Protein AF-A0A966PY32-F1 (afdb_monomer)

Foldseek 3Di:
DDDDDDDDPDWDADPVGDTDDDDPPPVVVVVVVVVVVVVVVVVVVVVVVVVVVVVVVVVVVVVVVVVVVVVVVVVVVVVVVVVVVVVVVVVVVVVVVVVVVVVVVVVVVVVVVVVVVVVVVVVVVVVVVVVVVVVVVVVVVVVVVVVVVVVVVVVVVVVVVVVVVVVVVVVVVVVVVVVVVVVVVVVVVVVVVVVVVVVVVVVVVVVVVVVVVVVVVVVVVVVVVVVVVVVVVVVLVVVVVVLVVVVVVVVVVVVVCVPDDDDDDPPVVVVVVSVVSVVVSVVVVVVVVVVVVVVVVVVVVVVVVVVVVVVVVVVVVVVVVVVVVVVVVVVVVVVVVVVVVVVVVVVVVVVVVVVVVVVVVVVVVVVVVVVVVVVVCVVPDDDDPDPDDDDPDDDDDPDDDDDDDDDDDDPDPDDDDPDPDDDPPPVCDPPRLQAKDWDKDWDADPVRAIWIFTWIQDSPVRDIAGWTRQRDDDDPRDDDPPPNPIDGDDDDDDDDDPFDADPRDGVVVVVVVVVVVVVVVVVVVVVVVVVVVVVVVVVVVVVVVVVVVVVVVVVVVVVPPDPVPVVVVVVVVVVVVVPPCVVVCVVVVVVVVVVVVVPPPDDDDDDDDDDDDDDDDDDDDDDCPEEEWEEDQETEAACVNHQEYEYEHPAAHEYEDYPPFDFAKGKYKYFYAQQFPHHYHYDDQEAEVVRDDDGADRDHGFIKMWMFGDPRRHTYIDIDHRDD

Structure (mmCIF, N/CA/C/O backbone):
data_AF-A0A966PY32-F1
#
_entry.id   AF-A0A966PY32-F1
#
loop_
_atom_site.group_PDB
_atom_site.id
_atom_site.type_symbol
_atom_site.label_atom_id
_atom_site.label_alt_id
_atom_site.label_comp_id
_atom_site.label_asym_id
_atom_site.label_entity_id
_atom_site.label_seq_id
_atom_site.pdbx_PDB_ins_code
_atom_site.Cartn_x
_atom_site.Cartn_y
_atom_site.Cartn_z
_atom_site.occupancy
_atom_site.B_iso_or_equiv
_atom_site.auth_seq_id
_atom_site.auth_comp_id
_atom_site.auth_asym_id
_atom_site.auth_atom_id
_atom_site.pdbx_PDB_model_num
ATOM 1 N N . MET A 1 1 ? 86.562 102.321 -45.309 1.00 33.72 1 MET A N 1
ATOM 2 C CA . MET A 1 1 ? 87.722 102.582 -44.434 1.00 33.72 1 MET A CA 1
ATOM 3 C C . MET A 1 1 ? 88.769 103.323 -45.257 1.00 33.72 1 MET A C 1
ATOM 5 O O . MET A 1 1 ? 89.122 102.809 -46.305 1.00 33.72 1 MET A O 1
ATOM 9 N N . THR A 1 2 ? 89.137 104.531 -44.809 1.00 37.75 2 THR A N 1
ATOM 10 C CA . THR A 1 2 ? 90.451 105.207 -44.953 1.00 37.75 2 THR A CA 1
ATOM 11 C C . THR A 1 2 ? 91.200 105.197 -46.298 1.00 37.75 2 THR A C 1
ATOM 13 O O . THR A 1 2 ? 91.727 104.177 -46.724 1.00 37.75 2 THR A O 1
ATOM 16 N N . ASP A 1 3 ? 91.290 106.394 -46.894 1.00 38.34 3 ASP A N 1
ATOM 17 C CA . ASP A 1 3 ? 92.521 107.134 -47.254 1.00 38.34 3 ASP A CA 1
ATOM 18 C C . ASP A 1 3 ? 93.870 106.380 -47.293 1.00 38.34 3 ASP A C 1
ATOM 20 O O . ASP A 1 3 ? 94.249 105.748 -46.310 1.00 38.34 3 ASP A O 1
ATOM 24 N N . ALA A 1 4 ? 94.668 106.600 -48.355 1.00 40.56 4 ALA A N 1
ATOM 25 C CA . ALA A 1 4 ? 95.871 107.463 -48.306 1.00 40.56 4 ALA A CA 1
ATOM 26 C C . ALA A 1 4 ? 96.878 107.224 -49.467 1.00 40.56 4 ALA A C 1
ATOM 28 O O . ALA A 1 4 ? 97.496 106.171 -49.577 1.00 40.56 4 ALA A O 1
ATOM 29 N N . LYS A 1 5 ? 97.029 108.280 -50.286 1.00 48.97 5 LYS A N 1
ATOM 30 C CA . LYS A 1 5 ? 98.227 108.919 -50.894 1.00 48.97 5 LYS A CA 1
ATOM 31 C C . LYS A 1 5 ? 99.483 108.105 -51.270 1.00 48.97 5 LYS A C 1
ATOM 33 O O . LYS A 1 5 ? 100.081 107.478 -50.410 1.00 48.97 5 LYS A O 1
ATOM 38 N N . THR A 1 6 ? 100.021 108.380 -52.469 1.00 39.31 6 THR A N 1
ATOM 39 C CA . THR A 1 6 ? 101.366 108.991 -52.662 1.00 39.31 6 THR A CA 1
ATOM 40 C C . THR A 1 6 ? 101.533 109.585 -54.077 1.00 39.31 6 THR A C 1
ATOM 42 O O . THR A 1 6 ? 100.943 109.104 -55.042 1.00 39.31 6 THR A O 1
ATOM 45 N N . ASP A 1 7 ? 102.283 110.689 -54.158 1.00 46.31 7 ASP A N 1
ATOM 46 C CA . ASP A 1 7 ? 102.361 111.677 -55.246 1.00 46.31 7 ASP A CA 1
ATOM 47 C C . ASP A 1 7 ? 103.237 111.289 -56.457 1.00 46.31 7 ASP A C 1
ATOM 49 O O . ASP A 1 7 ? 104.384 110.893 -56.275 1.00 46.31 7 ASP A O 1
ATOM 53 N N . LEU A 1 8 ? 102.729 111.525 -57.682 1.00 39.56 8 LEU A N 1
ATOM 54 C CA . LEU A 1 8 ? 103.458 111.934 -58.907 1.00 39.56 8 LEU A CA 1
ATOM 55 C C . LEU A 1 8 ? 102.427 112.521 -59.919 1.00 39.56 8 LEU A C 1
ATOM 57 O O . LEU A 1 8 ? 101.405 111.876 -60.163 1.00 39.56 8 LEU A O 1
ATOM 61 N N . PRO A 1 9 ? 102.611 113.721 -60.517 1.00 47.88 9 PRO A N 1
ATOM 62 C CA . PRO A 1 9 ? 101.562 114.379 -61.308 1.00 47.88 9 PRO A CA 1
ATOM 63 C C . PRO A 1 9 ? 101.462 113.827 -62.742 1.00 47.88 9 PRO A C 1
ATOM 65 O O . PRO A 1 9 ? 102.447 113.843 -63.475 1.00 47.88 9 PRO A O 1
ATOM 68 N N . GLY A 1 10 ? 100.257 113.422 -63.173 1.00 54.56 10 GLY A N 1
ATOM 69 C CA . GLY A 1 10 ? 99.916 113.288 -64.603 1.00 54.56 10 GLY A CA 1
ATOM 70 C C . GLY A 1 10 ? 99.248 111.990 -65.081 1.00 54.56 10 GLY A C 1
ATOM 71 O O . GLY A 1 10 ? 98.985 111.878 -66.275 1.00 54.56 10 GLY A O 1
ATOM 72 N N . ILE A 1 11 ? 98.948 111.016 -64.213 1.00 51.34 11 ILE A N 1
ATOM 73 C CA . ILE A 1 11 ? 98.378 109.720 -64.630 1.00 51.34 11 ILE A CA 1
ATOM 74 C C . ILE A 1 11 ? 97.218 109.318 -63.705 1.00 51.34 11 ILE A C 1
ATOM 76 O O . ILE A 1 11 ? 97.400 109.246 -62.493 1.00 51.34 11 ILE A O 1
ATOM 80 N N . TYR A 1 12 ? 96.033 109.023 -64.259 1.00 55.19 12 TYR A N 1
ATOM 81 C CA . TYR A 1 12 ? 94.911 108.449 -63.500 1.00 55.19 12 TYR A CA 1
ATOM 82 C C . TYR A 1 12 ? 94.784 106.943 -63.752 1.00 55.19 12 TYR A C 1
ATOM 84 O O . TYR A 1 12 ? 94.822 106.480 -64.893 1.00 55.19 12 TYR A O 1
ATOM 92 N N . LYS A 1 13 ? 94.602 106.190 -62.663 1.00 50.19 13 LYS A N 1
ATOM 93 C CA . LYS A 1 13 ? 94.349 104.745 -62.640 1.00 50.19 13 LYS A CA 1
ATOM 94 C C . LYS A 1 13 ? 92.840 104.511 -62.560 1.00 50.19 13 LYS A C 1
ATOM 96 O O . LYS A 1 13 ? 92.181 105.039 -61.667 1.00 50.19 13 LYS A O 1
ATOM 101 N N . THR A 1 14 ? 92.289 103.744 -63.496 1.00 58.28 14 THR A N 1
ATOM 102 C CA . THR A 1 14 ? 90.885 103.300 -63.429 1.00 58.28 14 THR A CA 1
ATOM 103 C C . THR A 1 14 ? 90.723 102.193 -62.370 1.00 58.28 14 THR A C 1
ATOM 105 O O . THR A 1 14 ? 91.724 101.561 -62.018 1.00 58.28 14 THR A O 1
ATOM 108 N N . PRO A 1 15 ? 89.509 101.945 -61.832 1.00 55.66 15 PRO A N 1
ATOM 109 C CA . PRO A 1 15 ? 89.282 100.997 -60.731 1.00 55.66 15 PRO A CA 1
ATOM 110 C C . PRO A 1 15 ? 89.774 99.567 -61.000 1.00 55.66 15 PRO A C 1
ATOM 112 O O . PRO A 1 15 ? 90.057 98.839 -60.053 1.00 55.66 15 PRO A O 1
ATOM 115 N N . GLU A 1 16 ? 89.936 99.174 -62.267 1.00 58.59 16 GLU A N 1
ATOM 116 C CA . GLU A 1 16 ? 90.479 97.868 -62.661 1.00 58.59 16 GLU A CA 1
ATOM 117 C C . GLU A 1 16 ? 91.997 97.858 -62.964 1.00 58.59 16 GLU A C 1
ATOM 119 O O . GLU A 1 16 ? 92.544 96.827 -63.344 1.00 58.59 16 GLU A O 1
ATOM 124 N N . GLY A 1 17 ? 92.717 98.966 -62.757 1.00 61.53 17 GLY A N 1
ATOM 125 C CA . GLY A 1 17 ? 94.175 98.945 -62.594 1.00 61.53 17 GLY A CA 1
ATOM 126 C C . GLY A 1 17 ? 95.066 99.222 -63.813 1.00 61.53 17 GLY A C 1
ATOM 127 O O . GLY A 1 17 ? 96.278 99.054 -63.686 1.00 61.53 17 GLY A O 1
ATOM 128 N N . PHE A 1 18 ? 94.538 99.710 -64.940 1.00 56.41 18 PHE A N 1
ATOM 129 C CA . PHE A 1 18 ? 95.327 100.076 -66.135 1.00 56.41 18 PHE A CA 1
ATOM 130 C C . PHE A 1 18 ? 95.624 101.593 -66.219 1.00 56.41 18 PHE A C 1
ATOM 132 O O . PHE A 1 18 ? 94.777 102.412 -65.854 1.00 56.41 18 PHE A O 1
ATOM 139 N N . LEU A 1 19 ? 96.821 101.970 -66.706 1.00 53.62 19 LEU A N 1
ATOM 140 C CA . LEU A 1 19 ? 97.277 103.362 -66.914 1.00 53.62 19 LEU A CA 1
ATOM 141 C C . LEU A 1 19 ? 96.965 103.791 -68.361 1.00 53.62 19 LEU A C 1
ATOM 143 O O . LEU A 1 19 ? 97.436 103.138 -69.289 1.00 53.62 19 LEU A O 1
ATOM 147 N N . ILE A 1 20 ? 96.179 104.854 -68.578 1.00 57.31 20 ILE A N 1
ATOM 148 C CA . ILE A 1 20 ? 95.733 105.253 -69.931 1.00 57.31 20 ILE A CA 1
ATOM 149 C C . ILE A 1 20 ? 95.922 106.767 -70.140 1.00 57.31 20 ILE A C 1
ATOM 151 O O . ILE A 1 20 ? 95.443 107.567 -69.338 1.00 57.31 20 ILE A O 1
ATOM 155 N N . ASN A 1 21 ? 96.629 107.148 -71.213 1.00 52.44 21 ASN A N 1
ATOM 156 C CA . ASN A 1 21 ? 96.860 108.534 -71.647 1.00 52.44 21 ASN A CA 1
ATOM 157 C C . ASN A 1 21 ? 95.678 109.047 -72.503 1.00 52.44 21 ASN A C 1
ATOM 159 O O . ASN A 1 21 ? 94.986 108.262 -73.152 1.00 52.44 21 ASN A O 1
ATOM 163 N N . LYS A 1 22 ? 95.414 110.356 -72.459 1.00 52.56 22 LYS A N 1
ATOM 164 C CA . LYS A 1 22 ? 94.172 111.026 -72.872 1.00 52.56 22 LYS A CA 1
ATOM 165 C C . LYS A 1 22 ? 94.026 111.155 -74.397 1.00 52.56 22 LYS A C 1
ATOM 167 O O . LYS A 1 22 ? 94.040 112.268 -74.899 1.00 52.56 22 LYS A O 1
ATOM 172 N N . ASP A 1 23 ? 93.770 110.046 -75.094 1.00 54.88 23 ASP A N 1
ATOM 173 C CA . ASP A 1 23 ? 93.266 110.055 -76.475 1.00 54.88 23 ASP A CA 1
ATOM 174 C C . ASP A 1 23 ? 91.917 109.317 -76.570 1.00 54.88 23 ASP A C 1
ATOM 176 O O . ASP A 1 23 ? 91.751 108.171 -76.148 1.00 54.88 23 ASP A O 1
ATOM 180 N N . ASN A 1 24 ? 90.913 110.013 -77.104 1.00 55.47 24 ASN A N 1
ATOM 181 C CA . ASN A 1 24 ? 89.474 109.810 -76.875 1.00 55.47 24 ASN A CA 1
ATOM 182 C C . ASN A 1 24 ? 88.839 108.510 -77.440 1.00 55.47 24 ASN A C 1
ATOM 184 O O . ASN A 1 24 ? 87.619 108.372 -77.402 1.00 55.47 24 ASN A O 1
ATOM 188 N N . ASN A 1 25 ? 89.615 107.538 -77.935 1.00 58.03 25 ASN A N 1
ATOM 189 C CA . ASN A 1 25 ? 89.081 106.356 -78.638 1.00 58.03 25 ASN A CA 1
ATOM 190 C C . ASN A 1 25 ? 89.085 105.041 -77.828 1.00 58.03 25 ASN A C 1
ATOM 192 O O . ASN A 1 25 ? 88.330 104.127 -78.155 1.00 58.03 25 ASN A O 1
ATOM 196 N N . ALA A 1 26 ? 89.853 104.923 -76.737 1.00 58.41 26 ALA A N 1
ATOM 197 C CA . ALA A 1 26 ? 89.964 103.658 -75.986 1.00 58.41 26 ALA A CA 1
ATOM 198 C C . ALA A 1 26 ? 88.776 103.366 -75.034 1.00 58.41 26 ALA A C 1
ATOM 200 O O . ALA A 1 26 ? 88.485 102.210 -74.726 1.00 58.41 26 ALA A O 1
ATOM 201 N N . LEU A 1 27 ? 88.040 104.393 -74.594 1.00 59.75 27 LEU A N 1
ATOM 202 C CA . LEU A 1 27 ? 86.950 104.254 -73.613 1.00 59.75 27 LEU A CA 1
ATOM 203 C C . LEU A 1 27 ? 85.681 103.594 -74.191 1.00 59.75 27 LEU A C 1
ATOM 205 O O . LEU A 1 27 ? 84.905 102.985 -73.452 1.00 59.75 27 LEU A O 1
ATOM 209 N N . ALA A 1 28 ? 85.460 103.693 -75.505 1.00 61.22 28 ALA A N 1
ATOM 210 C CA . ALA A 1 28 ? 84.258 103.167 -76.153 1.00 61.22 28 ALA A CA 1
ATOM 211 C C . ALA A 1 28 ? 84.274 101.631 -76.285 1.00 61.22 28 ALA A C 1
ATOM 213 O O . ALA A 1 28 ? 83.246 100.985 -76.083 1.00 61.22 28 ALA A O 1
ATOM 214 N N . ALA A 1 29 ? 85.439 101.026 -76.542 1.00 60.78 29 ALA A N 1
ATOM 215 C CA . ALA A 1 29 ? 85.566 99.580 -76.744 1.00 60.78 29 ALA A CA 1
ATOM 216 C C . ALA A 1 29 ? 85.409 98.759 -75.445 1.00 60.78 29 ALA A C 1
ATOM 218 O O . ALA A 1 29 ? 84.865 97.655 -75.468 1.00 60.78 29 ALA A O 1
ATOM 219 N N . TYR A 1 30 ? 85.816 99.307 -74.294 1.00 65.88 30 TYR A N 1
ATOM 220 C CA . TYR A 1 30 ? 85.694 98.638 -72.991 1.00 65.88 30 TYR A CA 1
ATOM 221 C C . TYR A 1 30 ? 84.229 98.482 -72.532 1.00 65.88 30 TYR A C 1
ATOM 223 O O . TYR A 1 30 ? 83.852 97.453 -71.968 1.00 65.88 30 TYR A O 1
ATOM 231 N N . LYS A 1 31 ? 83.361 99.456 -72.843 1.00 64.12 31 LYS A N 1
ATOM 232 C CA . LYS A 1 31 ? 81.946 99.441 -72.425 1.00 64.12 31 LYS A CA 1
ATOM 233 C C . LYS A 1 31 ? 81.124 98.321 -73.083 1.00 64.12 31 LYS A C 1
ATOM 235 O O . LYS A 1 31 ? 80.255 97.749 -72.432 1.00 64.12 31 LYS A O 1
ATOM 240 N N . ALA A 1 32 ? 81.418 97.960 -74.334 1.00 64.19 32 ALA A N 1
ATOM 241 C CA . ALA A 1 32 ? 80.644 96.962 -75.081 1.00 64.19 32 ALA A CA 1
ATOM 242 C C . ALA A 1 32 ? 80.902 95.503 -74.646 1.00 64.19 32 ALA A C 1
ATOM 244 O O . ALA A 1 32 ? 80.031 94.649 -74.809 1.00 64.19 32 ALA A O 1
ATOM 245 N N . LYS A 1 33 ? 82.080 95.193 -74.082 1.00 61.88 33 LYS A N 1
ATOM 246 C CA . LYS A 1 33 ? 82.396 93.842 -73.580 1.00 61.88 33 LYS A CA 1
ATOM 247 C C . LYS A 1 33 ? 81.693 93.554 -72.246 1.00 61.88 33 LYS A C 1
ATOM 249 O O . LYS A 1 33 ? 81.107 92.487 -72.090 1.00 61.88 33 LYS A O 1
ATOM 254 N N . ARG A 1 34 ? 81.669 94.538 -71.341 1.00 66.06 34 ARG A N 1
ATOM 255 C CA . ARG A 1 34 ? 81.069 94.432 -69.998 1.00 66.06 34 ARG A CA 1
ATOM 256 C C . ARG A 1 34 ? 79.556 94.165 -70.036 1.00 66.06 34 ARG A C 1
ATOM 258 O O . ARG A 1 34 ? 79.060 93.342 -69.281 1.00 66.06 34 ARG A O 1
ATOM 265 N N . GLN A 1 35 ? 78.841 94.752 -71.000 1.00 63.22 35 GLN A N 1
ATOM 266 C CA . GLN A 1 35 ? 77.396 94.531 -71.173 1.00 63.22 35 GLN A CA 1
ATOM 267 C C . GLN A 1 35 ? 77.007 93.086 -71.540 1.00 63.22 35 GLN A C 1
ATOM 269 O O . GLN A 1 35 ? 75.909 92.648 -71.193 1.00 63.22 35 GLN A O 1
ATOM 274 N N . ARG A 1 36 ? 77.874 92.343 -72.246 1.00 60.88 36 ARG A N 1
ATOM 275 C CA . ARG A 1 36 ? 77.599 90.944 -72.632 1.00 60.88 36 ARG A CA 1
ATOM 276 C C . ARG A 1 36 ? 77.892 89.952 -71.507 1.00 60.88 36 ARG A C 1
ATOM 278 O O . ARG A 1 36 ? 77.201 88.946 -71.392 1.00 60.88 36 ARG A O 1
ATOM 285 N N . GLU A 1 37 ? 78.895 90.236 -70.681 1.00 60.53 37 GLU A N 1
ATOM 286 C CA . GLU A 1 37 ? 79.215 89.425 -69.500 1.00 60.53 37 GLU A CA 1
ATOM 287 C C . GLU A 1 37 ? 78.139 89.606 -68.406 1.00 60.53 37 GLU A C 1
ATOM 289 O O . GLU A 1 37 ? 77.663 88.612 -67.858 1.00 60.53 37 GLU A O 1
ATOM 294 N N . ASP A 1 38 ? 77.612 90.825 -68.216 1.00 66.31 38 ASP A N 1
ATOM 295 C CA . ASP A 1 38 ? 76.501 91.097 -67.285 1.00 66.31 38 ASP A CA 1
ATOM 296 C C . ASP A 1 38 ? 75.202 90.344 -67.645 1.00 66.31 38 ASP A C 1
ATOM 298 O O . ASP A 1 38 ? 74.435 89.950 -66.764 1.00 66.31 38 ASP A O 1
ATOM 302 N N . THR A 1 39 ? 74.927 90.104 -68.934 1.00 70.88 39 THR A N 1
ATOM 303 C CA . THR A 1 39 ? 73.681 89.444 -69.372 1.00 70.88 39 THR A CA 1
ATOM 304 C C . THR A 1 39 ? 73.682 87.935 -69.111 1.00 70.88 39 THR A C 1
ATOM 306 O O . THR A 1 39 ? 72.653 87.390 -68.705 1.00 70.88 39 THR A O 1
ATOM 309 N N . PHE A 1 40 ? 74.821 87.256 -69.286 1.00 72.81 40 PHE A N 1
ATOM 310 C CA . PHE A 1 40 ? 74.937 85.820 -69.007 1.00 72.81 40 PHE A CA 1
ATOM 311 C C . PHE A 1 40 ? 74.921 85.522 -67.502 1.00 72.81 40 PHE A C 1
ATOM 313 O O . PHE A 1 40 ? 74.205 84.618 -67.067 1.00 72.81 40 PHE A O 1
ATOM 320 N N . ASP A 1 41 ? 75.629 86.313 -66.690 1.00 73.62 41 ASP A N 1
ATOM 321 C CA . ASP A 1 41 ? 75.586 86.151 -65.233 1.00 73.62 41 ASP A CA 1
ATOM 322 C C . ASP A 1 41 ? 74.197 86.462 -64.662 1.00 73.62 41 ASP A C 1
ATOM 324 O O . ASP A 1 41 ? 73.726 85.750 -63.773 1.00 73.62 41 ASP A O 1
ATOM 328 N N . THR A 1 42 ? 73.480 87.433 -65.240 1.00 76.44 42 THR A N 1
ATOM 329 C CA . THR A 1 42 ? 72.076 87.702 -64.887 1.00 76.44 42 THR A CA 1
ATOM 330 C C . THR A 1 42 ? 71.164 86.512 -65.214 1.00 76.44 42 THR A C 1
ATOM 332 O O . THR A 1 42 ? 70.308 86.151 -64.403 1.00 76.44 42 THR A O 1
ATOM 335 N N . TRP A 1 43 ? 71.343 85.862 -66.371 1.00 80.06 43 TRP A N 1
ATOM 336 C CA . TRP A 1 43 ? 70.573 84.668 -66.742 1.00 80.06 43 TRP A CA 1
ATOM 337 C C . TRP A 1 43 ? 70.886 83.466 -65.838 1.00 80.06 43 TRP A C 1
ATOM 339 O O . TRP A 1 43 ? 69.967 82.793 -65.363 1.00 80.06 43 TRP A O 1
ATOM 349 N N . ARG A 1 44 ? 72.168 83.231 -65.530 1.00 80.50 44 ARG A N 1
ATOM 350 C CA . ARG A 1 44 ? 72.621 82.163 -64.626 1.00 80.50 44 ARG A CA 1
ATOM 351 C C . ARG A 1 44 ? 72.081 82.350 -63.207 1.00 80.50 44 ARG A C 1
ATOM 353 O O . ARG A 1 44 ? 71.563 81.401 -62.623 1.00 80.50 44 ARG A O 1
ATOM 360 N N . LEU A 1 45 ? 72.157 83.569 -62.668 1.00 81.19 45 LEU A N 1
ATOM 361 C CA . LEU A 1 45 ? 71.621 83.903 -61.345 1.00 81.19 45 LEU A CA 1
ATOM 362 C C . LEU A 1 45 ? 70.105 83.711 -61.283 1.00 81.19 45 LEU A C 1
ATOM 364 O O . LEU A 1 45 ? 69.625 83.069 -60.352 1.00 81.19 45 LEU A O 1
ATOM 368 N N . ARG A 1 46 ? 69.355 84.183 -62.290 1.00 80.31 46 ARG A N 1
ATOM 369 C CA . ARG A 1 46 ? 67.899 83.971 -62.352 1.00 80.31 46 ARG A CA 1
ATOM 370 C C . ARG A 1 46 ? 67.530 82.496 -62.460 1.00 80.31 46 ARG A C 1
ATOM 372 O O . ARG A 1 46 ? 66.608 82.059 -61.786 1.00 80.31 46 ARG A O 1
ATOM 379 N N . THR A 1 47 ? 68.253 81.721 -63.264 1.00 81.88 47 THR A N 1
ATOM 380 C CA . THR A 1 47 ? 67.982 80.284 -63.422 1.00 81.88 47 THR A CA 1
ATOM 381 C C . THR A 1 47 ? 68.264 79.525 -62.124 1.00 81.88 47 THR A C 1
ATOM 383 O O . THR A 1 47 ? 67.430 78.740 -61.683 1.00 81.88 47 THR A O 1
ATOM 386 N N . ASN A 1 48 ? 69.372 79.824 -61.439 1.00 83.62 48 ASN A N 1
ATOM 387 C CA . ASN A 1 48 ? 69.671 79.244 -60.127 1.00 83.62 48 ASN A CA 1
ATOM 388 C C . ASN A 1 48 ? 68.661 79.670 -59.052 1.00 83.62 48 ASN A C 1
ATOM 390 O O . ASN A 1 48 ? 68.288 78.849 -58.220 1.00 83.62 48 ASN A O 1
ATOM 394 N N . GLN A 1 49 ? 68.178 80.916 -59.079 1.00 85.00 49 GLN A N 1
ATOM 395 C CA . GLN A 1 49 ? 67.100 81.374 -58.195 1.00 85.00 49 GLN A CA 1
ATOM 396 C C . GLN A 1 49 ? 65.784 80.635 -58.463 1.00 85.00 49 GLN A C 1
ATOM 398 O O . GLN A 1 49 ? 65.108 80.259 -57.513 1.00 85.00 49 GLN A O 1
ATOM 403 N N . ILE A 1 50 ? 65.437 80.381 -59.730 1.00 84.19 50 ILE A N 1
ATOM 404 C CA . ILE A 1 50 ? 64.247 79.600 -60.100 1.00 84.19 50 ILE A CA 1
ATOM 405 C C . ILE A 1 50 ? 64.383 78.150 -59.625 1.00 84.19 50 ILE A C 1
ATOM 407 O O . ILE A 1 50 ? 63.436 77.614 -59.061 1.00 84.19 50 ILE A O 1
ATOM 411 N N . ILE A 1 51 ? 65.552 77.527 -59.796 1.00 83.88 51 ILE A N 1
ATOM 412 C CA . ILE A 1 51 ? 65.813 76.160 -59.316 1.00 83.88 51 ILE A CA 1
ATOM 413 C C . ILE A 1 51 ? 65.728 76.099 -57.787 1.00 83.88 51 ILE A C 1
ATOM 415 O O . ILE A 1 51 ? 65.072 75.211 -57.252 1.00 83.88 51 ILE A O 1
ATOM 419 N N . LEU A 1 52 ? 66.330 77.058 -57.077 1.00 84.19 52 LEU A N 1
ATOM 420 C CA . LEU A 1 52 ? 66.232 77.159 -55.618 1.00 84.19 52 LEU A CA 1
ATOM 421 C C . LEU A 1 52 ? 64.783 77.329 -55.158 1.00 84.19 52 LEU A C 1
ATOM 423 O O . LEU A 1 52 ? 64.356 76.623 -54.253 1.00 84.19 52 LEU A O 1
ATOM 427 N N . TYR A 1 53 ? 64.018 78.210 -55.805 1.00 84.31 53 TYR A N 1
ATOM 428 C CA . TYR A 1 53 ? 62.610 78.422 -55.478 1.00 84.31 53 TYR A CA 1
ATOM 429 C C . TYR A 1 53 ? 61.767 77.178 -55.777 1.00 84.31 53 TYR A C 1
ATOM 431 O O . TYR A 1 53 ? 60.926 76.799 -54.971 1.00 84.31 53 TYR A O 1
ATOM 439 N N . SER A 1 54 ? 62.026 76.494 -56.895 1.00 83.81 54 SER A N 1
ATOM 440 C CA . SER A 1 54 ? 61.357 75.239 -57.250 1.00 83.81 54 SER A CA 1
ATOM 441 C C . SER A 1 54 ? 61.686 74.119 -56.262 1.00 83.81 54 SER A C 1
ATOM 443 O O . SER A 1 54 ? 60.792 73.361 -55.900 1.00 83.81 54 SER A O 1
ATOM 445 N N . ASN A 1 55 ? 62.934 74.022 -55.797 1.00 86.38 55 ASN A N 1
ATOM 446 C CA . ASN A 1 55 ? 63.337 73.052 -54.779 1.00 86.38 55 ASN A CA 1
ATOM 447 C C . ASN A 1 55 ? 62.705 73.376 -53.421 1.00 86.38 55 ASN A C 1
ATOM 449 O O . ASN A 1 55 ? 62.170 72.476 -52.788 1.00 86.38 55 ASN A O 1
ATOM 453 N N . GLN A 1 56 ? 62.675 74.650 -53.019 1.00 87.75 56 GLN A N 1
ATOM 454 C CA . GLN A 1 56 ? 61.975 75.093 -51.809 1.00 87.75 56 GLN A CA 1
ATOM 455 C C . GLN A 1 56 ? 60.473 74.802 -51.878 1.00 87.75 56 GLN A C 1
ATOM 457 O O . GLN A 1 56 ? 59.888 74.365 -50.892 1.00 87.75 56 GLN A O 1
ATOM 462 N N . LEU A 1 57 ? 59.843 75.008 -53.038 1.00 86.00 57 LEU A N 1
ATOM 463 C CA . LEU A 1 57 ? 58.431 74.689 -53.238 1.00 86.00 57 LEU A CA 1
ATOM 464 C C . LEU A 1 57 ? 58.183 73.179 -53.122 1.00 86.00 57 LEU A C 1
ATOM 466 O O . LEU A 1 57 ? 57.209 72.765 -52.500 1.00 86.00 57 LEU A O 1
ATOM 470 N N . ASN A 1 58 ? 59.078 72.361 -53.681 1.00 87.19 58 ASN A N 1
ATOM 471 C CA . ASN A 1 58 ? 58.989 70.903 -53.637 1.00 87.19 58 ASN A CA 1
ATOM 472 C C . ASN A 1 58 ? 59.245 70.361 -52.217 1.00 87.19 58 ASN A C 1
ATOM 474 O O . ASN A 1 58 ? 58.546 69.465 -51.757 1.00 87.19 58 ASN A O 1
ATOM 478 N N . GLU A 1 59 ? 60.185 70.952 -51.474 1.00 87.31 59 GLU A N 1
ATOM 479 C CA . GLU A 1 59 ? 60.397 70.669 -50.049 1.00 87.31 59 GLU A CA 1
ATOM 480 C C . GLU A 1 59 ? 59.179 71.063 -49.207 1.00 87.31 59 GLU A C 1
ATOM 482 O O . GLU A 1 59 ? 58.757 70.288 -48.353 1.00 87.31 59 GLU A O 1
ATOM 487 N N . GLN A 1 60 ? 58.554 72.217 -49.472 1.00 86.81 60 GLN A N 1
ATOM 488 C CA . GLN A 1 60 ? 57.306 72.602 -48.806 1.00 86.81 60 GLN A CA 1
ATOM 489 C C . GLN A 1 60 ? 56.154 71.649 -49.144 1.00 86.81 60 GLN A C 1
ATOM 491 O O . GLN A 1 60 ? 55.394 71.278 -48.252 1.00 86.81 60 GLN A O 1
ATOM 496 N N . GLN A 1 61 ? 56.029 71.213 -50.400 1.00 87.25 61 GLN A N 1
ATOM 497 C CA . GLN A 1 61 ? 55.029 70.223 -50.809 1.00 87.25 61 GLN A CA 1
ATOM 498 C C . GLN A 1 61 ? 55.267 68.861 -50.148 1.00 87.25 61 GLN A C 1
ATOM 500 O O . GLN A 1 61 ? 54.314 68.259 -49.655 1.00 87.25 61 GLN A O 1
ATOM 505 N N . ASN A 1 62 ? 56.519 68.408 -50.064 1.00 88.25 62 ASN A N 1
ATOM 506 C CA . ASN A 1 62 ? 56.881 67.184 -49.352 1.00 88.25 62 ASN A CA 1
ATOM 507 C C . ASN A 1 62 ? 56.586 67.297 -47.855 1.00 88.25 62 ASN A C 1
ATOM 509 O O . ASN A 1 62 ? 55.999 66.382 -47.291 1.00 88.25 62 ASN A O 1
ATOM 513 N N . LEU A 1 63 ? 56.891 68.435 -47.226 1.00 90.00 63 LEU A N 1
ATOM 514 C CA . LEU A 1 63 ? 56.570 68.672 -45.819 1.00 90.00 63 LEU A CA 1
ATOM 515 C C . LEU A 1 63 ? 55.053 68.646 -45.574 1.00 90.00 63 LEU A C 1
ATOM 517 O O . LEU A 1 63 ? 54.599 68.056 -44.594 1.00 90.00 63 LEU A O 1
ATOM 521 N N . VAL A 1 64 ? 54.257 69.245 -46.469 1.00 88.00 64 VAL A N 1
ATOM 522 C CA . VAL A 1 64 ? 52.781 69.206 -46.427 1.00 88.00 64 VAL A CA 1
ATOM 523 C C . VAL A 1 64 ? 52.257 67.783 -46.624 1.00 88.00 64 VAL A C 1
ATOM 525 O O . VAL A 1 64 ? 51.311 67.373 -45.948 1.00 88.00 64 VAL A O 1
ATOM 528 N N . PHE A 1 65 ? 52.868 67.007 -47.519 1.00 88.50 65 PHE A N 1
ATOM 529 C CA . PHE A 1 65 ? 52.516 65.607 -47.730 1.00 88.50 65 PHE A CA 1
ATOM 530 C C . PHE A 1 65 ? 52.845 64.757 -46.497 1.00 88.50 65 PHE A C 1
ATOM 532 O O . PHE A 1 65 ? 51.982 64.029 -46.016 1.00 88.50 65 PHE A O 1
ATOM 539 N N . GLU A 1 66 ? 54.041 64.901 -45.925 1.00 89.12 66 GLU A N 1
ATOM 540 C CA . GLU A 1 66 ? 54.462 64.204 -44.706 1.00 89.12 66 GLU A CA 1
ATOM 541 C C . GLU A 1 66 ? 53.582 64.563 -43.504 1.00 89.12 66 GLU A C 1
ATOM 543 O O . GLU A 1 66 ? 53.135 63.668 -42.785 1.00 89.12 66 GLU A O 1
ATOM 548 N N . THR A 1 67 ? 53.255 65.845 -43.313 1.00 89.69 67 THR A N 1
ATOM 549 C CA . THR A 1 67 ? 52.323 66.269 -42.252 1.00 89.69 67 THR A CA 1
ATOM 550 C C . THR A 1 67 ? 50.911 65.747 -42.487 1.00 89.69 67 THR A C 1
ATOM 552 O O . THR A 1 67 ? 50.285 65.270 -41.543 1.00 89.69 67 THR A O 1
ATOM 555 N N . SER A 1 68 ? 50.415 65.747 -43.726 1.00 89.19 68 SER A N 1
ATOM 556 C CA . SER A 1 68 ? 49.112 65.149 -44.055 1.00 89.19 68 SER A CA 1
ATOM 557 C C . SER A 1 68 ? 49.093 63.646 -43.774 1.00 89.19 68 SER A C 1
ATOM 559 O O . SER A 1 68 ? 48.119 63.129 -43.228 1.00 89.19 68 SER A O 1
ATOM 561 N N . ASN A 1 69 ? 50.186 62.946 -44.078 1.00 90.94 69 ASN A N 1
ATOM 562 C CA . ASN A 1 69 ? 50.319 61.516 -43.823 1.00 90.94 69 ASN A CA 1
ATOM 563 C C . ASN A 1 69 ? 50.419 61.219 -42.316 1.00 90.94 69 ASN A C 1
ATOM 565 O O . ASN A 1 69 ? 49.818 60.265 -41.824 1.00 90.94 69 ASN A O 1
ATOM 569 N N . ALA A 1 70 ? 51.115 62.068 -41.554 1.00 89.06 70 ALA A N 1
ATOM 570 C CA . ALA A 1 70 ? 51.152 61.992 -40.097 1.00 89.06 70 ALA A CA 1
ATOM 571 C C . ALA A 1 70 ? 49.757 62.206 -39.484 1.00 89.06 70 ALA A C 1
ATOM 573 O O . ALA A 1 70 ? 49.341 61.427 -38.628 1.00 89.06 70 ALA A O 1
ATOM 574 N N . VAL A 1 71 ? 48.999 63.198 -39.964 1.00 90.12 71 VAL A N 1
ATOM 575 C CA . VAL A 1 71 ? 47.609 63.441 -39.541 1.00 90.12 71 VAL A CA 1
ATOM 576 C C . VAL A 1 71 ? 46.709 62.256 -39.892 1.00 90.12 71 VAL A C 1
ATOM 578 O O . VAL A 1 71 ? 45.916 61.830 -39.055 1.00 90.12 71 VAL A O 1
ATOM 581 N N . TYR A 1 72 ? 46.854 61.677 -41.086 1.00 91.75 72 TYR A N 1
ATOM 582 C CA . TYR A 1 72 ? 46.112 60.485 -41.497 1.00 91.75 72 TYR A CA 1
ATOM 583 C C . TYR A 1 72 ? 46.415 59.277 -40.598 1.00 91.75 72 TYR A C 1
ATOM 585 O O . TYR A 1 72 ? 45.499 58.590 -40.144 1.00 91.75 72 TYR A O 1
ATOM 593 N N . ASN A 1 73 ? 47.686 59.054 -40.260 1.00 92.75 73 ASN A N 1
ATOM 594 C CA . ASN A 1 73 ? 48.089 57.991 -39.341 1.00 92.75 73 ASN A CA 1
ATOM 595 C C . ASN A 1 73 ? 47.529 58.204 -37.928 1.00 92.75 73 ASN A C 1
ATOM 597 O O . ASN A 1 73 ? 47.051 57.251 -37.313 1.00 92.75 73 ASN A O 1
ATOM 601 N N . VAL A 1 74 ? 47.521 59.445 -37.429 1.00 93.56 74 VAL A N 1
ATOM 602 C CA . VAL A 1 74 ? 46.884 59.791 -36.148 1.00 93.56 74 VAL A CA 1
ATOM 603 C C . VAL A 1 74 ? 45.374 59.547 -36.207 1.00 93.56 74 VAL A C 1
ATOM 605 O O . VAL A 1 74 ? 44.826 58.935 -35.294 1.00 93.56 74 VAL A O 1
ATOM 608 N N . ALA A 1 75 ? 44.696 59.952 -37.283 1.00 90.19 75 ALA A N 1
ATOM 609 C CA . ALA A 1 75 ? 43.262 59.721 -37.459 1.00 90.19 75 ALA A CA 1
ATOM 610 C C . ALA A 1 75 ? 42.918 58.221 -37.493 1.00 90.19 75 ALA A C 1
ATOM 612 O O . ALA A 1 75 ? 41.974 57.791 -36.832 1.00 90.19 75 ALA A O 1
ATOM 613 N N . ASN A 1 76 ? 43.720 57.409 -38.187 1.00 92.75 76 ASN A N 1
ATOM 614 C CA . ASN A 1 76 ? 43.567 55.955 -38.198 1.00 92.75 76 ASN A CA 1
ATOM 615 C C . ASN A 1 76 ? 43.813 55.333 -36.818 1.00 92.75 76 ASN A C 1
ATOM 617 O O . ASN A 1 76 ? 43.069 54.440 -36.414 1.00 92.75 76 ASN A O 1
ATOM 621 N N . ALA A 1 77 ? 44.812 55.814 -36.072 1.00 91.12 77 ALA A N 1
ATOM 622 C CA . ALA A 1 77 ? 45.058 55.363 -34.704 1.00 91.12 77 ALA A CA 1
ATOM 623 C C . ALA A 1 77 ? 43.878 55.701 -33.775 1.00 91.12 77 ALA A C 1
ATOM 625 O O . ALA A 1 77 ? 43.437 54.849 -33.003 1.00 91.12 77 ALA A O 1
ATOM 626 N N . VAL A 1 78 ? 43.306 56.904 -33.897 1.00 92.31 78 VAL A N 1
ATOM 627 C CA . VAL A 1 78 ? 42.100 57.320 -33.161 1.00 92.31 78 VAL A CA 1
ATOM 628 C C . VAL A 1 78 ? 40.891 56.463 -33.546 1.00 92.31 78 VAL A C 1
ATOM 630 O O . VAL A 1 78 ? 40.144 56.033 -32.670 1.00 92.31 78 VAL A O 1
ATOM 633 N N . TYR A 1 79 ? 40.710 56.154 -34.831 1.00 92.88 79 TYR A N 1
ATOM 634 C CA . TYR A 1 79 ? 39.625 55.287 -35.297 1.00 92.88 79 TYR A CA 1
ATOM 635 C C . TYR A 1 79 ? 39.762 53.851 -34.766 1.00 92.88 79 TYR A C 1
ATOM 637 O O . TYR A 1 79 ? 38.796 53.273 -34.267 1.00 92.88 79 TYR A O 1
ATOM 645 N N . ALA A 1 80 ? 40.972 53.286 -34.796 1.00 91.25 80 ALA A N 1
ATOM 646 C CA . ALA A 1 80 ? 41.256 51.970 -34.228 1.00 91.25 80 ALA A CA 1
ATOM 647 C C . ALA A 1 80 ? 41.007 51.931 -32.708 1.00 91.25 80 ALA A C 1
ATOM 649 O O . ALA A 1 80 ? 40.416 50.975 -32.194 1.00 91.25 80 ALA A O 1
ATOM 650 N N . GLN A 1 81 ? 41.394 52.992 -31.995 1.00 94.06 81 GLN A N 1
ATOM 651 C CA . GLN A 1 81 ? 41.108 53.143 -30.571 1.00 94.06 81 GLN A CA 1
ATOM 652 C C . GLN A 1 81 ? 39.596 53.230 -30.312 1.00 94.06 81 GLN A C 1
ATOM 654 O O . GLN A 1 81 ? 39.089 52.510 -29.458 1.00 94.06 81 GLN A O 1
ATOM 659 N N . SER A 1 82 ? 38.857 54.014 -31.102 1.00 92.12 82 SER A N 1
ATOM 660 C CA . SER A 1 82 ? 37.400 54.140 -30.985 1.00 92.12 82 SER A CA 1
ATOM 661 C C . SER A 1 82 ? 36.673 52.812 -31.232 1.00 92.12 82 SER A C 1
ATOM 663 O O . SER A 1 82 ? 35.769 52.457 -30.479 1.00 92.12 82 SER A O 1
ATOM 665 N N . ASN A 1 83 ? 37.118 52.015 -32.209 1.00 92.88 83 ASN A N 1
ATOM 666 C CA . ASN A 1 83 ? 36.596 50.661 -32.426 1.00 92.88 83 ASN A CA 1
ATOM 667 C C . ASN A 1 83 ? 36.886 49.732 -31.242 1.00 92.88 83 ASN A C 1
ATOM 669 O O . ASN A 1 83 ? 36.023 48.949 -30.843 1.00 92.88 83 ASN A O 1
ATOM 673 N N . THR A 1 84 ? 38.080 49.837 -30.656 1.00 94.31 84 THR A N 1
ATOM 674 C CA . THR A 1 84 ? 38.440 49.074 -29.455 1.00 94.31 84 THR A CA 1
ATOM 675 C C . THR A 1 84 ? 37.563 49.479 -28.268 1.00 94.31 84 THR A C 1
ATOM 677 O O . THR A 1 84 ? 37.080 48.618 -27.535 1.00 94.31 84 THR A O 1
ATOM 680 N N . ASP A 1 85 ? 37.294 50.771 -28.096 1.00 92.69 85 ASP A N 1
ATOM 681 C CA . ASP A 1 85 ? 36.431 51.277 -27.028 1.00 92.69 85 ASP A CA 1
ATOM 682 C C . ASP A 1 85 ? 34.962 50.899 -27.248 1.00 92.69 85 ASP A C 1
ATOM 684 O O . ASP A 1 85 ? 34.284 50.516 -26.297 1.00 92.69 85 ASP A O 1
ATOM 688 N N . ASN A 1 86 ? 34.486 50.872 -28.495 1.00 92.25 86 ASN A N 1
ATOM 689 C CA . ASN A 1 86 ? 33.157 50.364 -28.832 1.00 92.25 86 ASN A CA 1
ATOM 690 C C . ASN A 1 86 ? 33.028 48.852 -28.563 1.00 92.25 86 ASN A C 1
ATOM 692 O O . ASN A 1 86 ? 32.000 48.388 -28.066 1.00 92.25 86 ASN A O 1
ATOM 696 N N . ALA A 1 87 ? 34.085 48.075 -28.825 1.00 91.25 87 ALA A N 1
ATOM 697 C CA . ALA A 1 87 ? 34.132 46.658 -28.472 1.00 91.25 87 ALA A CA 1
ATOM 698 C C . ALA A 1 87 ? 34.123 46.453 -26.947 1.00 91.25 87 ALA A C 1
ATOM 700 O O . ALA A 1 87 ? 33.381 45.606 -26.447 1.00 91.25 87 ALA A O 1
ATOM 701 N N . ARG A 1 88 ? 34.874 47.269 -26.190 1.00 92.19 88 ARG A N 1
ATOM 702 C CA . ARG A 1 88 ? 34.840 47.273 -24.715 1.00 92.19 88 ARG A CA 1
ATOM 703 C C . ARG A 1 88 ? 33.458 47.641 -24.180 1.00 92.19 88 ARG A C 1
ATOM 705 O O . ARG A 1 88 ? 32.976 46.979 -23.266 1.00 92.19 88 ARG A O 1
ATOM 712 N N . LEU A 1 89 ? 32.807 48.649 -24.761 1.00 92.50 89 LEU A N 1
ATOM 713 C CA . LEU A 1 89 ? 31.460 49.074 -24.381 1.00 92.50 89 LEU A CA 1
ATOM 714 C C . LEU A 1 89 ? 30.427 47.976 -24.665 1.00 92.50 89 LEU A C 1
ATOM 716 O O . LEU A 1 89 ? 29.591 47.678 -23.816 1.00 92.50 89 LEU A O 1
ATOM 720 N N . SER A 1 90 ? 30.532 47.322 -25.822 1.00 92.75 90 SER A N 1
ATOM 721 C CA . SER A 1 90 ? 29.674 46.193 -26.193 1.00 92.75 90 SER A CA 1
ATOM 722 C C . SER A 1 90 ? 29.857 45.013 -25.235 1.00 92.75 90 SER A C 1
ATOM 724 O O . SER A 1 90 ? 28.876 44.445 -24.760 1.00 92.75 90 SER A O 1
ATOM 726 N N . ALA A 1 91 ? 31.102 44.679 -24.880 1.00 90.69 91 ALA A N 1
ATOM 727 C CA . ALA A 1 91 ? 31.396 43.646 -23.888 1.0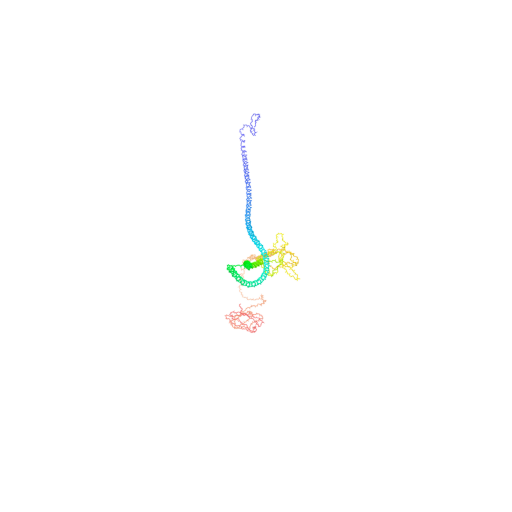0 90.69 91 ALA A CA 1
ATOM 728 C C . ALA A 1 91 ? 30.846 44.013 -22.498 1.00 90.69 91 ALA A C 1
ATOM 730 O O . ALA A 1 91 ? 30.229 43.176 -21.839 1.00 90.69 91 ALA A O 1
ATOM 731 N N . ALA A 1 92 ? 30.995 45.271 -22.072 1.00 89.62 92 ALA A N 1
ATOM 732 C CA . ALA A 1 92 ? 30.430 45.762 -20.817 1.00 89.62 92 ALA A CA 1
ATOM 733 C C . ALA A 1 92 ? 28.893 45.676 -20.803 1.00 89.62 92 ALA A C 1
ATOM 735 O O . ALA A 1 92 ? 28.311 45.288 -19.792 1.00 89.62 92 ALA A O 1
ATOM 736 N N . TYR A 1 93 ? 28.232 45.967 -21.928 1.00 92.88 93 TYR A N 1
ATOM 737 C CA . TYR A 1 93 ? 26.779 45.852 -22.065 1.00 92.88 93 TYR A CA 1
ATOM 738 C C . TYR A 1 93 ? 26.292 44.400 -21.954 1.00 92.88 93 TYR A C 1
ATOM 740 O O . TYR A 1 93 ? 25.299 44.125 -21.281 1.00 92.88 93 TYR A O 1
ATOM 748 N N . VAL A 1 94 ? 27.024 43.449 -22.545 1.00 94.88 94 VAL A N 1
ATOM 749 C CA . VAL A 1 94 ? 26.738 42.011 -22.396 1.00 94.88 94 VAL A CA 1
ATOM 750 C C . VAL A 1 94 ? 26.853 41.580 -20.932 1.00 94.88 94 VAL A C 1
ATOM 752 O O . VAL A 1 94 ? 25.957 40.906 -20.423 1.00 94.88 94 VAL A O 1
ATOM 755 N N . VAL A 1 95 ? 27.909 42.008 -20.232 1.00 91.25 95 VAL A N 1
ATOM 756 C CA . VAL A 1 95 ? 28.099 41.711 -18.801 1.00 91.25 95 VAL A CA 1
ATOM 757 C C . VAL A 1 95 ? 26.979 42.323 -17.954 1.00 91.25 95 VAL A C 1
ATOM 759 O O . VAL A 1 95 ? 26.453 41.654 -17.065 1.00 91.25 95 VAL A O 1
ATOM 762 N N . LEU A 1 96 ? 26.561 43.557 -18.251 1.00 93.00 96 LEU A N 1
ATOM 763 C CA . LEU A 1 96 ? 25.464 44.222 -17.546 1.00 93.00 96 LEU A CA 1
ATOM 764 C C . LEU A 1 96 ? 24.131 43.479 -17.737 1.00 93.00 96 LEU A C 1
ATOM 766 O O . LEU A 1 96 ? 23.413 43.248 -16.766 1.00 93.00 96 LEU A O 1
ATOM 770 N N . ASN A 1 97 ? 23.817 43.051 -18.962 1.00 92.44 97 ASN A N 1
ATOM 771 C CA . ASN A 1 97 ? 22.603 42.280 -19.245 1.00 92.44 97 ASN A CA 1
ATOM 772 C C . ASN A 1 97 ? 22.619 40.901 -18.575 1.00 92.44 97 ASN A C 1
ATOM 774 O O . ASN A 1 97 ? 21.590 40.451 -18.062 1.00 92.44 97 ASN A O 1
ATOM 778 N N . ALA A 1 98 ? 23.779 40.242 -18.530 1.00 90.19 98 ALA A N 1
ATOM 779 C CA . ALA A 1 98 ? 23.946 38.998 -17.787 1.00 90.19 98 ALA A CA 1
ATOM 780 C C . ALA A 1 98 ? 23.709 39.217 -16.281 1.00 90.19 98 ALA A C 1
ATOM 782 O O . ALA A 1 98 ? 22.951 38.468 -15.665 1.00 90.19 98 ALA A O 1
ATOM 783 N N . ALA A 1 99 ? 24.265 40.288 -15.705 1.00 86.75 99 ALA A N 1
ATOM 784 C CA . ALA A 1 99 ? 24.045 40.655 -14.306 1.00 86.75 99 ALA A CA 1
ATOM 785 C C . ALA A 1 99 ? 22.571 40.995 -14.009 1.00 86.75 99 ALA A C 1
ATOM 787 O O . ALA A 1 99 ? 22.036 40.581 -12.981 1.00 86.75 99 ALA A O 1
ATOM 788 N N . PHE A 1 100 ? 21.881 41.689 -14.918 1.00 91.81 100 PHE A N 1
ATOM 789 C CA . PHE A 1 100 ? 20.453 41.990 -14.783 1.00 91.81 100 PHE A CA 1
ATOM 790 C C . PHE A 1 100 ? 19.591 40.721 -14.830 1.00 91.81 100 PHE A C 1
ATOM 792 O O . PHE A 1 100 ? 18.690 40.537 -14.012 1.00 91.81 100 PHE A O 1
ATOM 799 N N . THR A 1 101 ? 19.909 39.801 -15.741 1.00 93.25 101 THR A N 1
ATOM 800 C CA . THR A 1 101 ? 19.234 38.498 -15.841 1.00 93.25 101 THR A CA 1
ATOM 801 C C . THR A 1 101 ? 19.440 37.668 -14.574 1.00 93.25 101 THR A C 1
ATOM 803 O O . THR A 1 101 ? 18.494 37.065 -14.059 1.00 93.25 101 THR A O 1
ATOM 806 N N . GLN A 1 102 ? 20.658 37.682 -14.028 1.00 90.75 102 GLN A N 1
ATOM 807 C CA . GLN A 1 102 ? 20.970 37.031 -12.762 1.00 90.75 102 GLN A CA 1
ATOM 808 C C . GLN A 1 102 ? 20.164 37.643 -11.608 1.00 90.75 102 GLN A C 1
ATOM 810 O O . GLN A 1 102 ? 19.516 36.906 -10.873 1.00 90.75 102 GLN A O 1
ATOM 815 N N . SER A 1 103 ? 20.099 38.974 -11.515 1.00 90.19 103 SER A N 1
ATOM 816 C CA . SER A 1 103 ? 19.298 39.684 -10.506 1.00 90.19 103 SER A CA 1
ATOM 817 C C . SER A 1 103 ? 17.803 39.342 -10.585 1.00 90.19 103 SER A C 1
ATOM 819 O O . SER A 1 103 ? 17.159 39.098 -9.564 1.00 90.19 103 SER A O 1
ATOM 821 N N . ASN A 1 104 ? 17.239 39.233 -11.792 1.00 91.06 104 ASN A N 1
ATOM 822 C CA . ASN A 1 104 ? 15.852 38.788 -11.974 1.00 91.06 104 ASN A CA 1
ATOM 823 C C . ASN A 1 104 ? 15.650 37.341 -11.515 1.00 91.06 104 ASN A C 1
ATOM 825 O O . ASN A 1 104 ? 14.662 37.031 -10.851 1.00 91.06 104 ASN A O 1
ATOM 829 N N . THR A 1 105 ? 16.602 36.464 -11.831 1.00 93.56 105 THR A N 1
ATOM 830 C CA . THR A 1 105 ? 16.569 35.068 -11.382 1.00 93.56 105 THR A CA 1
ATOM 831 C C . THR A 1 105 ? 16.644 34.984 -9.857 1.00 93.56 105 THR A C 1
ATOM 833 O O . THR A 1 105 ? 15.900 34.221 -9.241 1.00 93.56 105 THR A O 1
ATOM 836 N N . ASP A 1 106 ? 17.484 35.803 -9.227 1.00 92.25 106 ASP A N 1
ATOM 837 C CA . ASP A 1 106 ? 17.617 35.862 -7.772 1.00 92.25 106 ASP A CA 1
ATOM 838 C C . ASP A 1 106 ? 16.361 36.437 -7.102 1.00 92.25 106 ASP A C 1
ATOM 840 O O . ASP A 1 106 ? 15.921 35.902 -6.086 1.00 92.25 106 ASP A O 1
ATOM 844 N N . ASN A 1 107 ? 15.693 37.422 -7.712 1.00 90.69 107 ASN A N 1
ATOM 845 C CA . ASN A 1 107 ? 14.381 37.902 -7.262 1.00 90.69 107 ASN A CA 1
ATOM 846 C C . ASN A 1 107 ? 13.292 36.820 -7.338 1.00 90.69 107 ASN A C 1
ATOM 848 O O . ASN A 1 107 ? 12.465 36.706 -6.429 1.00 90.69 107 ASN A O 1
ATOM 852 N N . ILE A 1 108 ? 13.292 35.994 -8.390 1.00 92.56 108 ILE A N 1
ATOM 853 C CA . ILE A 1 108 ? 12.370 34.853 -8.505 1.00 92.56 108 ILE A CA 1
ATOM 854 C C . ILE A 1 108 ? 12.660 33.825 -7.404 1.00 92.56 108 ILE A C 1
ATOM 856 O O . ILE A 1 108 ? 11.732 33.378 -6.728 1.00 92.56 108 ILE A O 1
ATOM 860 N N . ARG A 1 109 ? 13.938 33.489 -7.171 1.00 91.25 109 ARG A N 1
ATOM 861 C CA . ARG A 1 109 ? 14.347 32.584 -6.081 1.00 91.25 109 ARG A CA 1
ATOM 862 C C . ARG A 1 109 ? 13.928 33.122 -4.715 1.00 91.25 109 ARG A C 1
ATOM 864 O O . ARG A 1 109 ? 13.396 32.363 -3.908 1.00 91.25 109 ARG A O 1
ATOM 871 N N . LEU A 1 110 ? 14.113 34.419 -4.471 1.00 91.06 110 LEU A N 1
ATOM 872 C CA . LEU A 1 110 ? 13.720 35.074 -3.225 1.00 91.06 110 LEU A CA 1
ATOM 873 C C . LEU A 1 110 ? 12.198 35.052 -3.030 1.00 91.06 110 LEU A C 1
ATOM 875 O O . LEU A 1 110 ? 11.722 34.745 -1.940 1.00 91.06 110 LEU A O 1
ATOM 879 N N . SER A 1 111 ? 11.432 35.298 -4.094 1.00 90.94 111 SER A N 1
ATOM 880 C CA . SER A 1 111 ? 9.965 35.229 -4.067 1.00 90.94 111 SER A CA 1
ATOM 881 C C . SER A 1 111 ? 9.469 33.810 -3.774 1.00 90.94 111 SER A C 1
ATOM 883 O O . SER A 1 111 ? 8.577 33.618 -2.949 1.00 90.94 111 SER A O 1
ATOM 885 N N . ALA A 1 112 ? 10.083 32.796 -4.390 1.00 88.56 112 ALA A N 1
ATOM 886 C CA . ALA A 1 112 ? 9.779 31.396 -4.107 1.00 88.56 112 ALA A CA 1
ATOM 887 C C . ALA A 1 112 ? 10.124 31.021 -2.654 1.00 88.56 112 ALA A C 1
ATOM 889 O O . ALA A 1 112 ? 9.313 30.399 -1.968 1.00 88.56 112 ALA A O 1
ATOM 890 N N . ALA A 1 113 ? 11.284 31.456 -2.150 1.00 86.06 113 ALA A N 1
ATOM 891 C CA . ALA A 1 113 ? 11.679 31.254 -0.757 1.00 86.06 113 ALA A CA 1
ATOM 892 C C . ALA A 1 113 ? 10.703 31.930 0.224 1.00 86.06 113 ALA A C 1
ATOM 894 O O . ALA A 1 113 ? 10.357 31.348 1.255 1.00 86.06 113 ALA A O 1
ATOM 895 N N . TYR A 1 114 ? 10.198 33.120 -0.114 1.00 89.94 114 TYR A N 1
ATOM 896 C CA . TYR A 1 114 ? 9.185 33.825 0.671 1.00 89.94 114 TYR A CA 1
ATOM 897 C C . TYR A 1 114 ? 7.865 33.041 0.747 1.00 89.94 114 TYR A C 1
ATOM 899 O O . TYR A 1 114 ? 7.314 32.861 1.833 1.00 89.94 114 TYR A O 1
ATOM 907 N N . VAL A 1 115 ? 7.392 32.486 -0.375 1.00 92.75 115 VAL A N 1
ATOM 908 C CA . VAL A 1 115 ? 6.189 31.632 -0.412 1.00 92.75 115 VAL A CA 1
ATOM 909 C C . VAL A 1 115 ? 6.364 30.372 0.439 1.00 92.75 115 VAL A C 1
ATOM 911 O O . VAL A 1 115 ? 5.467 30.018 1.212 1.00 92.75 115 VAL A O 1
ATOM 914 N N . VAL A 1 116 ? 7.521 29.710 0.344 1.00 90.50 116 VAL A N 1
ATOM 915 C CA . VAL A 1 116 ? 7.841 28.528 1.162 1.00 90.50 116 VAL A CA 1
ATOM 916 C C . VAL A 1 116 ? 7.850 28.884 2.648 1.00 90.50 116 VAL A C 1
ATOM 918 O O . VAL A 1 116 ? 7.263 28.165 3.454 1.00 90.50 116 VAL A O 1
ATOM 921 N N . THR A 1 117 ? 8.447 30.019 3.010 1.00 89.69 117 THR A N 1
ATOM 922 C CA . THR A 1 117 ? 8.518 30.487 4.401 1.00 89.69 117 THR A CA 1
ATOM 923 C C . THR A 1 117 ? 7.130 30.814 4.956 1.00 89.69 117 THR A C 1
ATOM 925 O O . THR A 1 117 ? 6.793 30.371 6.052 1.00 89.69 117 THR A O 1
ATOM 928 N N . ASN A 1 118 ? 6.275 31.494 4.187 1.00 89.38 118 ASN A N 1
ATOM 929 C CA . ASN A 1 118 ? 4.890 31.763 4.590 1.00 89.38 118 ASN A CA 1
ATOM 930 C C . ASN A 1 118 ? 4.067 30.477 4.738 1.00 89.38 118 ASN A C 1
ATOM 932 O O . ASN A 1 118 ? 3.284 30.342 5.677 1.00 89.38 118 ASN A O 1
ATOM 936 N N . SER A 1 119 ? 4.276 29.504 3.850 1.00 87.25 119 SER A N 1
ATOM 937 C CA . SER A 1 119 ? 3.623 28.193 3.943 1.00 87.25 119 SER A CA 1
ATOM 938 C C . SER A 1 119 ? 4.084 27.422 5.184 1.00 87.25 119 SER A C 1
ATOM 940 O O . SER A 1 119 ? 3.278 26.793 5.871 1.00 87.25 119 SER A O 1
ATOM 942 N N . ALA A 1 120 ? 5.377 27.499 5.515 1.00 81.31 120 ALA A N 1
ATOM 943 C CA . ALA A 1 120 ? 5.924 26.934 6.743 1.00 81.31 120 ALA A CA 1
ATOM 944 C C . ALA A 1 120 ? 5.337 27.620 7.989 1.00 81.31 120 ALA A C 1
ATOM 946 O O . ALA A 1 120 ? 4.952 26.932 8.932 1.00 81.31 120 ALA A O 1
ATOM 947 N N . PHE A 1 121 ? 5.188 28.947 7.971 1.00 91.69 121 PHE A N 1
ATOM 948 C CA . PHE A 1 121 ? 4.563 29.705 9.055 1.00 91.69 121 PHE A CA 1
ATOM 949 C C . PHE A 1 121 ? 3.089 29.318 9.260 1.00 91.69 121 PHE A C 1
ATOM 951 O O . PHE A 1 121 ? 2.672 29.049 10.384 1.00 91.69 121 PHE A O 1
ATOM 958 N N . ALA A 1 122 ? 2.312 29.182 8.181 1.00 88.25 122 ALA A N 1
ATOM 959 C CA . ALA A 1 122 ? 0.919 28.733 8.251 1.00 88.25 122 ALA A CA 1
ATOM 960 C C . ALA A 1 122 ? 0.784 27.322 8.855 1.00 88.25 122 ALA A C 1
ATOM 962 O O . ALA A 1 122 ? -0.103 27.066 9.675 1.00 88.25 122 ALA A O 1
ATOM 963 N N . ARG A 1 123 ? 1.701 26.411 8.501 1.00 89.50 123 ARG A N 1
ATOM 964 C CA . ARG A 1 123 ? 1.781 25.078 9.116 1.00 89.50 123 ARG A CA 1
ATOM 965 C C . ARG A 1 123 ? 2.084 25.151 10.611 1.00 89.50 123 ARG A C 1
ATOM 967 O O . ARG A 1 123 ? 1.454 24.432 11.378 1.00 89.50 123 ARG A O 1
ATOM 974 N N . VAL A 1 124 ? 3.029 25.996 11.026 1.00 88.94 124 VAL A N 1
ATOM 975 C CA . VAL A 1 124 ? 3.365 26.184 12.448 1.00 88.94 124 VAL A CA 1
ATOM 976 C C . VAL A 1 124 ? 2.161 26.719 13.225 1.00 88.94 124 VAL A C 1
ATOM 978 O O . VAL A 1 124 ? 1.858 26.180 14.286 1.00 88.94 124 VAL A O 1
ATOM 981 N N . ASN A 1 125 ? 1.421 27.686 12.676 1.00 91.06 125 ASN A N 1
ATOM 982 C CA . ASN A 1 125 ? 0.191 28.182 13.302 1.00 91.06 125 ASN A CA 1
ATOM 983 C C . ASN A 1 125 ? -0.867 27.083 13.442 1.00 91.06 125 ASN A C 1
ATOM 985 O O . ASN A 1 125 ? -1.440 26.924 14.510 1.00 91.06 125 ASN A O 1
ATOM 989 N N . SER A 1 126 ? -1.056 26.253 12.413 1.00 87.94 126 SER A N 1
ATOM 990 C CA . SER A 1 126 ? -2.002 25.129 12.488 1.00 87.94 126 SER A CA 1
ATOM 991 C C . SER A 1 126 ? -1.615 24.117 13.577 1.00 87.94 126 SER A C 1
ATOM 993 O O . SER A 1 126 ? -2.472 23.592 14.284 1.00 87.94 126 SER A O 1
ATOM 995 N N . VAL A 1 127 ? -0.313 23.851 13.744 1.00 85.44 127 VAL A N 1
ATOM 996 C CA . VAL A 1 127 ? 0.203 22.997 14.828 1.00 85.44 127 VAL A CA 1
ATOM 997 C C . VAL A 1 127 ? -0.015 23.651 16.195 1.00 85.44 127 VAL A C 1
ATOM 999 O O . VAL A 1 127 ? -0.365 22.960 17.150 1.00 85.44 127 VAL A O 1
ATOM 1002 N N . TYR A 1 128 ? 0.158 24.968 16.293 1.00 90.38 128 TYR A N 1
ATOM 1003 C CA . TYR A 1 128 ? -0.100 25.726 17.515 1.00 90.38 128 TYR A CA 1
ATOM 1004 C C . TYR A 1 128 ? -1.587 25.696 17.907 1.00 90.38 128 TYR A C 1
ATOM 1006 O O . TYR A 1 128 ? -1.911 25.426 19.063 1.00 90.38 128 TYR A O 1
ATOM 1014 N N . ASP A 1 129 ? -2.496 25.865 16.948 1.00 92.19 129 ASP A N 1
ATOM 1015 C CA . ASP A 1 129 ? -3.944 25.779 17.174 1.00 92.19 129 ASP A CA 1
ATOM 1016 C C . ASP A 1 129 ? -4.371 24.375 17.627 1.00 92.19 129 ASP A C 1
ATOM 1018 O O . ASP A 1 129 ? -5.191 24.218 18.541 1.00 92.19 129 ASP A O 1
ATOM 1022 N N . LEU A 1 130 ? -3.765 23.336 17.042 1.00 89.62 130 LEU A N 1
ATOM 1023 C CA . LEU A 1 130 ? -3.967 21.954 17.470 1.00 89.62 130 LEU A CA 1
ATOM 1024 C C . LEU A 1 130 ? -3.451 21.725 18.899 1.00 89.62 130 LEU A C 1
ATOM 1026 O O . LEU A 1 130 ? -4.131 21.092 19.706 1.00 89.62 130 LEU A O 1
ATOM 1030 N N . ALA A 1 131 ? -2.277 22.264 19.236 1.00 82.69 131 ALA A N 1
ATOM 1031 C CA . ALA A 1 131 ? -1.718 22.173 20.581 1.00 82.69 131 ALA A CA 1
ATOM 1032 C C . ALA A 1 131 ? -2.613 22.871 21.620 1.00 82.69 131 ALA A C 1
ATOM 1034 O O . ALA A 1 131 ? -2.876 22.299 22.677 1.00 82.69 131 ALA A O 1
ATOM 1035 N N . ASN A 1 132 ? -3.151 24.052 21.300 1.00 89.94 132 ASN A N 1
ATOM 1036 C CA . ASN A 1 132 ? -4.102 24.762 22.158 1.00 89.94 132 ASN A CA 1
ATOM 1037 C C . ASN A 1 132 ? -5.411 23.988 22.340 1.00 89.94 132 ASN A C 1
ATOM 1039 O O . ASN A 1 132 ? -5.935 23.909 23.452 1.00 89.94 132 ASN A O 1
ATOM 1043 N N . SER A 1 133 ? -5.919 23.367 21.275 1.00 88.00 133 SER A N 1
ATOM 1044 C CA . SER A 1 133 ? -7.112 22.517 21.350 1.00 88.00 133 SER A CA 1
ATOM 1045 C C . SER A 1 133 ? -6.875 21.301 22.252 1.00 88.00 133 SER A C 1
ATOM 1047 O O . SER A 1 133 ? -7.693 21.006 23.124 1.00 88.00 133 SER A O 1
ATOM 1049 N N . ASN A 1 134 ? -5.719 20.642 22.119 1.00 84.00 134 ASN A N 1
ATOM 1050 C CA . ASN A 1 134 ? -5.320 19.532 22.989 1.00 84.00 134 ASN A CA 1
ATOM 1051 C C . ASN A 1 134 ? -5.153 19.967 24.450 1.00 84.00 134 ASN A C 1
ATOM 1053 O O . ASN A 1 134 ? -5.537 19.231 25.361 1.00 84.00 134 ASN A O 1
ATOM 1057 N N . TYR A 1 135 ? -4.616 21.164 24.687 1.00 87.88 135 TYR A N 1
ATOM 1058 C CA . TYR A 1 135 ? -4.531 21.741 26.026 1.00 87.88 135 TYR A CA 1
ATOM 1059 C C . TYR A 1 135 ? -5.927 21.966 26.629 1.00 87.88 135 TYR A C 1
ATOM 1061 O O . TYR A 1 135 ? -6.178 21.564 27.763 1.00 87.88 135 TYR A O 1
ATOM 1069 N N . GLY A 1 136 ? -6.873 22.503 25.848 1.00 88.19 136 GLY A N 1
ATOM 1070 C CA . GLY A 1 136 ? -8.273 22.651 26.259 1.00 88.19 136 GLY A CA 1
ATOM 1071 C C . GLY A 1 136 ? -8.943 21.318 26.611 1.00 88.19 136 GLY A C 1
ATOM 1072 O O . GLY A 1 136 ? -9.590 21.212 27.651 1.00 88.19 136 GLY A O 1
ATOM 1073 N N . LEU A 1 137 ? -8.732 20.278 25.798 1.00 85.25 137 LEU A N 1
ATOM 1074 C CA . LEU A 1 137 ? -9.228 18.924 26.077 1.00 85.25 137 LEU A CA 1
ATOM 1075 C C . LEU A 1 137 ? -8.609 18.327 27.348 1.00 85.25 137 LEU A C 1
ATOM 1077 O O . LEU A 1 137 ? -9.304 17.671 28.122 1.00 85.25 137 LEU A O 1
ATOM 1081 N N . THR A 1 138 ? -7.322 18.582 27.587 1.00 84.88 138 THR A N 1
ATOM 1082 C CA . THR A 1 138 ? -6.621 18.120 28.794 1.00 84.88 138 THR A CA 1
ATOM 1083 C C . THR A 1 138 ? -7.175 18.796 30.046 1.00 84.88 138 THR A C 1
ATOM 1085 O O . THR A 1 138 ? -7.435 18.120 31.039 1.00 84.88 138 THR A O 1
ATOM 1088 N N . ASN A 1 139 ? -7.433 20.105 29.992 1.00 87.44 139 ASN A N 1
ATOM 1089 C CA . ASN A 1 139 ? -8.065 20.830 31.095 1.00 87.44 139 ASN A CA 1
ATOM 1090 C C . ASN A 1 139 ? -9.490 20.329 31.357 1.00 87.44 139 ASN A C 1
ATOM 1092 O O . ASN A 1 139 ? -9.835 20.064 32.503 1.00 87.44 139 ASN A O 1
ATOM 1096 N N . ALA A 1 140 ? -10.287 20.099 30.310 1.00 81.00 140 ALA A N 1
ATOM 1097 C CA . ALA A 1 140 ? -11.625 19.530 30.466 1.00 81.00 140 ALA A CA 1
ATOM 1098 C C . ALA A 1 140 ? -11.586 18.128 31.105 1.00 81.00 140 ALA A C 1
ATOM 1100 O O . ALA A 1 140 ? -12.396 17.815 31.976 1.00 81.00 140 ALA A O 1
ATOM 1101 N N . ALA A 1 141 ? -10.619 17.288 30.721 1.00 75.69 141 ALA A N 1
ATOM 1102 C CA . ALA A 1 141 ? -10.412 15.985 31.349 1.00 75.69 141 ALA A CA 1
ATOM 1103 C C . ALA A 1 141 ? -10.006 16.113 32.829 1.00 75.69 141 ALA A C 1
ATOM 1105 O O . ALA A 1 141 ? -10.469 15.334 33.664 1.00 75.69 141 ALA A O 1
ATOM 1106 N N . PHE A 1 142 ? -9.181 17.108 33.165 1.00 88.06 142 PHE A N 1
ATOM 1107 C CA . PHE A 1 142 ? -8.797 17.407 34.543 1.00 88.06 142 PHE A CA 1
ATOM 1108 C C . PHE A 1 142 ? -9.990 17.880 35.387 1.00 88.06 142 PHE A C 1
ATOM 1110 O O . PHE A 1 142 ? -10.169 17.408 36.509 1.00 88.06 142 PHE A O 1
ATOM 1117 N N . ASP A 1 143 ? -10.860 18.729 34.839 1.00 90.19 143 ASP A N 1
ATOM 1118 C CA . ASP A 1 143 ? -12.088 19.170 35.510 1.00 90.19 143 ASP A CA 1
ATOM 1119 C C . ASP A 1 143 ? -13.044 17.999 35.777 1.00 90.19 143 ASP A C 1
ATOM 1121 O O . ASP A 1 143 ? -13.596 17.882 36.874 1.00 90.19 143 ASP A O 1
ATOM 1125 N N . VAL A 1 144 ? -13.186 17.076 34.818 1.00 83.06 144 VAL A N 1
ATOM 1126 C CA . VAL A 1 144 ? -13.968 15.840 34.997 1.00 83.06 144 VAL A CA 1
ATOM 1127 C C . VAL A 1 144 ? -13.362 14.955 36.089 1.00 83.06 144 VAL A C 1
ATOM 1129 O O . VAL A 1 144 ? -14.097 14.429 36.927 1.00 83.06 144 VAL A O 1
ATOM 1132 N N . ALA A 1 145 ? -12.035 14.814 36.130 1.00 79.19 145 ALA A N 1
ATOM 1133 C CA . ALA A 1 145 ? -11.355 14.054 37.176 1.00 79.19 145 ALA A CA 1
ATOM 1134 C C . ALA A 1 145 ? -11.554 14.685 38.567 1.00 79.19 145 ALA A C 1
ATOM 1136 O O . ALA A 1 145 ? -11.844 13.974 39.530 1.00 79.19 145 ALA A O 1
ATOM 1137 N N . ASN A 1 146 ? -11.480 16.014 38.673 1.00 89.00 146 ASN A N 1
ATOM 1138 C CA . ASN A 1 146 ? -11.746 16.734 39.919 1.00 89.00 146 ASN A CA 1
ATOM 1139 C C . ASN A 1 146 ? -13.203 16.590 40.370 1.00 89.00 146 ASN A C 1
ATOM 1141 O O . ASN A 1 146 ? -13.458 16.380 41.556 1.00 89.00 146 ASN A O 1
ATOM 1145 N N . ALA A 1 147 ? -14.161 16.656 39.442 1.00 80.75 147 ALA A N 1
ATOM 1146 C CA . ALA A 1 147 ? -15.573 16.434 39.741 1.00 80.75 147 ALA A CA 1
ATOM 1147 C C . ALA A 1 147 ? -15.828 15.002 40.242 1.00 80.75 147 ALA A C 1
ATOM 1149 O O . ALA A 1 147 ? -16.548 14.810 41.222 1.00 80.75 147 ALA A O 1
ATOM 1150 N N . ALA A 1 148 ? -15.187 14.004 39.625 1.00 78.56 148 ALA A N 1
ATOM 1151 C CA . ALA A 1 148 ? -15.252 12.617 40.077 1.00 78.56 148 ALA A CA 1
ATOM 1152 C C . ALA A 1 148 ? -14.650 12.443 41.483 1.00 78.56 148 ALA A C 1
ATOM 1154 O O . ALA A 1 148 ? -15.250 11.785 42.332 1.00 78.56 148 ALA A O 1
ATOM 1155 N N . PHE A 1 149 ? -13.512 13.083 41.766 1.00 88.19 149 PHE A N 1
ATOM 1156 C CA . PHE A 1 149 ? -12.891 13.057 43.092 1.00 88.19 149 PHE A CA 1
ATOM 1157 C C . PHE A 1 149 ? -13.769 13.732 44.161 1.00 88.19 149 PHE A C 1
ATOM 1159 O O . PHE A 1 149 ? -13.922 13.215 45.268 1.00 88.19 149 PHE A O 1
ATOM 1166 N N . ALA A 1 150 ? -14.405 14.859 43.829 1.00 85.06 150 ALA A N 1
ATOM 1167 C CA . ALA A 1 150 ? -15.351 15.533 44.716 1.00 85.06 150 ALA A CA 1
ATOM 1168 C C . ALA A 1 150 ? -16.580 14.659 45.024 1.00 85.06 150 ALA A C 1
ATOM 1170 O O . ALA A 1 150 ? -16.995 14.582 46.182 1.00 85.06 150 ALA A O 1
ATOM 1171 N N . ALA A 1 151 ? -17.120 13.959 44.021 1.00 79.50 151 ALA A N 1
ATOM 1172 C CA . ALA A 1 151 ? -18.215 13.007 44.209 1.00 79.50 151 ALA A CA 1
ATOM 1173 C C . ALA A 1 151 ? -17.805 11.844 45.128 1.00 79.50 151 ALA A C 1
ATOM 1175 O O . ALA A 1 151 ? -18.526 11.508 46.063 1.00 79.50 151 ALA A O 1
ATOM 1176 N N . GLN A 1 152 ? -16.600 11.302 44.942 1.00 82.94 152 GLN A N 1
ATOM 1177 C CA . GLN A 1 152 ? -16.079 10.216 45.773 1.00 82.94 152 GLN A CA 1
ATOM 1178 C C . GLN A 1 152 ? -15.890 10.640 47.242 1.00 82.94 152 GLN A C 1
ATOM 1180 O O . GLN A 1 152 ? -16.202 9.880 48.160 1.00 82.94 152 GLN A O 1
ATOM 1185 N N . ASN A 1 153 ? -15.448 11.877 47.485 1.00 84.94 153 ASN A N 1
ATOM 1186 C CA . ASN A 1 153 ? -15.383 12.444 48.835 1.00 84.94 153 ASN A CA 1
ATOM 1187 C C . ASN A 1 153 ? -16.773 12.654 49.456 1.00 84.94 153 ASN A C 1
ATOM 1189 O O . ASN A 1 153 ? -16.941 12.454 50.662 1.00 84.94 153 ASN A O 1
ATOM 1193 N N . ALA A 1 154 ? -17.772 13.038 48.656 1.00 81.62 154 ALA A N 1
ATOM 1194 C CA . ALA A 1 154 ? -19.152 13.160 49.120 1.00 81.62 154 ALA A CA 1
ATOM 1195 C C . ALA A 1 154 ? -19.715 11.795 49.552 1.00 81.62 154 ALA A C 1
ATOM 1197 O O . ALA A 1 154 ? -20.270 11.683 50.648 1.00 81.62 154 ALA A O 1
ATOM 1198 N N . ASP A 1 155 ? -19.473 10.748 48.758 1.00 82.56 155 ASP A N 1
ATOM 1199 C CA . ASP A 1 155 ? -19.849 9.369 49.084 1.00 82.56 155 ASP A CA 1
ATOM 1200 C C . ASP A 1 155 ? -19.153 8.876 50.359 1.00 82.56 155 ASP A C 1
ATOM 1202 O O . ASP A 1 155 ? -19.788 8.273 51.230 1.00 82.56 155 ASP A O 1
ATOM 1206 N N . TYR A 1 156 ? -17.862 9.182 50.526 1.00 85.00 156 TYR A N 1
ATOM 1207 C CA . TYR A 1 156 ? -17.118 8.837 51.739 1.00 85.00 156 TYR A CA 1
ATOM 1208 C C . TYR A 1 156 ? -17.693 9.533 52.983 1.00 85.00 156 TYR A C 1
ATOM 1210 O O . TYR A 1 156 ? -17.871 8.909 54.032 1.00 85.00 156 TYR A O 1
ATOM 1218 N N . SER A 1 157 ? -18.054 10.814 52.865 1.00 86.94 157 SER A N 1
ATOM 1219 C CA . SER A 1 157 ? -18.701 11.576 53.939 1.00 86.94 157 SER A CA 1
ATOM 1220 C C . SER A 1 157 ? -20.074 10.997 54.305 1.00 86.94 157 SER A C 1
ATOM 1222 O O . SER A 1 157 ? -20.379 10.806 55.485 1.00 86.94 157 SER A O 1
ATOM 1224 N N . MET A 1 158 ? -20.878 10.623 53.304 1.00 76.69 158 MET A N 1
ATOM 1225 C CA . MET A 1 158 ? -22.167 9.955 53.510 1.00 76.69 158 MET A CA 1
ATOM 1226 C C . MET A 1 158 ? -22.013 8.583 54.172 1.00 76.69 158 MET A C 1
ATOM 1228 O O . MET A 1 158 ? -22.806 8.237 55.048 1.00 76.69 158 MET A O 1
ATOM 1232 N N . SER A 1 159 ? -20.981 7.823 53.807 1.00 78.06 159 SER A N 1
ATOM 1233 C CA . SER A 1 159 ? -20.665 6.537 54.433 1.00 78.06 159 SER A CA 1
ATOM 1234 C C . SER A 1 159 ? -20.285 6.703 55.909 1.00 78.06 159 SER A C 1
ATOM 1236 O O . SER A 1 159 ? -20.819 6.007 56.773 1.00 78.06 159 SER A O 1
ATOM 1238 N N . ASN A 1 160 ? -19.461 7.702 56.240 1.00 82.44 160 ASN A N 1
ATOM 1239 C CA . ASN A 1 160 ? -19.132 8.029 57.632 1.00 82.44 160 ASN A CA 1
ATOM 1240 C C . ASN A 1 160 ? -20.356 8.492 58.438 1.00 82.44 160 ASN A C 1
ATOM 1242 O O . ASN A 1 160 ? -20.519 8.110 59.603 1.00 82.44 160 ASN A O 1
ATOM 1246 N N . ALA A 1 161 ? -21.245 9.280 57.829 1.00 78.06 161 ALA A N 1
ATOM 1247 C CA . ALA A 1 161 ? -22.503 9.678 58.454 1.00 78.06 161 ALA A CA 1
ATOM 1248 C C . ALA A 1 161 ? -23.397 8.455 58.720 1.00 78.06 161 ALA A C 1
ATOM 1250 O O . ALA A 1 161 ? -23.921 8.300 59.824 1.00 78.06 161 ALA A O 1
ATOM 1251 N N . ALA A 1 162 ? -23.506 7.540 57.754 1.00 73.94 162 ALA A N 1
ATOM 1252 C CA . ALA A 1 162 ? -24.236 6.287 57.913 1.00 73.94 162 ALA A CA 1
ATOM 1253 C C . ALA A 1 162 ? -23.627 5.397 59.010 1.00 73.94 162 ALA A C 1
ATOM 1255 O O . ALA A 1 162 ? -24.365 4.842 59.822 1.00 73.94 162 ALA A O 1
ATOM 1256 N N . TYR A 1 163 ? -22.296 5.317 59.096 1.00 83.38 163 TYR A N 1
ATOM 1257 C CA . TYR A 1 163 ? -21.595 4.584 60.153 1.00 83.38 163 TYR A CA 1
ATOM 1258 C C . TYR A 1 163 ? -21.870 5.174 61.543 1.00 83.38 163 TYR A C 1
ATOM 1260 O O . TYR A 1 163 ? -22.131 4.447 62.502 1.00 83.38 163 TYR A O 1
ATOM 1268 N N . THR A 1 164 ? -21.898 6.503 61.649 1.00 86.06 164 THR A N 1
ATOM 1269 C CA . THR A 1 164 ? -22.250 7.203 62.893 1.00 86.06 164 THR A CA 1
ATOM 1270 C C . THR A 1 164 ? -23.688 6.897 63.317 1.00 86.06 164 THR A C 1
ATOM 1272 O O . THR A 1 164 ? -23.939 6.586 64.483 1.00 86.06 164 THR A O 1
ATOM 1275 N N . VAL A 1 165 ? -24.631 6.915 62.370 1.00 80.75 165 VAL A N 1
ATOM 1276 C CA . VAL A 1 165 ? -26.039 6.564 62.615 1.00 80.75 165 VAL A CA 1
ATOM 1277 C C . VAL A 1 165 ? -26.184 5.095 63.020 1.00 80.75 165 VAL A C 1
ATOM 1279 O O . VAL A 1 165 ? -26.934 4.793 63.947 1.00 80.75 165 VAL A O 1
ATOM 1282 N N . ALA A 1 166 ? -25.440 4.185 62.388 1.00 70.75 166 ALA A N 1
ATOM 1283 C CA . ALA A 1 166 ? -25.444 2.767 62.737 1.00 70.75 166 ALA A CA 1
ATOM 1284 C C . ALA A 1 166 ? -24.926 2.528 64.164 1.00 70.75 166 ALA A C 1
ATOM 1286 O O . ALA A 1 166 ? -25.554 1.795 64.927 1.00 70.75 166 ALA A O 1
ATOM 1287 N N . ASN A 1 167 ? -23.845 3.201 64.566 1.00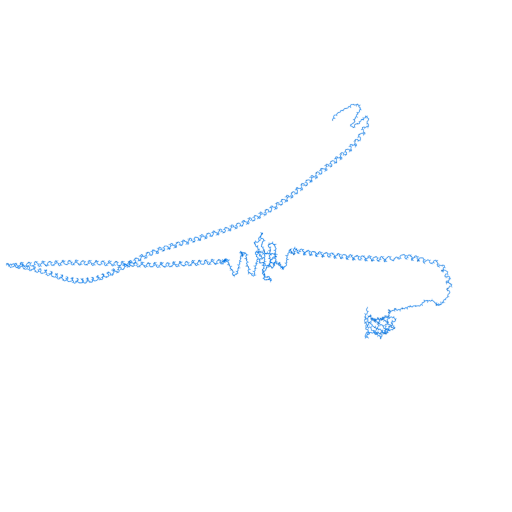 83.19 167 ASN A N 1
ATOM 1288 C CA . ASN A 1 167 ? -23.343 3.132 65.939 1.00 83.19 167 ASN A CA 1
ATOM 1289 C C . ASN A 1 167 ? -24.347 3.701 66.948 1.00 83.19 167 ASN A C 1
ATOM 1291 O O . ASN A 1 167 ? -24.595 3.075 67.975 1.00 83.19 167 ASN A O 1
ATOM 1295 N N . ALA A 1 168 ? -24.983 4.837 66.647 1.00 79.25 168 ALA A N 1
ATOM 1296 C CA . ALA A 1 168 ? -26.024 5.403 67.506 1.00 79.25 168 ALA A CA 1
ATOM 1297 C C . ALA A 1 168 ? -27.233 4.458 67.650 1.00 79.25 168 ALA A C 1
ATOM 1299 O O . ALA A 1 168 ? -27.778 4.298 68.748 1.00 79.25 168 ALA A O 1
ATOM 1300 N N . ALA A 1 169 ? -27.626 3.786 66.564 1.00 73.06 169 ALA A N 1
ATOM 1301 C CA . ALA A 1 169 ? -28.673 2.772 66.579 1.00 73.06 169 ALA A CA 1
ATOM 1302 C C . ALA A 1 169 ? -28.265 1.541 67.403 1.00 73.06 169 ALA A C 1
ATOM 1304 O O . ALA A 1 169 ? -29.076 1.042 68.180 1.00 73.06 169 ALA A O 1
ATOM 1305 N N . TYR A 1 170 ? -27.011 1.091 67.305 1.00 81.88 170 TYR A N 1
ATOM 1306 C CA . TYR A 1 170 ? -26.479 -0.011 68.110 1.00 81.88 170 TYR A CA 1
ATOM 1307 C C . TYR A 1 170 ? -26.465 0.327 69.608 1.00 81.88 170 TYR A C 1
ATOM 1309 O O . TYR A 1 170 ? -26.948 -0.454 70.430 1.00 81.88 170 TYR A O 1
ATOM 1317 N N . THR A 1 171 ? -26.001 1.524 69.978 1.00 86.12 171 THR A N 1
ATOM 1318 C CA . THR A 1 171 ? -26.055 2.014 71.364 1.00 86.12 171 THR A CA 1
ATOM 1319 C C . THR A 1 171 ? -27.494 2.087 71.875 1.00 86.12 171 THR A C 1
ATOM 1321 O O . THR A 1 171 ? -27.775 1.633 72.984 1.00 86.12 171 THR A O 1
ATOM 1324 N N . SER A 1 172 ? -28.421 2.590 71.056 1.00 80.31 172 SER A N 1
ATOM 1325 C CA . SER A 1 172 ? -29.848 2.659 71.398 1.00 80.31 172 SER A CA 1
ATOM 1326 C C . SER A 1 172 ? -30.477 1.268 71.534 1.00 80.31 172 SER A C 1
ATOM 1328 O O . SER A 1 172 ? -31.274 1.035 72.439 1.00 80.31 172 SER A O 1
ATOM 1330 N N . GLY A 1 173 ? -30.082 0.317 70.685 1.00 74.69 173 GLY A N 1
ATOM 1331 C CA . GLY A 1 173 ? -30.485 -1.085 70.769 1.00 74.69 173 GLY A CA 1
ATOM 1332 C C . GLY A 1 173 ? -30.028 -1.742 72.070 1.00 74.69 173 GLY A C 1
ATOM 1333 O O . GLY A 1 173 ? -30.834 -2.370 72.751 1.00 74.69 173 GLY A O 1
ATOM 1334 N N . ASN A 1 174 ? -28.775 -1.525 72.477 1.00 80.75 174 ASN A N 1
ATOM 1335 C CA . ASN A 1 174 ? -28.254 -2.030 73.751 1.00 80.75 174 ASN A CA 1
ATOM 1336 C C . ASN A 1 174 ? -28.934 -1.378 74.964 1.00 80.75 174 ASN A C 1
ATOM 1338 O O . ASN A 1 174 ? -29.230 -2.059 75.951 1.00 80.75 174 ASN A O 1
ATOM 1342 N N . ALA A 1 175 ? -29.229 -0.077 74.889 1.00 79.75 175 ALA A N 1
ATOM 1343 C CA . ALA A 1 175 ? -30.004 0.612 75.916 1.00 79.75 175 ALA A CA 1
ATOM 1344 C C . ALA A 1 175 ? -31.417 0.015 76.030 1.00 79.75 175 ALA A C 1
ATOM 1346 O O . ALA A 1 175 ? -31.848 -0.324 77.131 1.00 79.75 175 ALA A O 1
ATOM 1347 N N . ASN A 1 176 ? -32.094 -0.218 74.902 1.00 78.12 176 ASN A N 1
ATOM 1348 C CA . ASN A 1 176 ? -33.405 -0.869 74.863 1.00 78.12 176 ASN A CA 1
ATOM 1349 C C . ASN A 1 176 ? -33.364 -2.313 75.366 1.00 78.12 176 ASN A C 1
ATOM 1351 O O . ASN A 1 176 ? -34.272 -2.722 76.085 1.00 78.12 176 ASN A O 1
ATOM 1355 N N . TYR A 1 177 ? -32.324 -3.081 75.040 1.00 79.62 177 TYR A N 1
ATOM 1356 C CA . TYR A 1 177 ? -32.138 -4.432 75.569 1.00 79.62 177 TYR A CA 1
ATOM 1357 C C . TYR A 1 177 ? -32.020 -4.411 77.096 1.00 79.62 177 TYR A C 1
ATOM 1359 O O . TYR A 1 177 ? -32.713 -5.155 77.787 1.00 79.62 177 TYR A O 1
ATOM 1367 N N . THR A 1 178 ? -31.219 -3.488 77.631 1.00 85.00 178 THR A N 1
ATOM 1368 C CA . THR A 1 178 ? -31.075 -3.282 79.079 1.00 85.00 178 THR A CA 1
ATOM 1369 C C . THR A 1 178 ? -32.411 -2.900 79.720 1.00 85.00 178 THR A C 1
ATOM 1371 O O . THR A 1 178 ? -32.796 -3.481 80.735 1.00 85.00 178 THR A O 1
ATOM 1374 N N . LEU A 1 179 ? -33.159 -1.980 79.099 1.00 83.81 179 LEU A N 1
ATOM 1375 C CA . LEU A 1 179 ? -34.474 -1.540 79.570 1.00 83.81 179 LEU A CA 1
ATOM 1376 C C . LEU A 1 179 ? -35.504 -2.676 79.542 1.00 83.81 179 LEU A C 1
ATOM 1378 O O . LEU A 1 179 ? -36.282 -2.832 80.477 1.00 83.81 179 LEU A O 1
ATOM 1382 N N . THR A 1 180 ? -35.478 -3.496 78.493 1.00 74.50 180 THR A N 1
ATOM 1383 C CA . THR A 1 180 ? -36.371 -4.649 78.325 1.00 74.50 180 THR A CA 1
ATOM 1384 C C . THR A 1 180 ? -36.065 -5.720 79.362 1.00 74.50 180 THR A C 1
ATOM 1386 O O . THR A 1 180 ? -36.978 -6.270 79.969 1.00 74.50 180 THR A O 1
ATOM 1389 N N . ASN A 1 181 ? -34.787 -5.982 79.632 1.00 75.38 181 ASN A N 1
ATOM 1390 C CA . ASN A 1 181 ? -34.383 -6.953 80.641 1.00 75.38 181 ASN A CA 1
ATOM 1391 C C . ASN A 1 181 ? -34.727 -6.469 82.064 1.00 75.38 181 ASN A C 1
ATOM 1393 O O . ASN A 1 181 ? -35.182 -7.250 82.905 1.00 75.38 181 ASN A O 1
ATOM 1397 N N . ALA A 1 182 ? -34.595 -5.163 82.320 1.00 75.69 182 ALA A N 1
ATOM 1398 C CA . ALA A 1 182 ? -35.072 -4.535 83.550 1.00 75.69 182 ALA A CA 1
ATOM 1399 C C . ALA A 1 182 ? -36.603 -4.626 83.676 1.00 75.69 182 ALA A C 1
ATOM 1401 O O . ALA A 1 182 ? -37.105 -5.005 84.731 1.00 75.69 182 ALA A O 1
ATOM 1402 N N . ALA A 1 183 ? -37.347 -4.370 82.596 1.00 71.88 183 ALA A N 1
ATOM 1403 C CA . ALA A 1 183 ? -38.802 -4.508 82.557 1.00 71.88 183 ALA A CA 1
ATOM 1404 C C . ALA A 1 183 ? -39.255 -5.963 82.760 1.00 71.88 183 ALA A C 1
ATOM 1406 O O . ALA A 1 183 ? -40.225 -6.204 83.470 1.00 71.88 183 ALA A O 1
ATOM 1407 N N . PHE A 1 184 ? -38.534 -6.943 82.212 1.00 76.62 184 PHE A N 1
ATOM 1408 C CA . PHE A 1 184 ? -38.801 -8.365 82.437 1.00 76.62 184 PHE A CA 1
ATOM 1409 C C . PHE A 1 184 ? -38.549 -8.762 83.896 1.00 76.62 184 PHE A C 1
ATOM 1411 O O . PHE A 1 184 ? -39.367 -9.435 84.520 1.00 76.62 184 PHE A O 1
ATOM 1418 N N . THR A 1 185 ? -37.456 -8.272 84.484 1.00 81.38 185 THR A N 1
ATOM 1419 C CA . THR A 1 185 ? -37.161 -8.458 85.913 1.00 81.38 185 THR A CA 1
ATOM 1420 C C . THR A 1 185 ? -38.243 -7.821 86.788 1.00 81.38 185 THR A C 1
ATOM 1422 O O . THR A 1 185 ? -38.696 -8.424 87.765 1.00 81.38 185 THR A O 1
ATOM 1425 N N . GLN A 1 186 ? -38.713 -6.630 86.408 1.00 83.31 186 GLN A N 1
ATOM 1426 C CA . GLN A 1 186 ? -39.806 -5.936 87.077 1.00 83.31 186 GLN A CA 1
ATOM 1427 C C . GLN A 1 186 ? -41.119 -6.709 86.937 1.00 83.31 186 GLN A C 1
ATOM 1429 O O . GLN A 1 186 ? -41.785 -6.929 87.938 1.00 83.31 186 GLN A O 1
ATOM 1434 N N . SER A 1 187 ? -41.436 -7.234 85.754 1.00 74.12 187 SER A N 1
ATOM 1435 C CA . SER A 1 187 ? -42.618 -8.069 85.524 1.00 74.12 187 SER A CA 1
ATOM 1436 C C . SER A 1 187 ? -42.577 -9.378 86.312 1.00 74.12 187 SER A C 1
ATOM 1438 O O . SER A 1 187 ? -43.616 -9.828 86.784 1.00 74.12 187 SER A O 1
ATOM 1440 N N . ASN A 1 188 ? -41.407 -9.995 86.486 1.00 77.00 188 ASN A N 1
ATOM 1441 C CA . ASN A 1 188 ? -41.258 -11.173 87.343 1.00 77.00 188 ASN A CA 1
ATOM 1442 C C . ASN A 1 188 ? -41.449 -10.809 88.815 1.00 77.00 188 ASN A C 1
ATOM 1444 O O . ASN A 1 188 ? -42.156 -11.505 89.540 1.00 77.00 188 ASN A O 1
ATOM 1448 N N . THR A 1 189 ? -40.882 -9.681 89.241 1.00 79.00 189 THR A N 1
ATOM 1449 C CA . THR A 1 189 ? -41.101 -9.137 90.586 1.00 79.00 189 THR A CA 1
ATOM 1450 C C . THR A 1 189 ? -42.579 -8.820 90.812 1.00 79.00 189 THR A C 1
ATOM 1452 O O . THR A 1 189 ? -43.121 -9.126 91.872 1.00 79.00 189 THR A O 1
ATOM 1455 N N . ASP A 1 190 ? -43.258 -8.267 89.810 1.00 77.31 190 ASP A N 1
ATOM 1456 C CA . ASP A 1 190 ? -44.680 -7.957 89.857 1.00 77.31 190 ASP A CA 1
ATOM 1457 C C . ASP A 1 190 ? -45.534 -9.219 89.824 1.00 77.31 190 ASP A C 1
ATOM 1459 O O . ASP A 1 190 ? -46.493 -9.279 90.573 1.00 77.31 190 ASP A O 1
ATOM 1463 N N . ASN A 1 191 ? -45.157 -10.270 89.091 1.00 76.50 191 ASN A N 1
ATOM 1464 C CA . ASN A 1 191 ? -45.809 -11.582 89.171 1.00 76.50 191 ASN A CA 1
ATOM 1465 C C . ASN A 1 191 ? -45.658 -12.223 90.555 1.00 76.50 191 ASN A C 1
ATOM 1467 O O . ASN A 1 191 ? -46.609 -12.813 91.070 1.00 76.50 191 ASN A O 1
ATOM 1471 N N . VAL A 1 192 ? -44.494 -12.080 91.194 1.00 81.56 192 VAL A N 1
ATOM 1472 C CA . VAL A 1 192 ? -44.288 -12.518 92.582 1.00 81.56 192 VAL A CA 1
ATOM 1473 C C . VAL A 1 192 ? -45.153 -11.691 93.535 1.00 81.56 192 VAL A C 1
ATOM 1475 O O . VAL A 1 192 ? -45.819 -12.265 94.395 1.00 81.56 192 VAL A O 1
ATOM 1478 N N . ARG A 1 193 ? -45.224 -10.363 93.360 1.00 78.44 193 ARG A N 1
ATOM 1479 C CA . ARG A 1 193 ? -46.123 -9.492 94.139 1.00 78.44 193 ARG A CA 1
ATOM 1480 C C . ARG A 1 193 ? -47.590 -9.812 93.889 1.00 78.44 193 ARG A C 1
ATOM 1482 O O . ARG A 1 193 ? -48.359 -9.775 94.837 1.00 78.44 193 ARG A O 1
ATOM 1489 N N . LEU A 1 194 ? -47.977 -10.145 92.661 1.00 71.94 194 LEU A N 1
ATOM 1490 C CA . LEU A 1 194 ? -49.339 -10.518 92.286 1.00 71.94 194 LEU A CA 1
ATOM 1491 C C . LEU A 1 194 ? -49.709 -11.863 92.907 1.00 71.94 194 LEU A C 1
ATOM 1493 O O . LEU A 1 194 ? -50.791 -12.003 93.458 1.00 71.94 194 LEU A O 1
ATOM 1497 N N . SER A 1 195 ? -48.786 -12.825 92.892 1.00 74.88 195 SER A N 1
ATOM 1498 C CA . SER A 1 195 ? -48.948 -14.124 93.551 1.00 74.88 195 SER A CA 1
ATOM 1499 C C . SER A 1 195 ? -49.051 -13.960 95.068 1.00 74.88 195 SER A C 1
ATOM 1501 O O . SER A 1 195 ? -49.940 -14.529 95.694 1.00 74.88 195 SER A O 1
ATOM 1503 N N . ALA A 1 196 ? -48.202 -13.119 95.665 1.00 72.88 196 ALA A N 1
ATOM 1504 C CA . ALA A 1 196 ? -48.279 -12.775 97.080 1.00 72.88 196 ALA A CA 1
ATOM 1505 C C . ALA A 1 196 ? -49.582 -12.034 97.413 1.00 72.88 196 ALA A C 1
ATOM 1507 O O . ALA A 1 196 ? -50.223 -12.358 98.405 1.00 72.88 196 ALA A O 1
ATOM 1508 N N . ALA A 1 197 ? -50.020 -11.101 96.566 1.00 70.25 197 ALA A N 1
ATOM 1509 C CA . ALA A 1 197 ? -51.283 -10.385 96.710 1.00 70.25 197 ALA A CA 1
ATOM 1510 C C . ALA A 1 197 ? -52.487 -11.314 96.533 1.00 70.25 197 ALA A C 1
ATOM 1512 O O . ALA A 1 197 ? -53.469 -11.147 97.242 1.00 70.25 197 ALA A O 1
ATOM 1513 N N . TYR A 1 198 ? -52.411 -12.317 95.657 1.00 71.75 198 TYR A N 1
ATOM 1514 C CA . TYR A 1 198 ? -53.428 -13.355 95.501 1.00 71.75 198 TYR A CA 1
ATOM 1515 C C . TYR A 1 198 ? -53.502 -14.242 96.746 1.00 71.75 198 TYR A C 1
ATOM 1517 O O . TYR A 1 198 ? -54.586 -14.495 97.261 1.00 71.75 198 TYR A O 1
ATOM 1525 N N . VAL A 1 199 ? -52.355 -14.637 97.307 1.00 77.25 199 VAL A N 1
ATOM 1526 C CA . VAL A 1 199 ? -52.293 -15.343 98.596 1.00 77.25 199 VAL A CA 1
ATOM 1527 C C . VAL A 1 199 ? -52.837 -14.468 99.725 1.00 77.25 199 VAL A C 1
ATOM 1529 O O . VAL A 1 199 ? -53.641 -14.942 100.520 1.00 77.25 199 VAL A O 1
ATOM 1532 N N . SER A 1 200 ? -52.470 -13.186 99.783 1.00 70.69 200 SER A N 1
ATOM 1533 C CA . SER A 1 200 ? -53.005 -12.230 100.757 1.00 70.69 200 SER A CA 1
ATOM 1534 C C . SER A 1 200 ? -54.489 -11.951 100.545 1.00 70.69 200 SER A C 1
ATOM 1536 O O . SER A 1 200 ? -55.188 -11.729 101.520 1.00 70.69 200 SER A O 1
ATOM 1538 N N . SER A 1 201 ? -54.985 -11.982 99.309 1.00 68.88 201 SER A N 1
ATOM 1539 C CA . SER A 1 201 ? -56.398 -11.810 98.976 1.00 68.88 201 SER A CA 1
ATOM 1540 C C . SER A 1 201 ? -57.196 -13.047 99.358 1.00 68.88 201 SER A C 1
ATOM 1542 O O . SER A 1 201 ? -58.245 -12.900 99.962 1.00 68.88 201 SER A O 1
ATOM 1544 N N . ASN A 1 202 ? -56.670 -14.253 99.137 1.00 73.75 202 ASN A N 1
ATOM 1545 C CA . ASN A 1 202 ? -57.264 -15.490 99.641 1.00 73.75 202 ASN A CA 1
ATOM 1546 C C . ASN A 1 202 ? -57.228 -15.547 101.169 1.00 73.75 202 ASN A C 1
ATOM 1548 O O . ASN A 1 202 ? -58.230 -15.888 101.787 1.00 73.75 202 ASN A O 1
ATOM 1552 N N . ALA A 1 203 ? -56.120 -15.151 101.798 1.00 69.69 203 ALA A N 1
ATOM 1553 C CA . ALA A 1 203 ? -56.040 -15.022 103.249 1.00 69.69 203 ALA A CA 1
ATOM 1554 C C . ALA A 1 203 ? -57.030 -13.967 103.759 1.00 69.69 203 ALA A C 1
ATOM 1556 O O . ALA A 1 203 ? -57.739 -14.213 104.728 1.00 69.69 203 ALA A O 1
ATOM 1557 N N . ALA A 1 204 ? -57.154 -12.829 103.073 1.00 70.06 204 ALA A N 1
ATOM 1558 C CA . ALA A 1 204 ? -58.147 -11.809 103.369 1.00 70.06 204 ALA A CA 1
ATOM 1559 C C . ALA A 1 204 ? -59.567 -12.315 103.119 1.00 70.06 204 ALA A C 1
ATOM 1561 O O . ALA A 1 204 ? -60.446 -11.953 103.875 1.00 70.06 204 ALA A O 1
ATOM 1562 N N . TYR A 1 205 ? -59.810 -13.175 102.131 1.00 71.25 205 TYR A N 1
ATOM 1563 C CA . TYR A 1 205 ? -61.109 -13.790 101.866 1.00 71.25 205 TYR A CA 1
ATOM 1564 C C . TYR A 1 205 ? -61.474 -14.790 102.964 1.00 71.25 205 TYR A C 1
ATOM 1566 O O . TYR A 1 205 ? -62.610 -14.813 103.423 1.00 71.25 205 TYR A O 1
ATOM 1574 N N . VAL A 1 206 ? -60.501 -15.553 103.467 1.00 77.12 206 VAL A N 1
ATOM 1575 C CA . VAL A 1 206 ? -60.660 -16.385 104.666 1.00 77.12 206 VAL A CA 1
ATOM 1576 C C . VAL A 1 206 ? -60.930 -15.513 105.892 1.00 77.12 206 VAL A C 1
ATOM 1578 O O . VAL A 1 206 ? -61.848 -15.815 106.644 1.00 77.12 206 VAL A O 1
ATOM 1581 N N . VAL A 1 207 ? -60.204 -14.405 106.072 1.00 69.75 207 VAL A N 1
ATOM 1582 C CA . VAL A 1 207 ? -60.433 -13.443 107.164 1.00 69.75 207 VAL A CA 1
ATOM 1583 C C . VAL A 1 207 ? -61.776 -12.735 107.010 1.00 69.75 207 VAL A C 1
ATOM 1585 O O . VAL A 1 207 ? -62.435 -12.507 108.011 1.00 69.75 207 VAL A O 1
ATOM 1588 N N . VAL A 1 208 ? -62.224 -12.424 105.795 1.00 67.44 208 VAL A N 1
ATOM 1589 C CA . VAL A 1 208 ? -63.524 -11.811 105.499 1.00 67.44 208 VAL A CA 1
ATOM 1590 C C . VAL A 1 208 ? -64.634 -12.818 105.735 1.00 67.44 208 VAL A C 1
ATOM 1592 O O . VAL A 1 208 ? -65.616 -12.447 106.349 1.00 67.44 208 VAL A O 1
ATOM 1595 N N . ASN A 1 209 ? -64.484 -14.086 105.353 1.00 71.50 209 ASN A N 1
ATOM 1596 C CA . ASN A 1 209 ? -65.446 -15.134 105.693 1.00 71.50 209 ASN A CA 1
ATOM 1597 C C . ASN A 1 209 ? -65.472 -15.403 107.198 1.00 71.50 209 ASN A C 1
ATOM 1599 O O . ASN A 1 209 ? -66.547 -15.540 107.775 1.00 71.50 209 ASN A O 1
ATOM 1603 N N . ALA A 1 210 ? -64.317 -15.411 107.865 1.00 68.38 210 ALA A N 1
ATOM 1604 C CA . ALA A 1 210 ? -64.232 -15.502 109.318 1.00 68.38 210 ALA A CA 1
ATOM 1605 C C . ALA A 1 210 ? -64.854 -14.270 109.989 1.00 68.38 210 ALA A C 1
ATOM 1607 O O . ALA A 1 210 ? -65.583 -14.416 110.964 1.00 68.38 210 ALA A O 1
ATOM 1608 N N . ALA A 1 211 ? -64.644 -13.071 109.444 1.00 66.25 211 ALA A N 1
ATOM 1609 C CA . ALA A 1 211 ? -65.250 -11.830 109.902 1.00 66.25 211 ALA A CA 1
ATOM 1610 C C . ALA A 1 211 ? -66.748 -11.811 109.611 1.00 66.25 211 ALA A C 1
ATOM 1612 O O . ALA A 1 211 ? -67.489 -11.358 110.456 1.00 66.25 211 ALA A O 1
ATOM 1613 N N . TYR A 1 212 ? -67.220 -12.357 108.493 1.00 69.44 212 TYR A N 1
ATOM 1614 C CA . TYR A 1 212 ? -68.637 -12.498 108.163 1.00 69.44 212 TYR A CA 1
ATOM 1615 C C . TYR A 1 212 ? -69.305 -13.488 109.114 1.00 69.44 212 TYR A C 1
ATOM 1617 O O . TYR A 1 212 ? -70.375 -13.224 109.646 1.00 69.44 212 TYR A O 1
ATOM 1625 N N . THR A 1 213 ? -68.620 -14.587 109.427 1.00 72.44 213 THR A N 1
ATOM 1626 C CA . THR A 1 213 ? -69.030 -15.542 110.463 1.00 72.44 213 THR A CA 1
ATOM 1627 C C . THR A 1 213 ? -69.039 -14.876 111.840 1.00 72.44 213 THR A C 1
ATOM 1629 O O . THR A 1 213 ? -69.980 -15.067 112.599 1.00 72.44 213 THR A O 1
ATOM 1632 N N . SER A 1 214 ? -68.048 -14.033 112.145 1.00 68.19 214 SER A N 1
ATOM 1633 C CA . SER A 1 214 ? -67.940 -13.283 113.405 1.00 68.19 214 SER A CA 1
ATOM 1634 C C . SER A 1 214 ? -68.925 -12.120 113.492 1.00 68.19 214 SER A C 1
ATOM 1636 O O . SER A 1 214 ? -69.356 -11.785 114.582 1.00 68.19 214 SER A O 1
ATOM 1638 N N . ILE A 1 215 ? -69.303 -11.516 112.367 1.00 68.38 215 ILE A N 1
ATOM 1639 C CA . ILE A 1 215 ? -70.335 -10.488 112.233 1.00 68.38 215 ILE A CA 1
ATOM 1640 C C . ILE A 1 215 ? -71.695 -11.150 112.368 1.00 68.38 215 ILE A C 1
ATOM 1642 O O . ILE A 1 215 ? -72.529 -10.611 113.068 1.00 68.38 215 ILE A O 1
ATOM 1646 N N . ASN A 1 216 ? -71.920 -12.328 111.786 1.00 70.31 216 ASN A N 1
ATOM 1647 C CA . ASN A 1 216 ? -73.149 -13.094 111.983 1.00 70.31 216 ASN A CA 1
ATOM 1648 C C . ASN A 1 216 ? -73.265 -13.583 113.429 1.00 70.31 216 ASN A C 1
ATOM 1650 O O . ASN A 1 216 ? -74.314 -13.420 114.041 1.00 70.31 216 ASN A O 1
ATOM 1654 N N . ALA A 1 217 ? -72.179 -14.091 114.018 1.00 65.75 217 ALA A N 1
ATOM 1655 C CA . ALA A 1 217 ? -72.104 -14.370 115.450 1.00 65.75 217 ALA A CA 1
ATOM 1656 C C . ALA A 1 217 ? -72.297 -13.086 116.270 1.00 65.75 217 ALA A C 1
ATOM 1658 O O . ALA A 1 217 ? -73.008 -13.092 117.265 1.00 65.75 217 ALA A O 1
ATOM 1659 N N . GLY A 1 218 ? -71.738 -11.969 115.812 1.00 65.19 218 GLY A N 1
ATOM 1660 C CA . GLY A 1 218 ? -71.911 -10.636 116.369 1.00 65.19 218 GLY A CA 1
ATOM 1661 C C . GLY A 1 218 ? -73.353 -10.153 116.278 1.00 65.19 218 GLY A C 1
ATOM 1662 O O . GLY A 1 218 ? -73.830 -9.584 117.238 1.00 65.19 218 GLY A O 1
ATOM 1663 N N . TYR A 1 219 ? -74.087 -10.441 115.205 1.00 68.62 219 TYR A N 1
ATOM 1664 C CA . TYR A 1 219 ? -75.514 -10.164 115.056 1.00 68.62 219 TYR A CA 1
ATOM 1665 C C . TYR A 1 219 ? -76.339 -11.058 115.969 1.00 68.62 219 TYR A C 1
ATOM 1667 O O . TYR A 1 219 ? -77.301 -10.585 116.557 1.00 68.62 219 TYR A O 1
ATOM 1675 N N . VAL A 1 220 ? -75.956 -12.325 116.142 1.00 72.88 220 VAL A N 1
ATOM 1676 C CA . VAL A 1 220 ? -76.563 -13.211 117.143 1.00 72.88 220 VAL A CA 1
ATOM 1677 C C . VAL A 1 220 ? -76.327 -12.658 118.550 1.00 72.88 220 VAL A C 1
ATOM 1679 O O . VAL A 1 220 ? -77.272 -12.579 119.327 1.00 72.88 220 VAL A O 1
ATOM 1682 N N . VAL A 1 221 ? -75.111 -12.199 118.861 1.00 66.62 221 VAL A N 1
ATOM 1683 C CA . VAL A 1 221 ? -74.759 -11.579 120.147 1.00 66.62 221 VAL A CA 1
ATOM 1684 C C . VAL A 1 221 ? -75.434 -10.221 120.322 1.00 66.62 221 VAL A C 1
ATOM 1686 O O . VAL A 1 221 ? -75.918 -9.948 121.406 1.00 66.62 221 VAL A O 1
ATOM 1689 N N . VAL A 1 222 ? -75.533 -9.388 119.286 1.00 62.81 222 VAL A N 1
ATOM 1690 C CA . VAL A 1 222 ? -76.220 -8.087 119.305 1.00 62.81 222 VAL A CA 1
ATOM 1691 C C . VAL A 1 222 ? -77.719 -8.292 119.447 1.00 62.81 222 VAL A C 1
ATOM 1693 O O . VAL A 1 222 ? -78.328 -7.580 120.227 1.00 62.81 222 VAL A O 1
ATOM 1696 N N . ASN A 1 223 ? -78.318 -9.281 118.783 1.00 71.31 223 ASN A N 1
ATOM 1697 C CA . ASN A 1 223 ? -79.723 -9.644 118.978 1.00 71.31 223 ASN A CA 1
ATOM 1698 C C . ASN A 1 223 ? -79.956 -10.212 120.384 1.00 71.31 223 ASN A C 1
ATOM 1700 O O . ASN A 1 223 ? -80.936 -9.851 121.036 1.00 71.31 223 ASN A O 1
ATOM 1704 N N . ALA A 1 224 ? -79.045 -11.046 120.894 1.00 66.88 224 ALA A N 1
ATOM 1705 C CA . ALA A 1 224 ? -79.085 -11.539 122.269 1.00 66.88 224 ALA A CA 1
ATOM 1706 C C . ALA A 1 224 ? -78.906 -10.399 123.282 1.00 66.88 224 ALA A C 1
ATOM 1708 O O . ALA A 1 224 ? -79.623 -10.356 124.272 1.00 66.88 224 ALA A O 1
ATOM 1709 N N . ALA A 1 225 ? -78.025 -9.436 123.012 1.00 61.66 225 ALA A N 1
ATOM 1710 C CA . ALA A 1 225 ? -77.803 -8.242 123.818 1.00 61.66 225 ALA A CA 1
ATOM 1711 C C . ALA A 1 225 ? -78.963 -7.251 123.705 1.00 61.66 225 ALA A C 1
ATOM 1713 O O . ALA A 1 225 ? -79.290 -6.614 124.694 1.00 61.66 225 ALA A O 1
ATOM 1714 N N . TYR A 1 226 ? -79.640 -7.152 122.561 1.00 67.94 226 TYR A N 1
ATOM 1715 C CA . TYR A 1 226 ? -80.895 -6.413 122.410 1.00 67.94 226 TYR A CA 1
ATOM 1716 C C . TYR A 1 226 ? -81.983 -7.055 123.257 1.00 67.94 226 TYR A C 1
ATOM 1718 O O . TYR A 1 226 ? -82.705 -6.368 123.968 1.00 67.94 226 TYR A O 1
ATOM 1726 N N . THR A 1 227 ? -82.063 -8.385 123.232 1.00 72.25 227 THR A N 1
ATOM 1727 C CA . THR A 1 227 ? -82.988 -9.153 124.066 1.00 72.25 227 THR A CA 1
ATOM 1728 C C . THR A 1 227 ? -82.657 -8.959 125.543 1.00 72.25 227 THR A C 1
ATOM 1730 O O . THR A 1 227 ? -83.551 -8.665 126.324 1.00 72.25 227 THR A O 1
ATOM 1733 N N . TYR A 1 228 ? -81.378 -9.025 125.921 1.00 67.94 228 TYR A N 1
ATOM 1734 C CA . TYR A 1 228 ? -80.904 -8.838 127.291 1.00 67.94 228 TYR A CA 1
ATOM 1735 C C . TYR A 1 228 ? -81.073 -7.398 127.777 1.00 67.94 228 TYR A C 1
ATOM 1737 O O . TYR A 1 228 ? -81.467 -7.184 128.917 1.00 67.94 228 TYR A O 1
ATOM 1745 N N . THR A 1 229 ? -80.824 -6.404 126.923 1.00 66.19 229 THR A N 1
ATOM 1746 C CA . THR A 1 229 ? -81.059 -4.981 127.204 1.00 66.19 229 THR A CA 1
ATOM 1747 C C . THR A 1 229 ? -82.548 -4.723 127.339 1.00 66.19 229 THR A C 1
ATOM 1749 O O . THR A 1 229 ? -82.940 -4.082 128.300 1.00 66.19 229 THR A O 1
ATOM 1752 N N . ASN A 1 230 ? -83.390 -5.286 126.468 1.00 71.94 230 ASN A N 1
ATOM 1753 C CA . ASN A 1 230 ? -84.844 -5.233 126.612 1.00 71.94 230 ASN A CA 1
ATOM 1754 C C . ASN A 1 230 ? -85.292 -5.898 127.922 1.00 71.94 230 ASN A C 1
ATOM 1756 O O . ASN A 1 230 ? -86.073 -5.306 128.660 1.00 71.94 230 ASN A O 1
ATOM 1760 N N . SER A 1 231 ? -84.758 -7.073 128.271 1.00 68.69 231 SER A N 1
ATOM 1761 C CA . SER A 1 231 ? -84.994 -7.726 129.565 1.00 68.69 231 SER A CA 1
ATOM 1762 C C . SER A 1 231 ? -84.505 -6.877 130.736 1.00 68.69 231 SER A C 1
ATOM 1764 O O . SER A 1 231 ? -85.206 -6.770 131.731 1.00 68.69 231 SER A O 1
ATOM 1766 N N . SER A 1 232 ? -83.352 -6.224 130.620 1.00 64.31 232 SER A N 1
ATOM 1767 C CA . SER A 1 232 ? -82.808 -5.322 131.639 1.00 64.31 232 SER A CA 1
ATOM 1768 C C . SER A 1 232 ? -83.646 -4.056 131.764 1.00 64.31 232 SER A C 1
ATOM 1770 O O . SER A 1 232 ? -83.849 -3.580 132.869 1.00 64.31 232 SER A O 1
ATOM 1772 N N . TYR A 1 233 ? -84.201 -3.547 130.663 1.00 69.88 233 TYR A N 1
ATOM 1773 C CA . TYR A 1 233 ? -85.156 -2.442 130.651 1.00 69.88 233 TYR A CA 1
ATOM 1774 C C . TYR A 1 233 ? -86.463 -2.849 131.334 1.00 69.88 233 TYR A C 1
ATOM 1776 O O . TYR A 1 233 ? -87.024 -2.083 132.111 1.00 69.88 233 TYR A O 1
ATOM 1784 N N . VAL A 1 234 ? -86.933 -4.078 131.094 1.00 74.19 234 VAL A N 1
ATOM 1785 C CA . VAL A 1 234 ? -88.083 -4.667 131.792 1.00 74.19 234 VAL A CA 1
ATOM 1786 C C . VAL A 1 234 ? -87.786 -4.820 133.284 1.00 74.19 234 VAL A C 1
ATOM 1788 O O . VAL A 1 234 ? -88.620 -4.436 134.096 1.00 74.19 234 VAL A O 1
ATOM 1791 N N . VAL A 1 235 ? -86.601 -5.311 133.660 1.00 69.19 235 VAL A N 1
ATOM 1792 C CA . VAL A 1 235 ? -86.156 -5.430 135.059 1.00 69.19 235 VAL A CA 1
ATOM 1793 C C . VAL A 1 235 ? -86.019 -4.054 135.709 1.00 69.19 235 VAL A C 1
ATOM 1795 O O . VAL A 1 235 ? -86.490 -3.876 136.825 1.00 69.19 235 VAL A O 1
ATOM 1798 N N . ALA A 1 236 ? -85.456 -3.060 135.020 1.00 60.84 236 ALA A N 1
ATOM 1799 C CA . ALA A 1 236 ? -85.360 -1.683 135.495 1.00 60.84 236 ALA A CA 1
ATOM 1800 C C . ALA A 1 236 ? -86.754 -1.073 135.696 1.00 60.84 236 ALA A C 1
ATOM 1802 O O . ALA A 1 236 ? -87.022 -0.500 136.747 1.00 60.84 236 ALA A O 1
ATOM 1803 N N . ASN A 1 237 ? -87.679 -1.274 134.753 1.00 71.31 237 ASN A N 1
ATOM 1804 C CA . ASN A 1 237 ? -89.075 -0.854 134.889 1.00 71.31 237 ASN A CA 1
ATOM 1805 C C . ASN A 1 237 ? -89.795 -1.585 136.039 1.00 71.31 237 ASN A C 1
ATOM 1807 O O . ASN A 1 237 ? -90.561 -0.968 136.784 1.00 71.31 237 ASN A O 1
ATOM 1811 N N . ALA A 1 238 ? -89.540 -2.883 136.234 1.00 67.62 238 ALA A N 1
ATOM 1812 C CA . ALA A 1 238 ? -90.086 -3.668 137.340 1.00 67.62 238 ALA A CA 1
ATOM 1813 C C . ALA A 1 238 ? -89.529 -3.200 138.693 1.00 67.62 238 ALA A C 1
ATOM 1815 O O . ALA A 1 238 ? -90.299 -2.995 139.629 1.00 67.62 238 ALA A O 1
ATOM 1816 N N . ALA A 1 239 ? -88.223 -2.944 138.783 1.00 63.75 239 ALA A N 1
ATOM 1817 C CA . ALA A 1 239 ? -87.569 -2.377 139.957 1.00 63.75 239 ALA A CA 1
ATOM 1818 C C . ALA A 1 239 ? -88.098 -0.969 140.265 1.00 63.75 239 ALA A C 1
ATOM 1820 O O . ALA A 1 239 ? -88.397 -0.668 141.416 1.00 63.75 239 ALA A O 1
ATOM 1821 N N . TYR A 1 240 ? -88.319 -0.134 139.245 1.00 70.81 240 TYR A N 1
ATOM 1822 C CA . TYR A 1 240 ? -88.949 1.182 139.391 1.00 70.81 240 TYR A CA 1
ATOM 1823 C C . TYR A 1 240 ? -90.386 1.067 139.928 1.00 70.81 240 TYR A C 1
ATOM 1825 O O . TYR A 1 240 ? -90.813 1.826 140.800 1.00 70.81 240 TYR A O 1
ATOM 1833 N N . THR A 1 241 ? -91.139 0.067 139.464 1.00 73.56 241 THR A N 1
ATOM 1834 C CA . THR A 1 241 ? -92.491 -0.243 139.958 1.00 73.56 241 THR A CA 1
ATOM 1835 C C . THR A 1 241 ? -92.465 -0.754 141.402 1.00 73.56 241 THR A C 1
ATOM 1837 O O . THR A 1 241 ? -93.298 -0.367 142.226 1.00 73.56 241 THR A O 1
ATOM 1840 N N . GLN A 1 242 ? -91.488 -1.591 141.745 1.00 68.62 242 GLN A N 1
ATOM 1841 C CA . GLN A 1 242 ? -91.310 -2.139 143.085 1.00 68.62 242 GLN A CA 1
ATOM 1842 C C . GLN A 1 242 ? -90.860 -1.063 144.079 1.00 68.62 242 GLN A C 1
ATOM 1844 O O . GLN A 1 242 ? -91.416 -0.993 145.172 1.00 68.62 242 GLN A O 1
ATOM 1849 N N . ALA A 1 243 ? -89.970 -0.155 143.672 1.00 61.88 243 ALA A N 1
ATOM 1850 C CA . ALA A 1 243 ? -89.610 1.046 144.423 1.00 61.88 243 ALA A CA 1
ATOM 1851 C C . ALA A 1 243 ? -90.834 1.945 144.661 1.00 61.88 243 ALA A C 1
ATOM 1853 O O . ALA A 1 243 ? -91.067 2.400 145.779 1.00 61.88 243 ALA A O 1
ATOM 1854 N N . ASN A 1 244 ? -91.692 2.124 143.649 1.00 71.75 244 ASN A N 1
ATOM 1855 C CA . ASN A 1 244 ? -92.965 2.832 143.809 1.00 71.75 244 ASN A CA 1
ATOM 1856 C C . ASN A 1 244 ? -93.931 2.127 144.777 1.00 71.75 244 ASN A C 1
ATOM 1858 O O . ASN A 1 244 ? -94.617 2.792 145.553 1.00 71.75 244 ASN A O 1
ATOM 1862 N N . THR A 1 245 ? -93.971 0.794 144.771 1.00 70.50 245 THR A N 1
ATOM 1863 C CA . THR A 1 245 ? -94.811 -0.006 145.680 1.00 70.50 245 THR A CA 1
ATOM 1864 C C . THR A 1 245 ? -94.295 0.053 147.118 1.00 70.50 245 THR A C 1
ATOM 1866 O O . THR A 1 245 ? -95.080 0.213 148.049 1.00 70.50 245 THR A O 1
ATOM 1869 N N . ALA A 1 246 ? -92.978 -0.034 147.315 1.00 62.62 246 ALA A N 1
ATOM 1870 C CA . ALA A 1 246 ? -92.329 0.121 148.612 1.00 62.62 246 ALA A CA 1
ATOM 1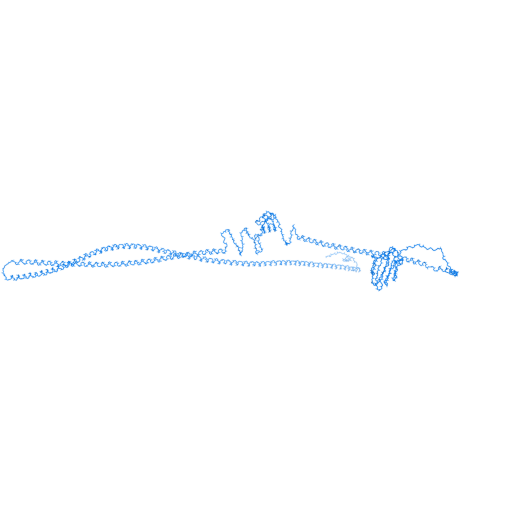871 C C . ALA A 1 246 ? -92.526 1.537 149.172 1.00 62.62 246 ALA A C 1
ATOM 1873 O O . ALA A 1 246 ? -92.877 1.678 150.340 1.00 62.62 246 ALA A O 1
ATOM 1874 N N . ARG A 1 247 ? -92.420 2.571 148.325 1.00 70.94 247 ARG A N 1
ATOM 1875 C CA . ARG A 1 247 ? -92.777 3.956 148.670 1.00 70.94 247 ARG A CA 1
ATOM 1876 C C . ARG A 1 247 ? -94.228 4.061 149.152 1.00 70.94 247 ARG A C 1
ATOM 1878 O O . ARG A 1 247 ? -94.479 4.687 150.174 1.00 70.94 247 ARG A O 1
ATOM 1885 N N . ASN A 1 248 ? -95.180 3.431 148.460 1.00 72.31 248 ASN A N 1
ATOM 1886 C CA . ASN A 1 248 ? -96.581 3.421 148.896 1.00 72.31 248 ASN A CA 1
ATOM 1887 C C . ASN A 1 248 ? -96.768 2.671 150.228 1.00 72.31 248 ASN A C 1
ATOM 1889 O O . ASN A 1 248 ? -97.425 3.197 151.114 1.00 72.31 248 ASN A O 1
ATOM 1893 N N . ARG A 1 249 ? -96.127 1.510 150.427 1.00 65.62 249 ARG A N 1
ATOM 1894 C CA . ARG A 1 249 ? -96.160 0.785 151.714 1.00 65.62 249 ARG A CA 1
ATOM 1895 C C . ARG A 1 249 ? -95.538 1.578 152.862 1.00 65.62 249 ARG A C 1
ATOM 1897 O O . ARG A 1 249 ? -96.034 1.507 153.979 1.00 65.62 249 ARG A O 1
ATOM 1904 N N . ALA A 1 250 ? -94.464 2.321 152.603 1.00 60.47 250 ALA A N 1
ATOM 1905 C CA . ALA A 1 250 ? -93.876 3.229 153.582 1.00 60.47 250 ALA A CA 1
ATOM 1906 C C . ALA A 1 250 ? -94.864 4.348 153.956 1.00 60.47 250 ALA A C 1
ATOM 1908 O O . ALA A 1 250 ? -95.001 4.670 155.135 1.00 60.47 250 ALA A O 1
ATOM 1909 N N . ASN A 1 251 ? -95.610 4.875 152.979 1.00 67.75 251 ASN A N 1
ATOM 1910 C CA . ASN A 1 251 ? -96.682 5.842 153.223 1.00 67.75 251 ASN A CA 1
ATOM 1911 C C . ASN A 1 251 ? -97.864 5.229 154.006 1.00 67.75 251 ASN A C 1
ATOM 1913 O O . ASN A 1 251 ? -98.362 5.864 154.933 1.00 67.75 251 ASN A O 1
ATOM 1917 N N . ASP A 1 252 ? -98.284 3.997 153.698 1.00 65.25 252 ASP A N 1
ATOM 1918 C CA . ASP A 1 252 ? -99.353 3.288 154.423 1.00 65.25 252 ASP A CA 1
ATOM 1919 C C . ASP A 1 252 ? -98.946 2.977 155.873 1.00 65.25 252 ASP A C 1
ATOM 1921 O O . ASP A 1 252 ? -99.730 3.163 156.804 1.00 65.25 252 ASP A O 1
ATOM 1925 N N . ALA A 1 253 ? -97.696 2.553 156.085 1.00 58.66 253 ALA A N 1
ATOM 1926 C CA . ALA A 1 253 ? -97.127 2.324 157.411 1.00 58.66 253 ALA A CA 1
ATOM 1927 C C . ALA A 1 253 ? -97.037 3.624 158.226 1.00 58.66 253 ALA A C 1
ATOM 1929 O O . ALA A 1 253 ? -97.340 3.619 159.420 1.00 58.66 253 ALA A O 1
ATOM 1930 N N . TYR A 1 254 ? -96.689 4.744 157.582 1.00 63.56 254 TYR A N 1
ATOM 1931 C CA . TYR A 1 254 ? -96.745 6.073 158.196 1.00 63.56 254 TYR A CA 1
ATOM 1932 C C . TYR A 1 254 ? -98.179 6.454 158.608 1.00 63.56 254 TYR A C 1
ATOM 1934 O O . TYR A 1 254 ? -98.381 7.006 159.690 1.00 63.56 254 TYR A O 1
ATOM 1942 N N . GLY A 1 255 ? -99.185 6.111 157.795 1.00 63.66 255 GLY A N 1
ATOM 1943 C CA . GLY A 1 255 ? -100.600 6.314 158.122 1.00 63.66 255 GLY A CA 1
ATOM 1944 C C . GLY A 1 255 ? -101.087 5.459 159.299 1.00 63.66 255 GLY A C 1
ATOM 1945 O O . GLY A 1 255 ? -101.739 5.974 160.206 1.00 63.66 255 GLY A O 1
ATOM 1946 N N . LEU A 1 256 ? -100.727 4.172 159.335 1.00 59.00 256 LEU A N 1
ATOM 1947 C CA . LEU A 1 256 ? -101.096 3.251 160.418 1.00 59.00 256 LEU A CA 1
ATOM 1948 C C . LEU A 1 256 ? -100.441 3.638 161.758 1.00 59.00 256 LEU A C 1
ATOM 1950 O O . LEU A 1 256 ? -101.074 3.527 162.809 1.00 59.00 256 LEU A O 1
ATOM 1954 N N . ALA A 1 257 ? -99.211 4.160 161.720 1.00 57.12 257 ALA A N 1
ATOM 1955 C CA . ALA A 1 257 ? -98.492 4.650 162.896 1.00 57.12 257 ALA A CA 1
ATOM 1956 C C . ALA A 1 257 ? -99.159 5.868 163.571 1.00 57.12 257 ALA A C 1
ATOM 1958 O O . ALA A 1 257 ? -98.947 6.081 164.762 1.00 57.12 257 ALA A O 1
ATOM 1959 N N . GLN A 1 258 ? -99.993 6.644 162.862 1.00 62.03 258 GLN A N 1
ATOM 1960 C CA . GLN A 1 258 ? -100.742 7.757 163.466 1.00 62.03 258 GLN A CA 1
ATOM 1961 C C . GLN A 1 258 ? -102.011 7.325 164.226 1.00 62.03 258 GLN A C 1
ATOM 1963 O O . GLN A 1 258 ? -102.492 8.087 165.060 1.00 62.03 258 GLN A O 1
ATOM 1968 N N . VAL A 1 259 ? -102.565 6.130 163.976 1.00 61.03 259 VAL A N 1
ATOM 1969 C CA . VAL A 1 259 ? -103.887 5.722 164.508 1.00 61.03 259 VAL A CA 1
ATOM 1970 C C . VAL A 1 259 ? -103.808 4.921 165.821 1.00 61.03 259 VAL A C 1
ATOM 1972 O O . VAL A 1 259 ? -104.781 4.884 166.567 1.00 61.03 259 VAL A O 1
ATOM 1975 N N . LEU A 1 260 ? -102.672 4.299 166.155 1.00 55.53 260 LEU A N 1
ATOM 1976 C CA . LEU A 1 260 ? -102.584 3.297 167.236 1.00 55.53 260 LEU A CA 1
ATOM 1977 C C . LEU A 1 260 ? -101.529 3.621 168.312 1.00 55.53 260 LEU A C 1
ATOM 1979 O O . LEU A 1 260 ? -100.644 2.819 168.570 1.00 55.53 260 LEU A O 1
ATOM 1983 N N . GLY A 1 261 ? -101.597 4.790 168.954 1.00 50.06 261 GLY A N 1
ATOM 1984 C CA . GLY A 1 261 ? -100.583 5.245 169.920 1.00 50.06 261 GLY A CA 1
ATOM 1985 C C . GLY A 1 261 ? -100.084 4.203 170.949 1.00 50.06 261 GLY A C 1
ATOM 1986 O O . GLY A 1 261 ? -100.868 3.703 171.751 1.00 50.06 261 GLY A O 1
ATOM 1987 N N . GLY A 1 262 ? -98.757 3.983 170.966 1.00 53.84 262 GLY A N 1
ATOM 1988 C CA . GLY A 1 262 ? -97.978 3.475 172.113 1.00 53.84 262 GLY A CA 1
ATOM 1989 C C . GLY A 1 262 ? -97.163 2.182 171.905 1.00 53.84 262 GLY A C 1
ATOM 1990 O O . GLY A 1 262 ? -97.715 1.103 172.056 1.00 53.84 262 GLY A O 1
ATOM 1991 N N . ASP A 1 263 ? -95.843 2.342 171.690 1.00 48.81 263 ASP A N 1
ATOM 1992 C CA . ASP A 1 263 ? -94.707 1.386 171.805 1.00 48.81 263 ASP A CA 1
ATOM 1993 C C . ASP A 1 263 ? -94.622 0.129 170.902 1.00 48.81 263 ASP A C 1
ATOM 1995 O O . ASP A 1 263 ? -95.536 -0.677 170.843 1.00 48.81 263 ASP A O 1
ATOM 1999 N N . SER A 1 264 ? -93.502 -0.259 170.267 1.00 55.91 264 SER A N 1
ATOM 2000 C CA . SER A 1 264 ? -92.180 0.319 169.949 1.00 55.91 264 SER A CA 1
ATOM 2001 C C . SER A 1 264 ? -91.362 -0.752 169.164 1.00 55.91 264 SER A C 1
ATOM 2003 O O . SER A 1 264 ? -91.673 -1.940 169.207 1.00 55.91 264 SER A O 1
ATOM 2005 N N . ALA A 1 265 ? -90.277 -0.340 168.490 1.00 50.16 265 ALA A N 1
ATOM 2006 C CA . ALA A 1 265 ? -89.084 -1.129 168.094 1.00 50.16 265 ALA A CA 1
ATOM 2007 C C . ALA A 1 265 ? -89.022 -1.980 166.792 1.00 50.16 265 ALA A C 1
ATOM 2009 O O . ALA A 1 265 ? -87.930 -2.066 166.232 1.00 50.16 265 ALA A O 1
ATOM 2010 N N . ASN A 1 266 ? -90.100 -2.518 166.205 1.00 54.00 266 ASN A N 1
ATOM 2011 C CA . ASN A 1 266 ? -89.972 -3.288 164.936 1.00 54.00 266 ASN A CA 1
ATOM 2012 C C . ASN A 1 266 ? -89.891 -2.430 163.648 1.00 54.00 266 ASN A C 1
ATOM 2014 O O . ASN A 1 266 ? -89.551 -2.933 162.579 1.00 54.00 266 ASN A O 1
ATOM 2018 N N . ILE A 1 267 ? -90.171 -1.125 163.731 1.00 53.78 267 ILE A N 1
ATOM 2019 C CA . ILE A 1 267 ? -90.273 -0.227 162.562 1.00 53.78 267 ILE A CA 1
ATOM 2020 C C . ILE A 1 267 ? -88.897 0.266 162.060 1.00 53.78 267 ILE A C 1
ATOM 2022 O O . ILE A 1 267 ? -88.752 0.589 160.883 1.00 53.78 267 ILE A O 1
ATOM 2026 N N . VAL A 1 268 ? -87.857 0.272 162.905 1.00 56.44 268 VAL A N 1
ATOM 2027 C CA . VAL A 1 268 ? -86.534 0.834 162.551 1.00 56.44 268 VAL A CA 1
ATOM 2028 C C . VAL A 1 268 ? -85.679 -0.132 161.716 1.00 56.44 268 VAL A C 1
ATOM 2030 O O . VAL A 1 268 ? -84.955 0.314 160.830 1.00 56.44 268 VAL A O 1
ATOM 2033 N N . ILE A 1 269 ? -85.805 -1.449 161.916 1.00 56.62 269 ILE A N 1
ATOM 2034 C CA . ILE A 1 269 ? -85.041 -2.456 161.150 1.00 56.62 269 ILE A CA 1
ATOM 2035 C C . ILE A 1 269 ? -85.543 -2.543 159.695 1.00 56.62 269 ILE A C 1
ATOM 2037 O O . ILE A 1 269 ? -84.746 -2.650 158.768 1.00 56.62 269 ILE A O 1
ATOM 2041 N N . TYR A 1 270 ? -86.848 -2.374 159.464 1.00 57.69 270 TYR A N 1
ATOM 2042 C CA . TYR A 1 270 ? -87.447 -2.456 158.124 1.00 57.69 270 TYR A CA 1
ATOM 2043 C C . TYR A 1 270 ? -87.117 -1.250 157.213 1.00 57.69 270 TYR A C 1
ATOM 2045 O O . TYR A 1 270 ? -87.147 -1.353 155.982 1.00 57.69 270 TYR A O 1
ATOM 2053 N N . LEU A 1 271 ? -86.782 -0.098 157.808 1.00 59.00 271 LEU A N 1
ATOM 2054 C CA . LEU A 1 271 ? -86.393 1.117 157.080 1.00 59.00 271 LEU A CA 1
ATOM 2055 C C . LEU A 1 271 ? -84.933 1.075 156.588 1.00 59.00 271 LEU A C 1
ATOM 2057 O O . LEU A 1 271 ? -84.644 1.627 155.527 1.00 59.00 271 LEU A O 1
ATOM 2061 N N . ALA A 1 272 ? -84.028 0.396 157.303 1.00 59.59 272 ALA A N 1
ATOM 2062 C CA . ALA A 1 272 ? -82.612 0.301 156.931 1.00 59.59 272 ALA A CA 1
ATOM 2063 C C . ALA A 1 272 ? -82.370 -0.622 155.718 1.00 59.59 272 ALA A C 1
ATOM 2065 O O . ALA A 1 272 ? -81.631 -0.250 154.804 1.00 59.59 272 ALA A O 1
ATOM 2066 N N . ASP A 1 273 ? -83.059 -1.766 155.648 1.00 62.34 273 ASP A N 1
ATOM 2067 C CA . ASP A 1 273 ? -82.939 -2.705 154.519 1.00 62.34 273 ASP A CA 1
ATOM 2068 C C . ASP A 1 273 ? -83.430 -2.097 153.192 1.00 62.34 273 ASP A C 1
ATOM 2070 O O . ASP A 1 273 ? -82.876 -2.369 152.125 1.00 62.34 273 ASP A O 1
ATOM 2074 N N . ASN A 1 274 ? -84.426 -1.204 153.235 1.00 61.69 274 ASN A N 1
ATOM 2075 C CA . ASN A 1 274 ? -84.948 -0.546 152.031 1.00 61.69 274 ASN A CA 1
ATOM 2076 C C . ASN A 1 274 ? -83.952 0.441 151.398 1.00 61.69 274 ASN A C 1
ATOM 2078 O O . ASN A 1 274 ? -83.893 0.565 150.172 1.00 61.69 274 ASN A O 1
ATOM 2082 N N . TRP A 1 275 ? -83.140 1.134 152.199 1.00 62.62 275 TRP A N 1
ATOM 2083 C CA . TRP A 1 275 ? -82.161 2.092 151.676 1.00 62.62 275 TRP A CA 1
ATOM 2084 C C . TRP A 1 275 ? -81.031 1.392 150.905 1.00 62.62 275 TRP A C 1
ATOM 2086 O O . TRP A 1 275 ? -80.648 1.836 149.820 1.00 62.62 275 TRP A O 1
ATOM 2096 N N . TYR A 1 276 ? -80.559 0.247 151.408 1.00 67.25 276 TYR A N 1
ATOM 2097 C CA . TYR A 1 276 ? -79.490 -0.525 150.772 1.00 67.25 276 TYR A CA 1
ATOM 2098 C C . TYR A 1 276 ? -79.919 -1.085 149.408 1.00 67.25 276 TYR A C 1
ATOM 2100 O O . TYR A 1 276 ? -79.203 -0.936 148.416 1.00 67.25 276 TYR A O 1
ATOM 2108 N N . VAL A 1 277 ? -81.133 -1.639 149.316 1.00 66.94 277 VAL A N 1
ATOM 2109 C CA . VAL A 1 277 ? -81.685 -2.172 148.056 1.00 66.94 277 VAL A CA 1
ATOM 2110 C C . VAL A 1 277 ? -81.807 -1.081 146.984 1.00 66.94 277 VAL A C 1
ATOM 2112 O O . VAL A 1 277 ? -81.525 -1.332 145.812 1.00 66.94 277 VAL A O 1
ATOM 2115 N N . THR A 1 278 ? -82.155 0.147 147.378 1.00 61.75 278 THR A N 1
ATOM 2116 C CA . THR A 1 278 ? -82.337 1.264 146.438 1.00 61.75 278 THR A CA 1
ATOM 2117 C C . THR A 1 278 ? -81.008 1.749 145.845 1.00 61.75 278 THR A C 1
ATOM 2119 O O . THR A 1 278 ? -80.918 1.946 144.633 1.00 61.75 278 THR A O 1
ATOM 2122 N N . ASN A 1 279 ? -79.951 1.875 146.657 1.00 73.44 279 ASN A N 1
ATOM 2123 C CA . ASN A 1 279 ? -78.624 2.259 146.156 1.00 73.44 279 ASN A CA 1
ATOM 2124 C C . ASN A 1 279 ? -78.003 1.171 145.275 1.00 73.44 279 ASN A C 1
ATOM 2126 O O . ASN A 1 279 ? -77.478 1.473 144.206 1.00 73.44 279 ASN A O 1
ATOM 2130 N N . THR A 1 280 ? -78.151 -0.099 145.664 1.00 73.25 280 THR A N 1
ATOM 2131 C CA . THR A 1 280 ? -77.634 -1.218 144.861 1.00 73.25 280 THR A CA 1
ATOM 2132 C C . THR A 1 280 ? -78.273 -1.246 143.466 1.00 73.25 280 THR A C 1
ATOM 2134 O O . THR A 1 280 ? -77.594 -1.487 142.470 1.00 73.25 280 THR A O 1
ATOM 2137 N N . ALA A 1 281 ? -79.573 -0.946 143.363 1.00 64.62 281 ALA A N 1
ATOM 2138 C CA . ALA A 1 281 ? -80.266 -0.869 142.077 1.00 64.62 281 ALA A CA 1
ATOM 2139 C C . ALA A 1 281 ? -79.785 0.306 141.201 1.00 64.62 281 ALA A C 1
ATOM 2141 O O . ALA A 1 281 ? -79.699 0.171 139.979 1.00 64.62 281 ALA A O 1
ATOM 2142 N N . PHE A 1 282 ? -79.447 1.446 141.810 1.00 73.25 282 PHE A N 1
ATOM 2143 C CA . PHE A 1 282 ? -78.934 2.617 141.098 1.00 73.25 282 PHE A CA 1
ATOM 2144 C C . PHE A 1 282 ? -77.519 2.387 140.537 1.00 73.25 282 PHE A C 1
ATOM 2146 O O . PHE A 1 282 ? -77.243 2.741 139.388 1.00 73.25 282 PHE A O 1
ATOM 2153 N N . ASP A 1 283 ? -76.647 1.717 141.293 1.00 76.12 283 ASP A N 1
ATOM 2154 C CA . ASP A 1 283 ? -75.289 1.383 140.844 1.00 76.12 283 ASP A CA 1
ATOM 2155 C C . ASP A 1 283 ? -75.292 0.425 139.643 1.00 76.12 283 ASP A C 1
ATOM 2157 O O . ASP A 1 283 ? -74.539 0.616 138.683 1.00 76.12 283 ASP A O 1
ATOM 2161 N N . VAL A 1 284 ? -76.198 -0.560 139.638 1.00 71.75 284 VAL A N 1
ATOM 2162 C CA . VAL A 1 284 ? -76.381 -1.485 138.505 1.00 71.75 284 VAL A CA 1
ATOM 2163 C C . VAL A 1 284 ? -76.829 -0.742 137.241 1.00 71.75 284 VAL A C 1
ATOM 2165 O O . VAL A 1 284 ? -76.334 -1.031 136.148 1.00 71.75 284 VAL A O 1
ATOM 2168 N N . ALA A 1 285 ? -77.719 0.248 137.369 1.00 65.00 285 ALA A N 1
ATOM 2169 C CA . ALA A 1 285 ? -78.171 1.053 136.234 1.00 65.00 285 ALA A CA 1
ATOM 2170 C C . ALA A 1 285 ? -77.038 1.911 135.639 1.00 65.00 285 ALA A C 1
ATOM 2172 O O . ALA A 1 285 ? -76.876 1.967 134.417 1.00 65.00 285 ALA A O 1
ATOM 2173 N N . ASN A 1 286 ? -76.206 2.527 136.485 1.00 78.06 286 ASN A N 1
ATOM 2174 C CA . ASN A 1 286 ? -75.058 3.312 136.025 1.00 78.06 286 ASN A CA 1
ATOM 2175 C C . ASN A 1 286 ? -73.993 2.443 135.341 1.00 78.06 286 ASN A C 1
ATOM 2177 O O . ASN A 1 286 ? -73.465 2.831 134.297 1.00 78.06 286 ASN A O 1
ATOM 2181 N N . ALA A 1 287 ? -73.713 1.247 135.870 1.00 73.62 287 ALA A N 1
ATOM 2182 C CA . ALA A 1 287 ? -72.783 0.305 135.248 1.00 73.62 287 ALA A CA 1
ATOM 2183 C C . ALA A 1 287 ? -73.242 -0.115 133.837 1.00 73.62 287 ALA A C 1
ATOM 2185 O O . ALA A 1 287 ? -72.437 -0.146 132.902 1.00 73.62 287 ALA A O 1
ATOM 2186 N N . ALA A 1 288 ? -74.543 -0.362 133.653 1.00 68.88 288 ALA A N 1
ATOM 2187 C CA . ALA A 1 288 ? -75.112 -0.696 132.347 1.00 68.88 288 ALA A CA 1
ATOM 2188 C C . ALA A 1 288 ? -74.976 0.455 131.329 1.00 68.88 288 ALA A C 1
ATOM 2190 O O . ALA A 1 288 ? -74.655 0.222 130.161 1.00 68.88 288 ALA A O 1
ATOM 2191 N N . PHE A 1 289 ? -75.154 1.707 131.763 1.00 77.69 289 PHE A N 1
ATOM 2192 C CA . PHE A 1 289 ? -75.003 2.877 130.892 1.00 77.69 289 PHE A CA 1
ATOM 2193 C C . PHE A 1 289 ? -73.551 3.085 130.423 1.00 77.69 289 PHE A C 1
ATOM 2195 O O . PHE A 1 289 ? -73.302 3.378 129.251 1.00 77.69 289 PHE A O 1
ATOM 2202 N N . VAL A 1 290 ? -72.570 2.875 131.309 1.00 79.69 290 VAL A N 1
ATOM 2203 C CA . VAL A 1 290 ? -71.135 2.950 130.966 1.00 79.69 290 VAL A CA 1
ATOM 2204 C C . VAL A 1 290 ? -70.750 1.897 129.923 1.00 79.69 290 VAL A C 1
ATOM 2206 O O . VAL A 1 290 ? -70.018 2.200 128.974 1.00 79.69 290 VAL A O 1
ATOM 2209 N N . GLN A 1 291 ? -71.278 0.678 130.055 1.00 76.44 291 GLN A N 1
ATOM 2210 C CA . GLN A 1 291 ? -71.035 -0.392 129.090 1.00 76.44 291 GLN A CA 1
ATOM 2211 C C . GLN A 1 291 ? -71.570 -0.023 127.695 1.00 76.44 291 GLN A C 1
ATOM 2213 O O . GLN A 1 291 ? -70.838 -0.126 126.711 1.00 76.44 291 GLN A O 1
ATOM 2218 N N . SER A 1 292 ? -72.784 0.534 127.613 1.00 69.75 292 SER A N 1
ATOM 2219 C CA . SER A 1 292 ? -73.376 0.974 126.340 1.00 69.75 292 SER A CA 1
ATOM 2220 C C . SER A 1 292 ? -72.550 2.058 125.630 1.00 69.75 292 SER A C 1
ATOM 2222 O O . SER A 1 292 ? -72.420 2.038 124.404 1.00 69.75 292 SER A O 1
ATOM 2224 N N . ASN A 1 293 ? -71.964 3.002 126.373 1.00 77.88 293 ASN A N 1
ATOM 2225 C CA . ASN A 1 293 ? -71.103 4.039 125.789 1.00 77.88 293 ASN A CA 1
ATOM 2226 C C . ASN A 1 293 ? -69.776 3.469 125.271 1.00 77.88 293 ASN A C 1
ATOM 2228 O O . ASN A 1 293 ? -69.276 3.894 124.226 1.00 77.88 293 ASN A O 1
ATOM 2232 N N . THR A 1 294 ? -69.228 2.477 125.974 1.00 78.62 294 THR A N 1
ATOM 2233 C CA . THR A 1 294 ? -68.015 1.768 125.549 1.00 78.62 294 THR A CA 1
ATOM 2234 C C . THR A 1 294 ? -68.246 1.036 124.225 1.00 78.62 294 THR A C 1
ATOM 2236 O O . THR A 1 294 ? -67.419 1.119 123.315 1.00 78.62 294 THR A O 1
ATOM 2239 N N . ASP A 1 295 ? -69.398 0.387 124.066 1.00 71.62 295 ASP A N 1
ATOM 2240 C CA . ASP A 1 295 ? -69.727 -0.366 122.854 1.00 71.62 295 ASP A CA 1
ATOM 2241 C C . ASP A 1 295 ? -69.979 0.547 121.638 1.00 71.62 295 ASP A C 1
ATOM 2243 O O . ASP A 1 295 ? -69.518 0.249 120.531 1.00 71.62 295 ASP A O 1
ATOM 2247 N N . ASN A 1 296 ? -70.586 1.723 121.836 1.00 76.31 296 ASN A N 1
ATOM 2248 C CA . ASN A 1 296 ? -70.751 2.725 120.773 1.00 76.31 296 ASN A CA 1
ATOM 2249 C C . ASN A 1 296 ? -69.401 3.270 120.248 1.00 76.31 296 ASN A C 1
ATOM 2251 O O . ASN A 1 296 ? -69.215 3.499 119.047 1.00 76.31 296 ASN A O 1
ATOM 2255 N N . SER A 1 297 ? -68.413 3.420 121.136 1.00 78.69 297 SER A N 1
ATOM 2256 C CA . SER A 1 297 ? -67.046 3.811 120.763 1.00 78.69 297 SER A CA 1
ATOM 2257 C C . SER A 1 297 ? -66.351 2.748 119.892 1.00 78.69 297 SER A C 1
ATOM 2259 O O . SER A 1 297 ? -65.704 3.063 118.883 1.00 78.69 297 SER A O 1
ATOM 2261 N N . ARG A 1 298 ? -66.550 1.458 120.208 1.00 77.56 298 ARG A N 1
ATOM 2262 C CA . ARG A 1 298 ? -66.010 0.334 119.417 1.00 77.56 298 ARG A CA 1
ATOM 2263 C C . ARG A 1 298 ? -66.623 0.271 118.014 1.00 77.56 298 ARG A C 1
ATOM 2265 O O . ARG A 1 298 ? -65.888 0.074 117.046 1.00 77.56 298 ARG A O 1
ATOM 2272 N N . LEU A 1 299 ? -67.931 0.508 117.890 1.00 72.00 299 LEU A N 1
ATOM 2273 C CA . LEU A 1 299 ? -68.635 0.593 116.600 1.00 72.00 299 LEU A CA 1
ATOM 2274 C C . LEU A 1 299 ? -68.085 1.711 115.706 1.00 72.00 299 LEU A C 1
ATOM 2276 O O . LEU A 1 299 ? -67.788 1.484 114.532 1.00 72.00 299 LEU A O 1
ATOM 2280 N N . THR A 1 300 ? -67.877 2.898 116.278 1.00 77.06 300 THR A N 1
ATOM 2281 C CA . THR A 1 300 ? -67.322 4.055 115.557 1.00 77.06 300 THR A CA 1
ATOM 2282 C C . THR A 1 300 ? -65.918 3.758 115.011 1.00 77.06 300 THR A C 1
ATOM 2284 O O . THR A 1 300 ? -65.598 4.083 113.867 1.00 77.06 300 THR A O 1
ATOM 2287 N N . THR A 1 301 ? -65.087 3.064 115.795 1.00 76.19 301 THR A N 1
ATOM 2288 C CA . THR A 1 301 ? -63.730 2.668 115.384 1.00 76.19 301 THR A CA 1
ATOM 2289 C C . THR A 1 301 ? -63.750 1.685 114.206 1.00 76.19 301 THR A C 1
ATOM 2291 O O . THR A 1 301 ? -63.009 1.862 113.237 1.00 76.19 301 THR A O 1
ATOM 2294 N N . ALA A 1 302 ? -64.629 0.679 114.244 1.00 68.19 302 ALA A N 1
ATOM 2295 C CA . ALA A 1 302 ? -64.769 -0.299 113.163 1.00 68.19 302 ALA A CA 1
ATOM 2296 C C . ALA A 1 302 ? -65.238 0.345 111.842 1.00 68.19 302 ALA A C 1
ATOM 2298 O O . ALA A 1 302 ? -64.725 0.013 110.770 1.00 68.19 302 ALA A O 1
ATOM 2299 N N . PHE A 1 303 ? -66.160 1.310 111.915 1.00 75.69 303 PHE A N 1
ATOM 2300 C CA . PHE A 1 303 ? -66.643 2.047 110.745 1.00 75.69 303 PHE A CA 1
ATOM 2301 C C . PHE A 1 303 ? -65.523 2.856 110.063 1.00 75.69 303 PHE A C 1
ATOM 2303 O O . PHE A 1 303 ? -65.345 2.779 108.844 1.00 75.69 303 PHE A O 1
ATOM 2310 N N . ASN A 1 304 ? -64.696 3.556 110.845 1.00 80.12 304 ASN A N 1
ATOM 2311 C CA . ASN A 1 304 ? -63.568 4.337 110.323 1.00 80.12 304 ASN A CA 1
ATOM 2312 C C . ASN A 1 304 ? -62.506 3.466 109.627 1.00 80.12 304 ASN A C 1
ATOM 2314 O O . ASN A 1 304 ? -61.954 3.852 108.589 1.00 80.12 304 ASN A O 1
ATOM 2318 N N . GLN A 1 305 ? -62.251 2.265 110.152 1.00 79.50 305 GLN A N 1
ATOM 2319 C CA . GLN A 1 305 ? -61.324 1.317 109.532 1.00 79.50 305 GLN A CA 1
ATOM 2320 C C . GLN A 1 305 ? -61.831 0.827 108.164 1.00 79.50 305 GLN A C 1
ATOM 2322 O O . GLN A 1 305 ? -61.043 0.694 107.225 1.00 79.50 305 GLN A O 1
ATOM 2327 N N . SER A 1 306 ? -63.142 0.609 108.026 1.00 69.88 306 SER A N 1
ATOM 2328 C CA . SER A 1 306 ? -63.760 0.200 106.758 1.00 69.88 306 SER A CA 1
ATOM 2329 C C . SER A 1 306 ? -63.613 1.277 105.672 1.00 69.88 306 SER A C 1
ATOM 2331 O O . SER A 1 306 ? -63.164 0.987 104.560 1.00 69.88 306 SER A O 1
ATOM 2333 N N . ASN A 1 307 ? -63.863 2.545 106.018 1.00 78.44 307 ASN A N 1
ATOM 2334 C CA . ASN A 1 307 ? -63.672 3.673 105.096 1.00 78.44 307 ASN A CA 1
ATOM 2335 C C . ASN A 1 307 ? -62.213 3.809 104.639 1.00 78.44 307 ASN A C 1
ATOM 2337 O O . ASN A 1 307 ? -61.944 4.016 103.456 1.00 78.44 307 ASN A O 1
ATOM 2341 N N . THR A 1 308 ? -61.261 3.616 105.555 1.00 82.75 308 THR A N 1
ATOM 2342 C CA . THR A 1 308 ? -59.825 3.640 105.230 1.00 82.75 308 THR A CA 1
ATOM 2343 C C . THR A 1 308 ? -59.453 2.549 104.219 1.00 82.75 308 THR A C 1
ATOM 2345 O O . THR A 1 308 ? -58.695 2.798 103.278 1.00 82.75 308 THR A O 1
ATOM 2348 N N . ASN A 1 309 ? -60.009 1.344 104.364 1.00 75.50 309 ASN A N 1
ATOM 2349 C CA . ASN A 1 309 ? -59.765 0.243 103.431 1.00 75.50 309 ASN A CA 1
ATOM 2350 C C . ASN A 1 309 ? -60.343 0.527 102.033 1.00 75.50 309 ASN A C 1
ATOM 2352 O O . ASN A 1 309 ? -59.681 0.237 101.035 1.00 75.50 309 ASN A O 1
ATOM 2356 N N . ASN A 1 310 ? -61.524 1.149 101.947 1.00 75.88 310 ASN A N 1
ATOM 2357 C CA . ASN A 1 310 ? -62.141 1.515 100.669 1.00 75.88 310 ASN A CA 1
ATOM 2358 C C . ASN A 1 310 ? -61.300 2.545 99.884 1.00 75.88 310 ASN A C 1
ATOM 2360 O O . ASN A 1 310 ? -61.099 2.420 98.672 1.00 75.88 310 ASN A O 1
ATOM 2364 N N . THR A 1 311 ? -60.713 3.518 100.588 1.00 83.25 311 THR A N 1
ATOM 2365 C CA . THR A 1 311 ? -59.776 4.487 99.996 1.00 83.25 311 THR A CA 1
ATOM 2366 C C . THR A 1 311 ? -58.524 3.803 99.436 1.00 83.25 311 THR A C 1
ATOM 2368 O O . THR A 1 311 ? -58.092 4.113 98.325 1.00 83.25 311 THR A O 1
ATOM 2371 N N . ARG A 1 312 ? -57.953 2.824 100.156 1.00 79.75 312 ARG A N 1
ATOM 2372 C CA . ARG A 1 312 ? -56.764 2.072 99.701 1.00 79.75 312 ARG A CA 1
ATOM 2373 C C . ARG A 1 312 ? -57.042 1.226 98.455 1.00 79.75 312 ARG A C 1
ATOM 2375 O O . ARG A 1 312 ? -56.202 1.188 97.559 1.00 79.75 312 ARG A O 1
ATOM 2382 N N . LEU A 1 313 ? -58.210 0.584 98.380 1.00 74.56 313 LEU A N 1
ATOM 2383 C CA . LEU A 1 313 ? -58.649 -0.178 97.203 1.00 74.56 313 LEU A CA 1
ATOM 2384 C C . LEU A 1 313 ? -58.796 0.717 95.967 1.00 74.56 313 LEU A C 1
ATOM 2386 O O . LEU A 1 313 ? -58.295 0.380 94.894 1.00 74.56 313 LEU A O 1
ATOM 2390 N N . SER A 1 314 ? -59.408 1.890 96.136 1.00 78.50 314 SER A N 1
ATOM 2391 C CA . SER A 1 314 ? -59.579 2.865 95.054 1.00 78.50 314 SER A CA 1
ATOM 2392 C C . SER A 1 314 ? -58.231 3.361 94.512 1.00 78.50 314 SER A C 1
ATOM 2394 O O . SER A 1 314 ? -58.032 3.422 93.299 1.00 78.50 314 SER A O 1
ATOM 2396 N N . ALA A 1 315 ? -57.265 3.638 95.395 1.00 77.25 315 ALA A N 1
ATOM 2397 C CA . ALA A 1 315 ? -55.915 4.042 94.998 1.00 77.25 315 ALA A CA 1
ATOM 2398 C C . ALA A 1 315 ? -55.155 2.933 94.243 1.00 77.25 315 ALA A C 1
ATOM 2400 O O . ALA A 1 315 ? -54.471 3.210 93.258 1.00 77.25 315 ALA A O 1
ATOM 2401 N N . ALA A 1 316 ? -55.296 1.670 94.661 1.00 70.69 316 ALA A N 1
ATOM 2402 C CA . ALA A 1 316 ? -54.677 0.536 93.974 1.00 70.69 316 ALA A CA 1
ATOM 2403 C C . ALA A 1 316 ? -55.223 0.347 92.544 1.00 70.69 316 ALA A C 1
ATOM 2405 O O . ALA A 1 316 ? -54.451 0.084 91.620 1.00 70.69 316 ALA A O 1
ATOM 2406 N N . TYR A 1 317 ? -56.531 0.544 92.346 1.00 77.88 317 TYR A N 1
ATOM 2407 C CA . TYR A 1 317 ? -57.170 0.473 91.029 1.00 77.88 317 TYR A CA 1
ATOM 2408 C C . TYR A 1 317 ? -56.644 1.550 90.066 1.00 77.88 317 TYR A C 1
ATOM 2410 O O . TYR A 1 317 ? -56.313 1.257 88.916 1.00 77.88 317 TYR A O 1
ATOM 2418 N N . VAL A 1 318 ? -56.486 2.789 90.548 1.00 84.69 318 VAL A N 1
ATOM 2419 C CA . VAL A 1 318 ? -55.918 3.895 89.756 1.00 84.69 318 VAL A CA 1
ATOM 2420 C C . VAL A 1 318 ? -54.487 3.584 89.309 1.00 84.69 318 VAL A C 1
ATOM 2422 O O . VAL A 1 318 ? -54.165 3.738 88.130 1.00 84.69 318 VAL A O 1
ATOM 2425 N N . SER A 1 319 ? -53.643 3.084 90.215 1.00 75.44 319 SER A N 1
ATOM 2426 C CA . SER A 1 319 ? -52.258 2.711 89.897 1.00 75.44 319 SER A CA 1
ATOM 2427 C C . SER A 1 319 ? -52.165 1.588 88.857 1.00 75.44 319 SER A C 1
ATOM 2429 O O . SER A 1 319 ? -51.297 1.627 87.986 1.00 75.44 319 SER A O 1
ATOM 2431 N N . SER A 1 320 ? -53.073 0.608 88.903 1.00 69.94 320 SER A N 1
ATOM 2432 C CA . SER A 1 320 ? -53.117 -0.484 87.922 1.00 69.94 320 SER A CA 1
ATOM 2433 C C . SER A 1 320 ? -53.496 0.009 86.519 1.00 69.94 320 SER A C 1
ATOM 2435 O O . SER A 1 320 ? -52.836 -0.350 85.543 1.00 69.94 320 SER A O 1
ATOM 2437 N N . ASN A 1 321 ? -54.479 0.909 86.411 1.00 80.75 321 ASN A N 1
ATOM 2438 C CA . ASN A 1 321 ? -54.846 1.518 85.130 1.00 80.75 321 ASN A CA 1
ATOM 2439 C C . ASN A 1 321 ? -53.722 2.391 84.556 1.00 80.75 321 ASN A C 1
ATOM 2441 O O . ASN A 1 321 ? -53.466 2.347 83.353 1.00 80.75 321 ASN A O 1
ATOM 2445 N N . ALA A 1 322 ? -53.010 3.141 85.401 1.00 78.81 322 ALA A N 1
ATOM 2446 C CA . ALA A 1 322 ? -51.848 3.915 84.968 1.00 78.81 322 ALA A CA 1
ATOM 2447 C C . ALA A 1 322 ? -50.741 3.009 84.394 1.00 78.81 322 ALA A C 1
ATOM 2449 O O . ALA A 1 322 ? -50.190 3.305 83.334 1.00 78.81 322 ALA A O 1
ATOM 2450 N N . ALA A 1 323 ? -50.466 1.868 85.036 1.00 72.50 323 ALA A N 1
ATOM 2451 C CA . ALA A 1 323 ? -49.507 0.886 84.530 1.00 72.50 323 ALA A CA 1
ATOM 2452 C C . ALA A 1 323 ? -49.935 0.294 83.172 1.00 72.50 323 ALA A C 1
ATOM 2454 O O . ALA A 1 323 ? -49.111 0.172 82.265 1.00 72.50 323 ALA A O 1
ATOM 2455 N N . TYR A 1 324 ? -51.226 -0.005 82.992 1.00 79.94 324 TYR A N 1
ATOM 2456 C CA . TYR A 1 324 ? -51.768 -0.507 81.723 1.00 79.94 324 TYR A CA 1
ATOM 2457 C C . TYR A 1 324 ? -51.572 0.481 80.557 1.00 79.94 324 TYR A C 1
ATOM 2459 O O . TYR A 1 324 ? -51.219 0.082 79.445 1.00 79.94 324 TYR A O 1
ATOM 2467 N N . VAL A 1 325 ? -51.736 1.784 80.808 1.00 85.69 325 VAL A N 1
ATOM 2468 C CA . VAL A 1 325 ? -51.488 2.836 79.806 1.00 85.69 325 VAL A CA 1
ATOM 2469 C C . VAL A 1 325 ? -50.015 2.871 79.386 1.00 85.69 325 VAL A C 1
ATOM 2471 O O . VAL A 1 325 ? -49.719 2.931 78.191 1.00 85.69 325 VAL A O 1
ATOM 2474 N N . VAL A 1 326 ? -49.087 2.776 80.343 1.00 79.31 326 VAL A N 1
ATOM 2475 C CA . VAL A 1 326 ? -47.638 2.777 80.069 1.00 79.31 326 VAL A CA 1
ATOM 2476 C C . VAL A 1 326 ? -47.227 1.574 79.213 1.00 79.31 326 VAL A C 1
ATOM 2478 O O . VAL A 1 326 ? -46.467 1.730 78.257 1.00 79.31 326 VAL A O 1
ATOM 2481 N N . VAL A 1 327 ? -47.768 0.386 79.498 1.00 71.62 327 VAL A N 1
ATOM 2482 C CA . VAL A 1 327 ? -47.477 -0.835 78.725 1.00 71.62 327 VAL A CA 1
ATOM 2483 C C . VAL A 1 327 ? -47.947 -0.711 77.270 1.00 71.62 327 VAL A C 1
ATOM 2485 O O . VAL A 1 327 ? -47.200 -1.048 76.351 1.00 71.62 327 VAL A O 1
ATOM 2488 N N . ASN A 1 328 ? -49.142 -0.164 77.030 1.00 79.25 328 ASN A N 1
ATOM 2489 C CA . ASN A 1 328 ? -49.648 0.043 75.667 1.00 79.25 328 ASN A CA 1
ATOM 2490 C C . ASN A 1 328 ? -48.838 1.086 74.877 1.00 79.25 328 ASN A C 1
ATOM 2492 O O . ASN A 1 328 ? -48.601 0.919 73.674 1.00 79.25 328 ASN A O 1
ATOM 2496 N N . ALA A 1 329 ? -48.364 2.142 75.543 1.00 77.94 329 ALA A N 1
ATOM 2497 C CA . ALA A 1 329 ? -47.481 3.130 74.926 1.00 77.94 329 ALA A CA 1
ATOM 2498 C C . ALA A 1 329 ? -46.130 2.510 74.515 1.00 77.94 329 ALA A C 1
ATOM 2500 O O . ALA A 1 329 ? -45.629 2.766 73.414 1.00 77.94 329 ALA A O 1
ATOM 2501 N N . ALA A 1 330 ? -45.569 1.634 75.357 1.00 70.94 330 ALA A N 1
ATOM 2502 C CA . ALA A 1 330 ? -44.350 0.892 75.044 1.00 70.94 330 ALA A CA 1
ATOM 2503 C C . ALA A 1 330 ? -44.543 -0.054 73.845 1.00 70.94 330 ALA A C 1
ATOM 2505 O O . ALA A 1 330 ? -43.731 -0.043 72.920 1.00 70.94 330 ALA A O 1
ATOM 2506 N N . TYR A 1 331 ? -45.651 -0.804 73.801 1.00 75.56 331 TYR A N 1
ATOM 2507 C CA . TYR A 1 331 ? -45.985 -1.687 72.676 1.00 75.56 331 TYR A CA 1
ATOM 2508 C C . TYR A 1 331 ? -46.086 -0.925 71.343 1.00 75.56 331 TYR A C 1
ATOM 2510 O O . TYR A 1 331 ? -45.531 -1.343 70.326 1.00 75.56 331 TYR A O 1
ATOM 2518 N N . THR A 1 332 ? -46.724 0.248 71.361 1.00 84.56 332 THR A N 1
ATOM 2519 C CA . THR A 1 332 ? -46.838 1.124 70.183 1.00 84.56 332 THR A CA 1
ATOM 2520 C C . THR A 1 332 ? -45.464 1.595 69.695 1.00 84.56 332 THR A C 1
ATOM 2522 O O . THR A 1 332 ? -45.175 1.559 68.499 1.00 84.56 332 THR A O 1
ATOM 2525 N N . SER A 1 333 ? -44.588 1.979 70.626 1.00 75.75 333 SER A N 1
ATOM 2526 C CA . SER A 1 333 ? -43.232 2.454 70.324 1.00 75.75 333 SER A CA 1
ATOM 2527 C C . SER A 1 333 ? -42.349 1.353 69.726 1.00 75.75 333 SER A C 1
ATOM 2529 O O . SER A 1 333 ? -41.601 1.599 68.779 1.00 75.75 333 SER A O 1
ATOM 2531 N N . ILE A 1 334 ? -42.478 0.119 70.224 1.00 74.75 334 ILE A N 1
ATOM 2532 C CA . ILE A 1 334 ? -41.767 -1.055 69.696 1.00 74.75 334 ILE A CA 1
ATOM 2533 C C . ILE A 1 334 ? -42.182 -1.337 68.244 1.00 74.75 334 ILE A C 1
ATOM 2535 O O . ILE A 1 334 ? -41.321 -1.510 67.380 1.00 74.75 334 ILE A O 1
ATOM 2539 N N . ASN A 1 335 ? -43.483 -1.314 67.939 1.00 77.06 335 ASN A N 1
ATOM 2540 C CA . ASN A 1 335 ? -43.982 -1.547 66.578 1.00 77.06 335 ASN A CA 1
ATOM 2541 C C . ASN A 1 335 ? -43.543 -0.456 65.584 1.00 77.06 335 ASN A C 1
ATOM 2543 O O . ASN A 1 335 ? -43.213 -0.753 64.429 1.00 77.06 335 ASN A O 1
ATOM 2547 N N . ALA A 1 336 ? -43.477 0.801 66.030 1.00 78.25 336 ALA A N 1
ATOM 2548 C CA . ALA A 1 336 ? -42.912 1.886 65.231 1.00 78.25 336 ALA A CA 1
ATOM 2549 C C . ALA A 1 336 ? -41.423 1.638 64.920 1.00 78.25 336 ALA A C 1
ATOM 2551 O O . ALA A 1 336 ? -41.000 1.781 63.772 1.00 78.25 336 ALA A O 1
ATOM 2552 N N . GLY A 1 337 ? -40.649 1.175 65.909 1.00 75.88 337 GLY A N 1
ATOM 2553 C CA . GLY A 1 337 ? -39.247 0.784 65.731 1.00 75.88 337 GLY A CA 1
ATOM 2554 C C . GLY A 1 337 ? -39.054 -0.328 64.694 1.00 75.88 337 GLY A C 1
ATOM 2555 O O . GLY A 1 337 ? -38.209 -0.199 63.807 1.00 75.88 337 GLY A O 1
ATOM 2556 N N . TYR A 1 338 ? -39.882 -1.377 64.735 1.00 78.50 338 TYR A N 1
ATOM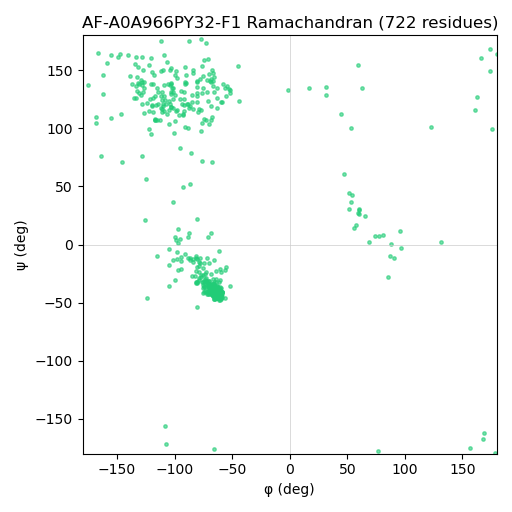 2557 C CA . TYR A 1 338 ? -39.863 -2.452 63.731 1.00 78.50 338 TYR A CA 1
ATOM 2558 C C . TYR A 1 338 ? -40.122 -1.944 62.310 1.00 78.50 338 TYR A C 1
ATOM 2560 O O . TYR A 1 338 ? -39.454 -2.361 61.363 1.00 78.50 338 TYR A O 1
ATOM 2568 N N . THR A 1 339 ? -41.067 -1.018 62.154 1.00 83.25 339 THR A N 1
ATOM 2569 C CA . THR A 1 339 ? -41.401 -0.433 60.848 1.00 83.25 339 THR A CA 1
ATOM 2570 C C . THR A 1 339 ? -40.208 0.324 60.260 1.00 83.25 339 THR A C 1
ATOM 2572 O O . THR A 1 339 ? -39.862 0.138 59.091 1.00 83.25 339 THR A O 1
ATOM 2575 N N . VAL A 1 340 ? -39.530 1.131 61.082 1.00 79.44 340 VAL A N 1
ATOM 2576 C CA . VAL A 1 340 ? -38.336 1.886 60.672 1.00 79.44 340 VAL A CA 1
ATOM 2577 C C . VAL A 1 340 ? -37.176 0.950 60.325 1.00 79.44 340 VAL A C 1
ATOM 2579 O O . VAL A 1 340 ? -36.516 1.153 59.306 1.00 79.44 340 VAL A O 1
ATOM 2582 N N . ALA A 1 341 ? -36.956 -0.102 61.118 1.00 71.94 341 ALA A N 1
ATOM 2583 C CA . ALA A 1 341 ? -35.904 -1.086 60.863 1.00 71.94 341 ALA A CA 1
ATOM 2584 C C . ALA A 1 341 ? -36.103 -1.810 59.518 1.00 71.94 341 ALA A C 1
ATOM 2586 O O . ALA A 1 341 ? -35.166 -1.914 58.724 1.00 71.94 341 ALA A O 1
ATOM 2587 N N . ASN A 1 342 ? -37.333 -2.233 59.215 1.00 80.12 342 ASN A N 1
ATOM 2588 C CA . ASN A 1 342 ? -37.657 -2.878 57.941 1.00 80.12 342 ASN A CA 1
ATOM 2589 C C . ASN A 1 342 ? -37.471 -1.931 56.744 1.00 80.12 342 ASN A C 1
ATOM 2591 O O . ASN A 1 342 ? -36.935 -2.334 55.711 1.00 80.12 342 ASN A O 1
ATOM 2595 N N . ALA A 1 343 ? -37.854 -0.658 56.884 1.00 80.38 343 ALA A N 1
ATOM 2596 C CA . ALA A 1 343 ? -37.633 0.347 55.846 1.00 80.38 343 ALA A CA 1
ATOM 2597 C C . ALA A 1 343 ? -36.134 0.607 55.602 1.00 80.38 343 ALA A C 1
ATOM 2599 O O . ALA A 1 343 ? -35.704 0.721 54.453 1.00 80.38 343 ALA A O 1
ATOM 2600 N N . ALA A 1 344 ? -35.324 0.662 56.663 1.00 75.50 344 ALA A N 1
ATOM 2601 C CA . ALA A 1 344 ? -33.875 0.812 56.554 1.00 75.50 344 ALA A CA 1
ATOM 2602 C C . ALA A 1 344 ? -33.230 -0.388 55.841 1.00 75.50 344 ALA A C 1
ATOM 2604 O O . ALA A 1 344 ? -32.422 -0.196 54.930 1.00 75.50 344 ALA A O 1
ATOM 2605 N N . PHE A 1 345 ? -33.643 -1.612 56.182 1.00 81.88 345 PHE A N 1
ATOM 2606 C CA . PHE A 1 345 ? -33.180 -2.835 55.522 1.00 81.88 345 PHE A CA 1
ATOM 2607 C C . PHE A 1 345 ? -33.514 -2.848 54.022 1.00 81.88 345 PHE A C 1
ATOM 2609 O O . PHE A 1 345 ? -32.649 -3.123 53.189 1.00 81.88 345 PHE A O 1
ATOM 2616 N N . ALA A 1 346 ? -34.742 -2.471 53.653 1.00 83.50 346 ALA A N 1
ATOM 2617 C CA . ALA A 1 346 ? -35.149 -2.377 52.252 1.00 83.50 346 ALA A CA 1
ATOM 2618 C C . ALA A 1 346 ? -34.311 -1.351 51.466 1.00 83.50 346 ALA A C 1
ATOM 2620 O O . ALA A 1 346 ? -33.867 -1.630 50.351 1.00 83.50 346 ALA A O 1
ATOM 2621 N N . ARG A 1 347 ? -34.040 -0.178 52.058 1.00 82.88 347 ARG A N 1
ATOM 2622 C CA . ARG A 1 347 ? -33.205 0.864 51.434 1.00 82.88 347 ARG A CA 1
ATOM 2623 C C . ARG A 1 347 ? -31.754 0.421 51.260 1.00 82.88 347 ARG A C 1
ATOM 2625 O O . ARG A 1 347 ? -31.170 0.707 50.218 1.00 82.88 347 ARG A O 1
ATOM 2632 N N . ALA A 1 348 ? -31.193 -0.293 52.235 1.00 77.69 348 ALA A N 1
ATOM 2633 C CA . ALA A 1 348 ? -29.842 -0.841 52.143 1.00 77.69 348 ALA A CA 1
ATOM 2634 C C . ALA A 1 348 ? -29.720 -1.862 50.999 1.00 77.69 348 ALA A C 1
ATOM 2636 O O . ALA A 1 348 ? -28.803 -1.767 50.184 1.00 77.69 348 ALA A O 1
ATOM 2637 N N . ASN A 1 349 ? -30.688 -2.775 50.871 1.00 80.69 349 ASN A N 1
ATOM 2638 C CA . ASN A 1 349 ? -30.709 -3.748 49.775 1.00 80.69 349 ASN A CA 1
ATOM 2639 C C . ASN A 1 349 ? -30.861 -3.085 48.402 1.00 80.69 349 ASN A C 1
ATOM 2641 O O . ASN A 1 349 ? -30.223 -3.505 47.437 1.00 80.69 349 ASN A O 1
ATOM 2645 N N . LEU A 1 350 ? -31.685 -2.039 48.295 1.00 89.62 350 LEU A N 1
ATOM 2646 C CA . LEU A 1 350 ? -31.829 -1.284 47.050 1.00 89.62 350 LEU A CA 1
ATOM 2647 C C . LEU A 1 350 ? -30.520 -0.576 46.668 1.00 89.62 350 LEU A C 1
ATOM 2649 O O . LEU A 1 350 ? -30.098 -0.647 45.516 1.00 89.62 350 LEU A O 1
ATOM 2653 N N . ALA A 1 351 ? -29.853 0.063 47.632 1.00 82.94 351 ALA A N 1
ATOM 2654 C CA . ALA A 1 351 ? -28.572 0.730 47.408 1.00 82.94 351 ALA A CA 1
ATOM 2655 C C . ALA A 1 351 ? -27.477 -0.256 46.967 1.00 82.94 351 ALA A C 1
ATOM 2657 O O . ALA A 1 351 ? -26.760 0.019 46.006 1.00 82.94 351 ALA A O 1
ATOM 2658 N N . ALA A 1 352 ? -27.395 -1.426 47.609 1.00 80.12 352 ALA A N 1
ATOM 2659 C CA . ALA A 1 352 ? -26.446 -2.474 47.238 1.00 80.12 352 ALA A CA 1
ATOM 2660 C C . ALA A 1 352 ? -26.676 -2.987 45.804 1.00 80.12 352 ALA A C 1
ATOM 2662 O O . ALA A 1 352 ? -25.724 -3.107 45.032 1.00 80.12 352 ALA A O 1
ATOM 2663 N N . ASN A 1 353 ? -27.935 -3.220 45.416 1.00 86.38 353 ASN A N 1
ATOM 2664 C CA . ASN A 1 353 ? -28.277 -3.628 44.049 1.00 86.38 353 ASN A CA 1
ATOM 2665 C C . ASN A 1 353 ? -27.939 -2.545 43.015 1.00 86.38 353 ASN A C 1
ATOM 2667 O O . ASN A 1 353 ? -27.377 -2.849 41.966 1.00 86.38 353 ASN A O 1
ATOM 2671 N N . ASN A 1 354 ? -28.235 -1.277 43.309 1.00 89.12 354 ASN A N 1
ATOM 2672 C CA . ASN A 1 354 ? -27.910 -0.171 42.408 1.00 89.12 354 ASN A CA 1
ATOM 2673 C C . ASN A 1 354 ? -26.397 -0.029 42.202 1.00 89.12 354 ASN A C 1
ATOM 2675 O O . ASN A 1 354 ? -25.951 0.183 41.072 1.00 89.12 354 ASN A O 1
ATOM 2679 N N . LEU A 1 355 ? -25.605 -0.193 43.266 1.00 88.31 355 LEU A N 1
ATOM 2680 C CA . LEU A 1 355 ? -24.147 -0.165 43.186 1.00 88.31 355 LEU A CA 1
ATOM 2681 C C . LEU A 1 355 ? -23.611 -1.319 42.328 1.00 88.31 355 LEU A C 1
ATOM 2683 O O . LEU A 1 355 ? -22.792 -1.085 41.441 1.00 88.31 355 LEU A O 1
ATOM 2687 N N . ALA A 1 356 ? -24.112 -2.540 42.539 1.00 82.12 356 ALA A N 1
ATOM 2688 C CA . ALA A 1 356 ? -23.737 -3.702 41.736 1.00 82.12 356 ALA A CA 1
ATOM 2689 C C . ALA A 1 356 ? -24.069 -3.498 40.248 1.00 82.12 356 ALA A C 1
ATOM 2691 O O . ALA A 1 356 ? -23.204 -3.682 39.394 1.00 82.12 356 ALA A O 1
ATOM 2692 N N . ASN A 1 357 ? -25.278 -3.020 39.938 1.00 87.94 357 ASN A N 1
ATOM 2693 C CA . ASN A 1 357 ? -25.699 -2.736 38.565 1.00 87.94 357 ASN A CA 1
ATOM 2694 C C . ASN A 1 357 ? -24.835 -1.652 37.904 1.00 87.94 357 ASN A C 1
ATOM 2696 O O . ASN A 1 357 ? -24.441 -1.793 36.745 1.00 87.94 357 ASN A O 1
ATOM 2700 N N . THR A 1 358 ? -24.498 -0.593 38.645 1.00 88.75 358 THR A N 1
ATOM 2701 C CA . THR A 1 358 ? -23.625 0.489 38.161 1.00 88.75 358 THR A CA 1
ATOM 2702 C C . THR A 1 358 ? -22.217 -0.030 37.868 1.00 88.75 358 THR A C 1
ATOM 2704 O O . THR A 1 358 ? -21.655 0.267 36.814 1.00 88.75 358 THR A O 1
ATOM 2707 N N . ALA A 1 359 ? -21.665 -0.864 38.753 1.00 84.75 359 ALA A N 1
ATOM 2708 C CA . ALA A 1 359 ? -20.358 -1.483 38.560 1.00 84.75 359 ALA A CA 1
ATOM 2709 C C . ALA A 1 359 ? -20.338 -2.416 37.336 1.00 84.75 359 ALA A C 1
ATOM 2711 O O . ALA A 1 359 ? -19.403 -2.368 36.535 1.00 84.75 359 ALA A O 1
ATOM 2712 N N . THR A 1 360 ? -21.387 -3.223 37.135 1.00 88.81 360 THR A N 1
ATOM 2713 C CA . THR A 1 360 ? -21.526 -4.069 35.941 1.00 88.81 360 THR A CA 1
ATOM 2714 C C . THR A 1 360 ? -21.608 -3.234 34.662 1.00 88.81 360 THR A C 1
ATOM 2716 O O . THR A 1 360 ? -20.931 -3.551 33.684 1.00 88.81 360 THR A O 1
ATOM 2719 N N . ALA A 1 361 ? -22.379 -2.142 34.660 1.00 86.81 361 ALA A N 1
ATOM 2720 C CA . ALA A 1 361 ? -22.484 -1.246 33.509 1.00 86.81 361 ALA A CA 1
ATOM 2721 C C . ALA A 1 361 ? -21.135 -0.592 33.155 1.00 86.81 361 ALA A C 1
ATOM 2723 O O . ALA A 1 361 ? -20.754 -0.567 31.983 1.00 86.81 361 ALA A O 1
ATOM 2724 N N . ALA A 1 362 ? -20.381 -0.133 34.159 1.00 86.12 362 ALA A N 1
ATOM 2725 C CA . ALA A 1 362 ? -19.046 0.430 33.964 1.00 86.12 362 ALA A CA 1
ATOM 2726 C C . ALA A 1 362 ? -18.059 -0.598 33.381 1.00 86.12 362 ALA A C 1
ATOM 2728 O O . ALA A 1 362 ? -17.310 -0.280 32.457 1.00 86.12 362 ALA A O 1
ATOM 2729 N N . ASN A 1 363 ? -18.096 -1.845 33.864 1.00 87.38 363 ASN A N 1
ATOM 2730 C CA . ASN A 1 363 ? -17.238 -2.918 33.357 1.00 87.38 363 ASN A CA 1
ATOM 2731 C C . ASN A 1 363 ? -17.565 -3.269 31.892 1.00 87.38 363 ASN A C 1
ATOM 2733 O O . ASN A 1 363 ? -16.671 -3.378 31.053 1.00 87.38 363 ASN A O 1
ATOM 2737 N N . ASN A 1 364 ? -18.855 -3.349 31.549 1.00 88.81 364 ASN A N 1
ATOM 2738 C CA . ASN A 1 364 ? -19.297 -3.572 30.170 1.00 88.81 364 ASN A CA 1
ATOM 2739 C C . ASN A 1 364 ? -18.845 -2.441 29.230 1.00 88.81 364 ASN A C 1
ATOM 2741 O O . ASN A 1 364 ? -18.392 -2.710 28.117 1.00 88.81 364 ASN A O 1
ATOM 2745 N N . TYR A 1 365 ? -18.921 -1.183 29.678 1.00 89.75 365 TYR A N 1
ATOM 2746 C CA . TYR A 1 365 ? -18.452 -0.030 28.904 1.00 89.75 365 TYR A CA 1
ATOM 2747 C C . TYR A 1 365 ? -16.932 -0.058 28.677 1.00 89.75 365 TYR A C 1
ATOM 2749 O O . TYR A 1 365 ? -16.471 0.154 27.554 1.00 89.75 365 TYR A O 1
ATOM 2757 N N . ALA A 1 366 ? -16.150 -0.390 29.710 1.00 85.81 366 ALA A N 1
ATOM 2758 C CA . ALA A 1 366 ? -14.701 -0.550 29.592 1.00 85.81 366 ALA A CA 1
ATOM 2759 C C . ALA A 1 366 ? -14.327 -1.654 28.584 1.00 85.81 366 ALA A C 1
ATOM 2761 O O . ALA A 1 366 ? -13.463 -1.445 27.730 1.00 85.81 366 ALA A O 1
ATOM 2762 N N . GLY A 1 367 ? -15.026 -2.794 28.620 1.00 88.94 367 GLY A N 1
ATOM 2763 C CA . GLY A 1 367 ? -14.857 -3.871 27.641 1.00 88.94 367 GLY A CA 1
ATOM 2764 C C . GLY A 1 367 ? -15.206 -3.444 26.211 1.00 88.94 367 GLY A C 1
ATOM 2765 O O . GLY A 1 367 ? -14.461 -3.739 25.276 1.00 88.94 367 GLY A O 1
ATOM 2766 N N . ALA A 1 368 ? -16.295 -2.693 26.026 1.00 87.50 368 ALA A N 1
ATOM 2767 C CA . ALA A 1 368 ? -16.690 -2.167 24.718 1.00 87.50 368 ALA A CA 1
ATOM 2768 C C . ALA A 1 368 ? -15.651 -1.190 24.139 1.00 87.50 368 ALA A C 1
ATOM 2770 O O . ALA A 1 368 ? -15.326 -1.265 22.950 1.00 87.50 368 ALA A O 1
ATOM 2771 N N . MET A 1 369 ? -15.083 -0.314 24.974 1.00 84.81 369 MET A N 1
ATOM 2772 C CA . MET A 1 369 ? -14.000 0.586 24.569 1.00 84.81 369 MET A CA 1
ATOM 2773 C C . MET A 1 369 ? -12.720 -0.177 24.217 1.00 84.81 369 MET A C 1
ATOM 2775 O O . MET A 1 369 ? -12.133 0.081 23.167 1.00 84.81 369 MET A O 1
ATOM 2779 N N . ALA A 1 370 ? -12.322 -1.168 25.020 1.00 82.75 370 ALA A N 1
ATOM 2780 C CA . ALA A 1 370 ? -11.160 -2.009 24.725 1.00 82.75 370 ALA A CA 1
ATOM 2781 C C . ALA A 1 370 ? -11.315 -2.767 23.393 1.00 82.75 370 ALA A C 1
ATOM 2783 O O . ALA A 1 370 ? -10.393 -2.796 22.573 1.00 82.75 370 ALA A O 1
ATOM 2784 N N . ASN A 1 371 ? -12.504 -3.316 23.131 1.00 84.88 371 ASN A N 1
ATOM 2785 C CA . ASN A 1 371 ? -12.813 -3.975 21.863 1.00 84.88 371 ASN A CA 1
ATOM 2786 C C . ASN A 1 371 ? -12.796 -2.995 20.684 1.00 84.88 371 ASN A C 1
ATOM 2788 O O . ASN A 1 371 ? -12.264 -3.328 19.627 1.00 84.88 371 ASN A O 1
ATOM 2792 N N . SER A 1 372 ? -13.312 -1.778 20.869 1.00 83.12 372 SER A N 1
ATOM 2793 C CA . SER A 1 372 ? -13.302 -0.736 19.833 1.00 83.12 372 SER A CA 1
ATOM 2794 C C . SER A 1 372 ? -11.878 -0.305 19.465 1.00 83.12 372 SER A C 1
ATOM 2796 O O . SER A 1 372 ? -11.566 -0.154 18.285 1.00 83.12 372 SER A O 1
ATOM 2798 N N . VAL A 1 373 ? -10.979 -0.190 20.449 1.00 79.56 373 VAL A N 1
ATOM 2799 C CA . VAL A 1 373 ? -9.551 0.091 20.216 1.00 79.56 373 VAL A CA 1
ATOM 2800 C C . VAL A 1 373 ? -8.874 -1.056 19.455 1.00 79.56 373 VAL A C 1
ATOM 2802 O O . VAL A 1 373 ? -8.137 -0.817 18.494 1.00 79.56 373 VAL A O 1
ATOM 2805 N N . ASN A 1 374 ? -9.147 -2.311 19.821 1.00 79.44 374 ASN A N 1
ATOM 2806 C CA . ASN A 1 374 ? -8.629 -3.471 19.087 1.00 79.44 374 ASN A CA 1
ATOM 2807 C C . ASN A 1 374 ? -9.158 -3.528 17.643 1.00 79.44 374 ASN A C 1
ATOM 2809 O O . ASN A 1 374 ? -8.401 -3.833 16.722 1.00 79.44 374 ASN A O 1
ATOM 2813 N N . ALA A 1 375 ? -10.433 -3.201 17.423 1.00 78.38 375 ALA A N 1
ATOM 2814 C CA . ALA A 1 375 ? -11.024 -3.160 16.089 1.00 78.38 375 ALA A CA 1
ATOM 2815 C C . ALA A 1 375 ? -10.391 -2.063 15.217 1.00 78.38 375 ALA A C 1
ATOM 2817 O O . ALA A 1 375 ? -9.974 -2.339 14.093 1.00 78.38 375 ALA A O 1
ATOM 2818 N N . TYR A 1 376 ? -10.238 -0.845 15.750 1.00 77.50 376 TYR A N 1
ATOM 2819 C CA . TYR A 1 376 ? -9.608 0.270 15.036 1.00 77.50 376 TYR A CA 1
ATOM 2820 C C . TYR A 1 376 ? -8.150 -0.028 14.662 1.00 77.50 376 TYR A C 1
ATOM 2822 O O . TYR A 1 376 ? -7.735 0.200 13.526 1.00 77.50 376 TYR A O 1
ATOM 2830 N N . THR A 1 377 ? -7.373 -0.581 15.597 1.00 71.25 377 THR A N 1
ATOM 2831 C CA . THR A 1 377 ? -5.966 -0.931 15.346 1.00 71.25 377 THR A CA 1
ATOM 2832 C C . THR A 1 377 ? -5.818 -2.034 14.303 1.00 71.25 377 THR A C 1
ATOM 2834 O O . THR A 1 377 ? -4.954 -1.914 13.444 1.00 71.25 377 THR A O 1
ATOM 2837 N N . THR A 1 378 ? -6.690 -3.046 14.317 1.00 71.25 378 THR A N 1
ATOM 2838 C CA . THR A 1 378 ? -6.691 -4.135 13.323 1.00 71.25 378 THR A CA 1
ATOM 2839 C C . THR A 1 378 ? -7.114 -3.656 11.931 1.00 71.25 378 THR A C 1
ATOM 2841 O O . THR A 1 378 ? -6.607 -4.158 10.934 1.00 71.25 378 THR A O 1
ATOM 2844 N N . ALA A 1 379 ? -8.027 -2.682 11.844 1.00 70.88 379 ALA A N 1
ATOM 2845 C CA . ALA A 1 379 ? -8.487 -2.133 10.567 1.00 70.88 379 ALA A CA 1
ATOM 2846 C C . ALA A 1 379 ? -7.503 -1.128 9.942 1.00 70.88 379 ALA A C 1
ATOM 2848 O O . ALA A 1 379 ? -7.467 -0.986 8.723 1.00 70.88 379 ALA A O 1
ATOM 2849 N N . THR A 1 380 ? -6.725 -0.421 10.766 1.00 67.88 380 THR A N 1
ATOM 2850 C CA . THR A 1 380 ? -5.875 0.695 10.309 1.00 67.88 380 THR A CA 1
ATOM 2851 C C . THR A 1 380 ? -4.415 0.287 10.121 1.00 67.88 380 THR A C 1
ATOM 2853 O O . THR A 1 380 ? -3.723 0.840 9.269 1.00 67.88 380 THR A O 1
ATOM 2856 N N . TYR A 1 381 ? -3.930 -0.679 10.904 1.00 70.00 381 TYR A N 1
ATOM 2857 C CA . TYR A 1 381 ? -2.532 -1.096 10.901 1.00 70.00 381 TYR A CA 1
ATOM 2858 C C . TYR A 1 381 ? -2.420 -2.619 10.845 1.00 70.00 381 TYR A C 1
ATOM 2860 O O . TYR A 1 381 ? -3.168 -3.341 11.502 1.00 70.00 381 TYR A O 1
ATOM 2868 N N . ILE A 1 382 ? -1.410 -3.125 10.135 1.00 69.62 382 ILE A N 1
ATOM 2869 C CA . ILE A 1 382 ? -0.984 -4.515 10.317 1.00 69.62 382 ILE A CA 1
ATOM 2870 C C . ILE A 1 382 ? -0.271 -4.585 11.670 1.00 69.62 382 ILE A C 1
ATOM 2872 O O . ILE A 1 382 ? 0.837 -4.073 11.834 1.00 69.62 382 ILE A O 1
ATOM 2876 N N . LYS A 1 383 ? -0.924 -5.190 12.665 1.00 68.88 383 LYS A N 1
ATOM 2877 C CA . LYS A 1 383 ? -0.346 -5.389 13.996 1.00 68.88 383 LYS A CA 1
ATOM 2878 C C . LYS A 1 383 ? 0.792 -6.407 13.910 1.00 68.88 383 LYS A C 1
ATOM 2880 O O . LYS A 1 383 ? 0.538 -7.601 13.776 1.00 68.88 383 LYS A O 1
ATOM 2885 N N . LEU A 1 384 ? 2.033 -5.939 14.032 1.00 72.31 384 LEU A N 1
ATOM 2886 C CA . LEU A 1 384 ? 3.185 -6.817 14.214 1.00 72.31 384 LEU A CA 1
ATOM 2887 C C . LEU A 1 384 ? 3.201 -7.318 15.666 1.00 72.31 384 LEU A C 1
ATOM 2889 O O . LEU A 1 384 ? 3.493 -6.566 16.593 1.00 72.31 384 LEU A O 1
ATOM 2893 N N . THR A 1 385 ? 2.816 -8.573 15.883 1.00 73.38 385 THR A N 1
ATOM 2894 C CA . THR A 1 385 ? 2.772 -9.222 17.205 1.00 73.38 385 THR A CA 1
ATOM 2895 C C . THR A 1 385 ? 4.105 -9.850 17.609 1.00 73.38 385 THR A C 1
ATOM 2897 O O . THR A 1 385 ? 4.268 -10.247 18.760 1.00 73.38 385 THR A O 1
ATOM 2900 N N . SER A 1 386 ? 5.053 -9.953 16.677 1.00 76.50 386 SER A N 1
ATOM 2901 C CA . SER A 1 386 ? 6.385 -10.527 16.881 1.00 76.50 386 SER A CA 1
ATOM 2902 C C . SER A 1 386 ? 7.387 -9.964 15.870 1.00 76.50 386 SER A C 1
ATOM 2904 O O . SER A 1 386 ? 7.000 -9.415 14.842 1.00 76.50 386 SER A O 1
ATOM 2906 N N . ALA A 1 387 ? 8.687 -10.121 16.152 1.00 75.00 387 ALA A N 1
ATOM 2907 C CA . ALA A 1 387 ? 9.768 -9.707 15.248 1.00 75.00 387 ALA A CA 1
ATOM 2908 C C . ALA A 1 387 ? 9.716 -10.415 13.879 1.00 75.00 387 ALA A C 1
ATOM 2910 O O . ALA A 1 387 ? 10.215 -9.892 12.888 1.00 75.00 387 ALA A O 1
ATOM 2911 N N . THR A 1 388 ? 9.091 -11.592 13.823 1.00 76.81 388 THR A N 1
ATOM 2912 C CA . THR A 1 388 ? 8.774 -12.325 12.598 1.00 76.81 388 THR A CA 1
ATOM 2913 C C . THR A 1 388 ? 7.259 -12.440 12.461 1.00 76.81 388 THR A C 1
ATOM 2915 O O . THR A 1 388 ? 6.577 -12.874 13.388 1.00 76.81 388 THR A O 1
ATOM 2918 N N . GLN A 1 389 ? 6.712 -12.044 11.314 1.00 82.44 389 GLN A N 1
ATOM 2919 C CA . GLN A 1 389 ? 5.285 -12.146 11.006 1.00 82.44 389 GLN A CA 1
ATOM 2920 C C . GLN A 1 389 ? 5.133 -12.764 9.616 1.00 82.44 389 GLN A C 1
ATOM 2922 O O . GLN A 1 389 ? 5.889 -12.434 8.708 1.00 82.44 389 GLN A O 1
ATOM 2927 N N . THR A 1 390 ? 4.167 -13.664 9.444 1.00 85.44 390 THR A N 1
ATOM 2928 C CA . THR A 1 390 ? 3.816 -14.242 8.138 1.00 85.44 390 THR A CA 1
ATOM 2929 C C . THR A 1 390 ? 2.408 -13.800 7.760 1.00 85.44 390 THR A C 1
ATOM 2931 O O . THR A 1 390 ? 1.494 -13.910 8.576 1.00 85.44 390 THR A O 1
ATOM 2934 N N . ILE A 1 391 ? 2.234 -13.314 6.530 1.00 86.25 391 ILE A N 1
ATOM 2935 C CA . ILE A 1 391 ? 0.923 -13.060 5.921 1.00 86.25 391 ILE A CA 1
ATOM 2936 C C . ILE A 1 391 ? 0.629 -14.263 5.022 1.00 86.25 391 ILE A C 1
ATOM 2938 O O . ILE A 1 391 ? 1.376 -14.522 4.086 1.00 86.25 391 ILE A O 1
ATOM 2942 N N . THR A 1 392 ? -0.403 -15.043 5.346 1.00 88.38 392 THR A N 1
ATOM 2943 C CA . THR A 1 392 ? -0.742 -16.285 4.624 1.00 88.38 392 THR A CA 1
ATOM 2944 C C . THR A 1 392 ? -1.672 -16.071 3.428 1.00 88.38 392 THR A C 1
ATOM 2946 O O . THR A 1 392 ? -1.860 -16.998 2.645 1.00 88.38 392 THR A O 1
ATOM 2949 N N . GLY A 1 393 ? -2.266 -14.881 3.298 1.00 87.38 393 GLY A N 1
ATOM 2950 C CA . GLY A 1 393 ? -3.085 -14.475 2.152 1.00 87.38 393 GLY A CA 1
ATOM 2951 C C . GLY A 1 393 ? -2.388 -13.445 1.261 1.00 87.38 393 GLY A C 1
ATOM 2952 O O . GLY A 1 393 ? -1.219 -13.120 1.466 1.00 87.38 393 GLY A O 1
ATOM 2953 N N . ASP A 1 394 ? -3.135 -12.904 0.299 1.00 90.06 394 ASP A N 1
ATOM 2954 C CA . ASP A 1 394 ? -2.635 -11.871 -0.610 1.00 90.06 394 ASP A CA 1
ATOM 2955 C C . ASP A 1 394 ? -2.399 -10.540 0.121 1.00 90.06 394 ASP A C 1
ATOM 2957 O O . ASP A 1 394 ? -3.199 -10.110 0.957 1.00 90.06 394 ASP A O 1
ATOM 2961 N N . LEU A 1 395 ? -1.310 -9.853 -0.230 1.00 87.81 395 LEU A N 1
ATOM 2962 C CA . LEU A 1 395 ? -0.979 -8.518 0.262 1.00 87.81 395 LEU A CA 1
ATOM 2963 C C . LEU A 1 395 ? -1.153 -7.495 -0.867 1.00 87.81 395 LEU A C 1
ATOM 2965 O O . LEU A 1 395 ? -0.408 -7.514 -1.843 1.00 87.81 395 LEU A O 1
ATOM 2969 N N . SER A 1 396 ? -2.106 -6.574 -0.711 1.00 89.06 396 SER A N 1
ATOM 2970 C CA . SER A 1 396 ? -2.293 -5.424 -1.605 1.00 89.06 396 SER A CA 1
ATOM 2971 C C . SER A 1 396 ? -1.880 -4.135 -0.897 1.00 89.06 396 SER A C 1
ATOM 2973 O O . SER A 1 396 ? -2.365 -3.847 0.196 1.00 89.06 396 SER A O 1
ATOM 2975 N N . ILE A 1 397 ? -1.014 -3.337 -1.524 1.00 89.50 397 ILE A N 1
ATOM 2976 C CA . ILE A 1 397 ? -0.524 -2.058 -0.995 1.00 89.50 397 ILE A CA 1
ATOM 2977 C C . ILE A 1 397 ? -0.932 -0.955 -1.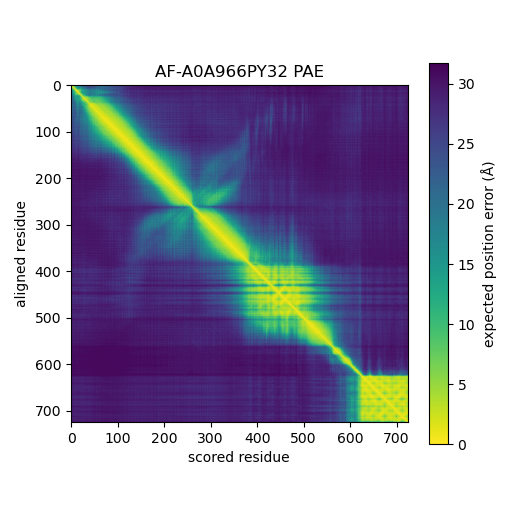973 1.00 89.50 397 ILE A C 1
ATOM 2979 O O . ILE A 1 397 ? -0.546 -0.981 -3.135 1.00 89.50 397 ILE A O 1
ATOM 2983 N N . THR A 1 398 ? -1.726 0.013 -1.509 1.00 89.44 398 THR A N 1
ATOM 2984 C CA . THR A 1 398 ? -2.186 1.156 -2.324 1.00 89.44 398 THR A CA 1
ATOM 2985 C C . THR A 1 398 ? -1.206 2.333 -2.328 1.00 89.44 398 THR A C 1
ATOM 2987 O O . THR A 1 398 ? -1.359 3.251 -3.129 1.00 89.44 398 THR A O 1
ATOM 2990 N N . GLY A 1 399 ? -0.224 2.323 -1.421 1.00 89.50 399 GLY A N 1
ATOM 2991 C CA . GLY A 1 399 ? 0.862 3.300 -1.337 1.00 89.50 399 GLY A CA 1
ATOM 2992 C C . GLY A 1 399 ? 2.217 2.727 -1.762 1.00 89.50 399 GLY A C 1
ATOM 2993 O O . GLY A 1 399 ? 2.299 1.738 -2.485 1.00 89.50 399 GLY A O 1
ATOM 2994 N N . ASN A 1 400 ? 3.294 3.343 -1.275 1.00 91.06 400 ASN A N 1
ATOM 2995 C CA . ASN A 1 400 ? 4.659 2.892 -1.549 1.00 91.06 400 ASN A CA 1
ATOM 2996 C C . ASN A 1 400 ? 5.045 1.716 -0.638 1.00 91.06 400 ASN A C 1
ATOM 2998 O O . ASN A 1 400 ? 4.766 1.741 0.562 1.00 91.06 400 ASN A O 1
ATOM 3002 N N . LEU A 1 401 ? 5.757 0.730 -1.187 1.00 91.00 401 LEU A N 1
ATOM 3003 C CA . LEU A 1 401 ? 6.434 -0.312 -0.416 1.00 91.00 401 LEU A CA 1
ATOM 3004 C C . LEU A 1 401 ? 7.914 0.056 -0.252 1.00 91.00 401 LEU A C 1
ATOM 3006 O O . LEU A 1 401 ? 8.658 0.082 -1.229 1.00 91.00 401 LEU A O 1
ATOM 3010 N N . THR A 1 402 ? 8.345 0.296 0.987 1.00 89.75 402 THR A N 1
ATOM 3011 C CA . THR A 1 402 ? 9.759 0.498 1.340 1.00 89.75 402 THR A CA 1
ATOM 3012 C C . THR A 1 402 ? 10.214 -0.643 2.242 1.00 89.75 402 THR A C 1
ATOM 3014 O O . THR A 1 402 ? 9.657 -0.829 3.323 1.00 89.75 402 THR A O 1
ATOM 3017 N N . LEU A 1 403 ? 11.236 -1.391 1.824 1.00 90.31 403 LEU A N 1
ATOM 3018 C CA . LEU A 1 403 ? 11.837 -2.476 2.602 1.00 90.31 403 LEU A CA 1
ATOM 3019 C C . LEU A 1 403 ? 13.241 -2.066 3.051 1.00 90.31 403 LEU A C 1
ATOM 3021 O O . LEU A 1 403 ? 14.098 -1.750 2.230 1.00 90.31 403 LEU A O 1
ATOM 3025 N N . LEU A 1 404 ? 13.464 -2.057 4.364 1.00 82.19 404 LEU A N 1
ATOM 3026 C CA . LEU A 1 404 ? 14.759 -1.763 4.973 1.00 82.19 404 LEU A CA 1
ATOM 3027 C C . LEU A 1 404 ? 15.418 -3.093 5.344 1.00 82.19 404 LEU A C 1
ATOM 3029 O O . LEU A 1 404 ? 14.993 -3.767 6.279 1.00 82.19 404 LEU A O 1
ATOM 3033 N N . GLY A 1 405 ? 16.429 -3.492 4.582 1.00 84.81 405 GLY A N 1
ATOM 3034 C CA . GLY A 1 405 ? 17.150 -4.744 4.776 1.00 84.81 405 GLY A CA 1
ATOM 3035 C C . GLY A 1 405 ? 18.150 -4.980 3.651 1.00 84.81 405 GLY A C 1
ATOM 3036 O O . GLY A 1 405 ? 18.122 -4.290 2.635 1.00 84.81 405 GLY A O 1
ATOM 3037 N N . ASN A 1 406 ? 19.036 -5.958 3.834 1.00 82.19 406 ASN A N 1
ATOM 3038 C CA . ASN A 1 406 ? 20.068 -6.265 2.840 1.00 82.19 406 ASN A CA 1
ATOM 3039 C C . ASN A 1 406 ? 19.546 -7.153 1.700 1.00 82.19 406 ASN A C 1
ATOM 3041 O O . ASN A 1 406 ? 20.088 -7.108 0.602 1.00 82.19 406 ASN A O 1
ATOM 3045 N N . VAL A 1 407 ? 18.517 -7.973 1.958 1.00 84.62 407 VAL A N 1
ATOM 3046 C CA . VAL A 1 407 ? 18.000 -8.976 1.015 1.00 84.62 407 VAL A CA 1
ATOM 3047 C C . VAL A 1 407 ? 16.480 -8.892 0.946 1.00 84.62 407 VAL A C 1
ATOM 3049 O O . VAL A 1 407 ? 15.808 -8.890 1.976 1.00 84.62 407 VAL A O 1
ATOM 3052 N N . THR A 1 408 ? 15.945 -8.860 -0.274 1.00 91.25 408 THR A N 1
ATOM 3053 C CA . THR A 1 408 ? 14.521 -9.069 -0.563 1.00 91.25 408 THR A CA 1
ATOM 3054 C C . THR A 1 408 ? 14.398 -10.286 -1.471 1.00 91.25 408 THR A C 1
ATOM 3056 O O . THR A 1 408 ? 14.939 -10.282 -2.573 1.00 91.25 408 THR A O 1
ATOM 3059 N N . THR A 1 409 ? 13.685 -11.318 -1.020 1.00 90.50 409 THR A N 1
ATOM 3060 C CA . THR A 1 409 ? 13.467 -12.550 -1.791 1.00 90.50 409 THR A CA 1
ATOM 3061 C C . THR A 1 409 ? 12.028 -12.595 -2.285 1.00 90.50 409 THR A C 1
ATOM 3063 O O . THR A 1 409 ? 11.099 -12.588 -1.480 1.00 90.50 409 THR A O 1
ATOM 3066 N N . LEU A 1 410 ? 11.841 -12.668 -3.604 1.00 91.88 410 LEU A N 1
ATOM 3067 C CA . LEU A 1 410 ? 10.535 -12.832 -4.242 1.00 91.88 410 LEU A CA 1
ATOM 3068 C C . LEU A 1 410 ? 10.476 -14.209 -4.904 1.00 91.88 410 LEU A C 1
ATOM 3070 O O . LEU A 1 410 ? 11.099 -14.436 -5.935 1.00 91.88 410 LEU A O 1
ATOM 3074 N N . THR A 1 411 ? 9.723 -15.134 -4.316 1.00 92.25 411 THR A N 1
ATOM 3075 C CA . THR A 1 411 ? 9.458 -16.463 -4.889 1.00 92.25 411 THR A CA 1
ATOM 3076 C C . THR A 1 411 ? 8.163 -16.455 -5.703 1.00 92.25 411 THR A C 1
ATOM 3078 O O . THR A 1 411 ? 7.277 -17.283 -5.491 1.00 92.25 411 THR A O 1
ATOM 3081 N N . SER A 1 412 ? 8.016 -15.479 -6.604 1.00 92.06 412 SER A N 1
ATOM 3082 C CA . SER A 1 412 ? 6.857 -15.357 -7.492 1.00 92.06 412 SER A CA 1
ATOM 3083 C C . SER A 1 412 ? 7.152 -15.926 -8.881 1.00 92.06 412 SER A C 1
ATOM 3085 O O . SER A 1 412 ? 8.274 -15.852 -9.373 1.00 92.06 412 SER A O 1
ATOM 3087 N N . ASN A 1 413 ? 6.124 -16.462 -9.548 1.00 92.62 413 ASN A N 1
ATOM 3088 C CA . ASN A 1 413 ? 6.243 -16.885 -10.950 1.00 92.62 413 ASN A CA 1
ATOM 3089 C C . ASN A 1 413 ? 6.383 -15.685 -11.901 1.00 92.62 413 ASN A C 1
ATOM 3091 O O . ASN A 1 413 ? 7.029 -15.792 -12.936 1.00 92.62 413 ASN A O 1
ATOM 3095 N N . ASN A 1 414 ? 5.766 -14.552 -11.545 1.00 91.00 414 ASN A N 1
ATOM 3096 C CA . ASN A 1 414 ? 5.743 -13.338 -12.352 1.00 91.00 414 ASN A CA 1
ATOM 3097 C C . ASN A 1 414 ? 6.189 -12.133 -11.513 1.00 91.00 414 ASN A C 1
ATOM 3099 O O . ASN A 1 414 ? 5.763 -11.977 -10.365 1.00 91.00 414 ASN A O 1
ATOM 3103 N N . LEU A 1 415 ? 6.982 -11.252 -12.122 1.00 92.38 415 LEU A N 1
ATOM 3104 C CA . LEU A 1 415 ? 7.225 -9.883 -11.671 1.00 92.38 415 LEU A CA 1
ATOM 3105 C C . LEU A 1 415 ? 6.651 -8.944 -12.737 1.00 92.38 415 LEU A C 1
ATOM 3107 O O . LEU A 1 415 ? 7.200 -8.840 -13.830 1.00 92.38 415 LEU A O 1
ATOM 3111 N N . ILE A 1 416 ? 5.523 -8.299 -12.437 1.00 91.19 416 ILE A N 1
ATOM 3112 C CA . ILE A 1 416 ? 4.861 -7.358 -13.351 1.00 91.19 416 ILE A CA 1
ATOM 3113 C C . ILE A 1 416 ? 5.126 -5.945 -12.840 1.00 91.19 416 ILE A C 1
ATOM 3115 O O . ILE A 1 416 ? 4.666 -5.587 -11.757 1.00 91.19 416 ILE A O 1
ATOM 3119 N N . VAL A 1 417 ? 5.849 -5.144 -13.621 1.00 92.19 417 VAL A N 1
ATOM 3120 C CA . VAL A 1 417 ? 6.118 -3.735 -13.309 1.00 92.19 417 VAL A CA 1
ATOM 3121 C C . VAL A 1 417 ? 5.268 -2.880 -14.244 1.00 92.19 417 VAL A C 1
ATOM 3123 O O . VAL A 1 417 ? 5.442 -2.921 -15.458 1.00 92.19 417 VAL A O 1
ATOM 3126 N N . GLY A 1 418 ? 4.280 -2.177 -13.680 1.00 88.19 418 GLY A N 1
ATOM 3127 C CA . GLY A 1 418 ? 3.352 -1.353 -14.463 1.00 88.19 418 GLY A CA 1
ATOM 3128 C C . GLY A 1 418 ? 4.010 -0.107 -15.061 1.00 88.19 418 GLY A C 1
ATOM 3129 O O . GLY A 1 418 ? 3.632 0.317 -16.150 1.00 88.19 418 GLY A O 1
ATOM 3130 N N . ASP A 1 419 ? 5.008 0.449 -14.367 1.00 82.62 419 ASP A N 1
ATOM 3131 C CA . ASP A 1 419 ? 5.920 1.445 -14.928 1.00 82.62 419 ASP A CA 1
ATOM 3132 C C . ASP A 1 419 ? 7.143 0.739 -15.530 1.00 82.62 419 ASP A C 1
ATOM 3134 O O . ASP A 1 419 ? 7.647 -0.243 -14.994 1.00 82.62 419 ASP A O 1
ATOM 3138 N N . SER A 1 420 ? 7.610 1.214 -16.675 1.00 88.12 420 SER A N 1
ATOM 3139 C CA . SER A 1 420 ? 8.559 0.476 -17.517 1.00 88.12 420 SER A CA 1
ATOM 3140 C C . SER A 1 420 ? 9.999 0.450 -16.991 1.00 88.12 420 SER A C 1
ATOM 3142 O O . SER A 1 420 ? 10.800 -0.362 -17.454 1.00 88.12 420 SER A O 1
ATOM 3144 N N . LEU A 1 421 ? 10.351 1.321 -16.040 1.00 91.00 421 LEU A N 1
ATOM 3145 C CA . LEU A 1 421 ? 11.724 1.476 -15.561 1.00 91.00 421 LEU A CA 1
ATOM 3146 C C . LEU A 1 421 ? 11.955 0.777 -14.219 1.00 91.00 421 LEU A C 1
ATOM 3148 O O . LEU A 1 421 ? 11.315 1.083 -13.216 1.00 91.00 421 LEU A O 1
ATOM 3152 N N . ILE A 1 422 ? 12.959 -0.101 -14.185 1.00 92.75 422 ILE A N 1
ATOM 3153 C CA . ILE A 1 422 ? 13.522 -0.643 -12.945 1.00 92.75 422 ILE A CA 1
ATOM 3154 C C . ILE A 1 422 ? 14.753 0.193 -12.586 1.00 92.75 422 ILE A C 1
ATOM 3156 O O . ILE A 1 422 ? 15.770 0.143 -13.279 1.00 92.75 422 ILE A O 1
ATOM 3160 N N . TYR A 1 423 ? 14.666 0.972 -11.506 1.00 92.00 423 TYR A N 1
ATOM 3161 C CA . TYR A 1 423 ? 15.770 1.815 -11.045 1.00 92.00 423 TYR A CA 1
ATOM 3162 C C . TYR A 1 423 ? 16.688 1.046 -10.083 1.00 92.00 423 TYR A C 1
ATOM 3164 O O . TYR A 1 423 ? 16.374 0.866 -8.907 1.00 92.00 423 TYR A O 1
ATOM 3172 N N . LEU A 1 424 ? 17.819 0.563 -10.603 1.00 92.06 424 LEU A N 1
ATOM 3173 C CA . LEU A 1 424 ? 18.823 -0.190 -9.847 1.00 92.06 424 LEU A CA 1
ATOM 3174 C C . LEU A 1 424 ? 19.896 0.736 -9.258 1.00 92.06 424 LEU A C 1
ATOM 3176 O O . LEU A 1 424 ? 20.190 1.792 -9.812 1.00 92.06 424 LEU A O 1
ATOM 3180 N N . ALA A 1 425 ? 20.504 0.309 -8.145 1.00 90.38 425 ALA A N 1
ATOM 3181 C CA . ALA A 1 425 ? 21.617 1.001 -7.488 1.00 90.38 425 ALA A CA 1
ATOM 3182 C C . ALA A 1 425 ? 21.337 2.486 -7.156 1.00 90.38 425 ALA A C 1
ATOM 3184 O O . ALA A 1 425 ? 22.207 3.337 -7.306 1.00 90.38 425 ALA A O 1
ATOM 3185 N N . ALA A 1 426 ? 20.138 2.796 -6.647 1.00 89.12 426 ALA A N 1
ATOM 3186 C CA . ALA A 1 426 ? 19.691 4.166 -6.347 1.00 89.12 426 ALA A CA 1
ATOM 3187 C C . ALA A 1 426 ? 20.615 4.967 -5.401 1.00 89.12 426 ALA A C 1
ATOM 3189 O O . ALA A 1 426 ? 20.558 6.191 -5.383 1.00 89.12 426 ALA A O 1
ATOM 3190 N N . ASN A 1 427 ? 21.474 4.288 -4.632 1.00 85.19 427 ASN A N 1
ATOM 3191 C CA . ASN A 1 427 ? 22.449 4.915 -3.735 1.00 85.19 427 ASN A CA 1
ATOM 3192 C C . ASN A 1 427 ? 23.876 4.997 -4.316 1.00 85.19 427 ASN A C 1
ATOM 3194 O O . ASN A 1 427 ? 24.803 5.371 -3.599 1.00 85.19 427 ASN A O 1
ATOM 3198 N N . ASN A 1 428 ? 24.074 4.634 -5.586 1.00 85.69 428 ASN A N 1
ATOM 3199 C CA . ASN A 1 428 ? 25.367 4.689 -6.264 1.00 85.69 428 ASN A CA 1
ATOM 3200 C C . ASN A 1 428 ? 25.609 6.095 -6.860 1.00 85.69 428 ASN A C 1
ATOM 3202 O O . ASN A 1 428 ? 25.377 6.333 -8.045 1.00 85.69 428 ASN A O 1
ATOM 3206 N N . TYR A 1 429 ? 26.003 7.053 -6.013 1.00 83.19 429 TYR A N 1
ATOM 3207 C CA . TYR A 1 429 ? 26.171 8.473 -6.365 1.00 83.19 429 TYR A CA 1
ATOM 3208 C C . TYR A 1 429 ? 27.575 8.813 -6.919 1.00 83.19 429 TYR A C 1
ATOM 3210 O O . TYR A 1 429 ? 28.493 7.992 -6.961 1.00 83.19 429 TYR A O 1
ATOM 3218 N N . SER A 1 430 ? 27.775 10.061 -7.364 1.00 71.75 430 SER A N 1
ATOM 3219 C CA . SER A 1 430 ? 29.061 10.529 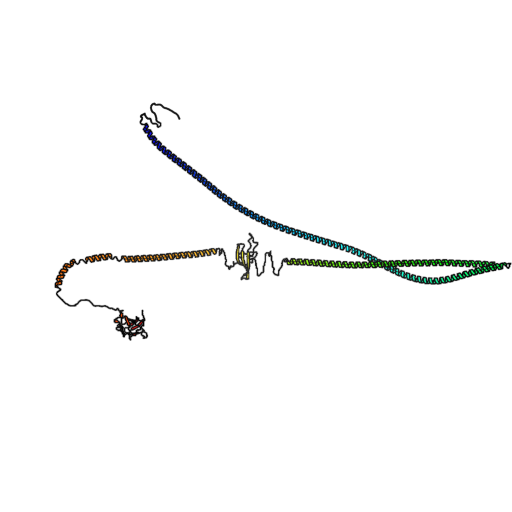-7.901 1.00 71.75 430 SER A CA 1
ATOM 3220 C C . SER A 1 430 ? 30.194 10.381 -6.876 1.00 71.75 430 SER A C 1
ATOM 3222 O O . SER A 1 430 ? 30.124 10.962 -5.793 1.00 71.75 430 SER A O 1
ATOM 3224 N N . GLY A 1 431 ? 31.249 9.647 -7.240 1.00 72.81 431 GLY A N 1
ATOM 3225 C CA . GLY A 1 431 ? 32.389 9.346 -6.364 1.00 72.81 431 GLY A CA 1
ATOM 3226 C C . GLY A 1 431 ? 32.310 7.989 -5.654 1.00 72.81 431 GLY A C 1
ATOM 3227 O O . GLY A 1 431 ? 33.266 7.628 -4.973 1.00 72.81 431 GLY A O 1
ATOM 3228 N N . THR A 1 432 ? 31.221 7.228 -5.834 1.00 77.00 432 THR A N 1
ATOM 3229 C CA . THR A 1 432 ? 31.009 5.917 -5.194 1.00 77.00 432 THR A CA 1
ATOM 3230 C C . THR A 1 432 ? 30.704 4.779 -6.173 1.00 77.00 432 THR A C 1
ATOM 3232 O O . THR A 1 432 ? 30.131 3.786 -5.739 1.00 77.00 432 THR A O 1
ATOM 3235 N N . ASP A 1 433 ? 31.062 4.910 -7.460 1.00 84.19 433 ASP A N 1
ATOM 3236 C CA . ASP A 1 433 ? 30.758 3.934 -8.529 1.00 84.19 433 ASP A CA 1
ATOM 3237 C C . ASP A 1 433 ? 31.506 2.598 -8.357 1.00 84.19 433 ASP A C 1
ATOM 3239 O O . ASP A 1 433 ? 32.459 2.308 -9.082 1.00 84.19 433 ASP A O 1
ATOM 3243 N N . PHE A 1 434 ? 31.081 1.842 -7.340 1.00 85.38 434 PHE A N 1
ATOM 3244 C CA . PHE A 1 434 ? 31.658 0.594 -6.836 1.00 85.38 434 PHE A CA 1
ATOM 3245 C C . PHE A 1 434 ? 30.729 -0.615 -7.014 1.00 85.38 434 PHE A C 1
ATOM 3247 O O . PHE A 1 434 ? 31.148 -1.731 -6.729 1.00 85.38 434 PHE A O 1
ATOM 3254 N N . LEU A 1 435 ? 29.463 -0.400 -7.392 1.00 90.44 435 LEU A N 1
ATOM 3255 C CA . LEU A 1 435 ? 28.466 -1.466 -7.495 1.00 90.44 435 LEU A CA 1
ATOM 3256 C C . LEU A 1 435 ? 28.303 -1.902 -8.943 1.00 90.44 435 LEU A C 1
ATOM 3258 O O . LEU A 1 435 ? 27.997 -1.066 -9.794 1.00 90.44 435 LEU A O 1
ATOM 3262 N N . ASP A 1 436 ? 28.401 -3.204 -9.190 1.00 92.50 436 ASP A N 1
ATOM 3263 C CA . ASP A 1 436 ? 27.990 -3.771 -10.467 1.00 92.50 436 ASP A CA 1
ATOM 3264 C C . ASP A 1 436 ? 26.462 -3.742 -10.574 1.00 92.50 436 ASP A C 1
ATOM 3266 O O . ASP A 1 436 ? 25.738 -3.933 -9.590 1.00 92.50 436 ASP A O 1
ATOM 3270 N N . ILE A 1 437 ? 25.950 -3.450 -11.770 1.00 93.56 437 ILE A N 1
ATOM 3271 C CA . ILE A 1 437 ? 24.525 -3.158 -11.978 1.00 93.56 437 ILE A CA 1
ATOM 3272 C C . ILE A 1 437 ? 23.989 -4.035 -13.097 1.00 93.56 437 ILE A C 1
ATOM 3274 O O . ILE A 1 437 ? 24.446 -3.937 -14.234 1.00 93.56 437 ILE A O 1
ATOM 3278 N N . GLY A 1 438 ? 22.981 -4.858 -12.816 1.00 93.94 438 GLY A N 1
ATOM 3279 C CA . GLY A 1 438 ? 22.378 -5.674 -13.860 1.00 93.94 438 GLY A CA 1
ATOM 3280 C C . GLY A 1 438 ? 21.429 -6.751 -13.371 1.00 93.94 438 GLY A C 1
ATOM 3281 O O . GLY A 1 438 ? 20.937 -6.715 -12.244 1.00 93.94 438 GLY A O 1
ATOM 3282 N N . PHE A 1 439 ? 21.186 -7.711 -14.258 1.00 93.31 439 PHE A N 1
ATOM 3283 C CA . PHE A 1 439 ? 20.298 -8.845 -14.041 1.00 93.31 439 PHE A CA 1
ATOM 3284 C C . PHE A 1 439 ? 21.074 -10.149 -14.180 1.00 93.31 439 PHE A C 1
ATOM 3286 O O . PHE A 1 439 ? 21.878 -10.298 -15.103 1.00 93.31 439 PHE A O 1
ATOM 3293 N N . ILE A 1 440 ? 20.791 -11.097 -13.286 1.00 92.94 440 ILE A N 1
ATOM 3294 C CA . ILE A 1 440 ? 21.436 -12.409 -13.237 1.00 92.94 440 ILE A CA 1
ATOM 3295 C C . ILE A 1 440 ? 20.360 -13.486 -13.130 1.00 92.94 440 ILE A C 1
ATOM 3297 O O . ILE A 1 440 ? 19.473 -13.402 -12.284 1.00 92.94 440 ILE A O 1
ATOM 3301 N N . GLY A 1 441 ? 20.447 -14.499 -13.984 1.00 93.62 441 GLY A N 1
ATOM 3302 C CA . GLY A 1 441 ? 19.669 -15.727 -13.913 1.00 93.62 441 GLY A CA 1
ATOM 3303 C C . GLY A 1 441 ? 20.559 -16.902 -13.519 1.00 93.62 441 GLY A C 1
ATOM 3304 O O . GLY A 1 441 ? 21.667 -17.038 -14.034 1.00 93.62 441 GLY A O 1
ATOM 3305 N N . ASN A 1 442 ? 20.067 -17.751 -12.618 1.00 93.38 442 ASN A N 1
ATOM 3306 C CA . ASN A 1 442 ? 20.689 -19.027 -12.268 1.00 93.38 442 ASN A CA 1
ATOM 3307 C C . ASN A 1 442 ? 20.147 -20.147 -13.170 1.00 93.38 442 ASN A C 1
ATOM 3309 O O . ASN A 1 442 ? 18.943 -20.205 -13.429 1.00 93.38 442 ASN A O 1
ATOM 3313 N N . TYR A 1 443 ? 21.012 -21.050 -13.620 1.00 94.00 443 TYR A N 1
ATOM 3314 C CA . TYR A 1 443 ? 20.632 -22.250 -14.357 1.00 94.00 443 TYR A CA 1
ATOM 3315 C C . TYR A 1 443 ? 21.618 -23.396 -14.083 1.00 94.00 443 TYR A C 1
ATOM 3317 O O . TYR A 1 443 ? 22.730 -23.180 -13.611 1.00 94.00 443 TYR A O 1
ATOM 3325 N N . GLY A 1 444 ? 21.211 -24.635 -14.364 1.00 93.94 444 GLY A N 1
ATOM 3326 C CA . GLY A 1 444 ? 22.093 -25.798 -14.243 1.00 93.94 444 GLY A CA 1
ATOM 3327 C C . GLY A 1 444 ? 22.937 -25.997 -15.501 1.00 93.94 444 GLY A C 1
ATOM 3328 O O . GLY A 1 444 ? 22.385 -26.066 -16.602 1.00 93.94 444 GLY A O 1
ATOM 3329 N N . ASN A 1 445 ? 24.255 -26.132 -15.359 1.00 89.00 445 ASN A N 1
ATOM 3330 C CA . ASN A 1 445 ? 25.118 -26.537 -16.468 1.00 89.00 445 ASN A CA 1
ATOM 3331 C C . ASN A 1 445 ? 25.028 -28.057 -16.731 1.00 89.00 445 ASN A C 1
ATOM 3333 O O . ASN A 1 445 ? 24.367 -28.815 -16.019 1.00 89.00 445 ASN A O 1
ATOM 3337 N N . THR A 1 446 ? 25.730 -28.533 -17.760 1.00 85.94 446 THR A N 1
ATOM 3338 C CA . THR A 1 446 ? 25.746 -29.953 -18.155 1.00 85.94 446 THR A CA 1
ATOM 3339 C C . THR A 1 446 ? 26.387 -30.887 -17.125 1.00 85.94 446 THR A C 1
ATOM 3341 O O . THR A 1 446 ? 26.223 -32.101 -17.235 1.00 85.94 446 THR A O 1
ATOM 3344 N N . THR A 1 447 ? 27.094 -30.352 -16.124 1.00 85.62 447 THR A N 1
ATOM 3345 C CA . THR A 1 447 ? 27.670 -31.123 -15.012 1.00 85.62 447 THR A CA 1
ATOM 3346 C C . THR A 1 447 ? 26.784 -31.116 -13.762 1.00 85.62 447 THR A C 1
ATOM 3348 O O . THR A 1 447 ? 27.142 -31.738 -12.763 1.00 85.62 447 THR A O 1
ATOM 3351 N N . GLY A 1 448 ? 25.612 -30.470 -13.817 1.00 85.12 448 GLY A N 1
ATOM 3352 C CA . GLY A 1 448 ? 24.656 -30.380 -12.712 1.00 85.12 448 GLY A CA 1
ATOM 3353 C C . GLY A 1 448 ? 24.994 -29.314 -11.664 1.00 85.12 448 GLY A C 1
ATOM 3354 O O . GLY A 1 448 ? 24.331 -29.263 -10.631 1.00 85.12 448 GLY A O 1
ATOM 3355 N N . ALA A 1 449 ? 26.001 -28.472 -11.909 1.00 88.81 449 ALA A N 1
ATOM 3356 C CA . ALA A 1 449 ? 26.318 -27.332 -11.056 1.00 88.81 449 ALA A CA 1
ATOM 3357 C C . ALA A 1 449 ? 25.444 -26.118 -11.413 1.00 88.81 449 ALA A C 1
ATOM 3359 O O . ALA A 1 449 ? 25.083 -25.922 -12.577 1.00 88.81 449 ALA A O 1
ATOM 3360 N N . ASN A 1 450 ? 25.127 -25.301 -10.406 1.00 91.38 450 ASN A N 1
ATOM 3361 C CA . ASN A 1 450 ? 24.503 -23.996 -10.610 1.00 91.38 450 ASN A CA 1
ATOM 3362 C C . ASN A 1 450 ? 25.522 -23.031 -11.206 1.00 91.38 450 ASN A C 1
ATOM 3364 O O . ASN A 1 450 ? 26.642 -22.922 -10.712 1.00 91.38 450 ASN A O 1
ATOM 3368 N N . VAL A 1 451 ? 25.112 -22.351 -12.264 1.00 94.25 451 VAL A N 1
ATOM 3369 C CA . VAL A 1 451 ? 25.892 -21.347 -12.971 1.00 94.25 451 VAL A CA 1
ATOM 3370 C C . VAL A 1 451 ? 24.977 -20.202 -13.370 1.00 94.25 451 VAL A C 1
ATOM 3372 O O . VAL A 1 451 ? 23.752 -20.333 -13.424 1.00 94.25 451 VAL A O 1
ATOM 3375 N N . HIS A 1 452 ? 25.571 -19.065 -13.697 1.00 94.25 452 HIS A N 1
ATOM 3376 C CA . HIS A 1 452 ? 24.825 -17.841 -13.916 1.00 94.25 452 HIS A CA 1
ATOM 3377 C C . HIS A 1 452 ? 24.999 -17.297 -15.335 1.00 94.25 452 HIS A C 1
ATOM 3379 O O . HIS A 1 452 ? 26.043 -17.443 -15.978 1.00 94.25 452 HIS A O 1
ATOM 3385 N N . THR A 1 453 ? 23.947 -16.647 -15.823 1.00 95.12 453 THR A N 1
ATOM 3386 C CA . THR A 1 453 ? 23.912 -15.894 -17.080 1.00 95.12 453 THR A CA 1
ATOM 3387 C C . THR A 1 453 ? 23.230 -14.560 -16.842 1.00 95.12 453 THR A C 1
ATOM 3389 O O . THR A 1 453 ? 22.427 -14.429 -15.920 1.00 95.12 453 THR A O 1
ATOM 3392 N N . GLY A 1 454 ? 23.520 -13.554 -17.653 1.00 95.50 454 GLY A N 1
ATOM 3393 C CA . GLY A 1 454 ? 22.866 -12.273 -17.474 1.00 95.50 454 GLY A CA 1
ATOM 3394 C C . GLY A 1 454 ? 23.487 -11.146 -18.265 1.00 95.50 454 GLY A C 1
ATOM 3395 O O . GLY A 1 454 ? 24.311 -11.356 -19.157 1.00 95.50 454 GLY A O 1
ATOM 3396 N N . LEU A 1 455 ? 23.065 -9.941 -17.899 1.00 96.25 455 LEU A N 1
ATOM 3397 C CA . LEU A 1 455 ? 23.587 -8.680 -18.400 1.00 96.25 455 LEU A CA 1
ATOM 3398 C C . LEU A 1 455 ? 23.975 -7.829 -17.197 1.00 96.25 455 LEU A C 1
ATOM 3400 O O . LEU A 1 455 ? 23.100 -7.411 -16.439 1.00 96.25 455 LEU A O 1
ATOM 3404 N N . ILE A 1 456 ? 25.268 -7.568 -17.035 1.00 94.75 456 ILE A N 1
ATOM 3405 C CA . ILE A 1 456 ? 25.811 -6.777 -15.927 1.00 94.75 456 ILE A CA 1
ATOM 3406 C C . ILE A 1 456 ? 26.708 -5.682 -16.477 1.00 94.75 456 ILE A C 1
ATOM 3408 O O . ILE A 1 456 ? 27.511 -5.926 -17.371 1.00 94.75 456 ILE A O 1
ATOM 3412 N N . ARG A 1 457 ? 26.592 -4.481 -15.918 1.00 94.56 457 ARG A N 1
ATOM 3413 C CA . ARG A 1 457 ? 27.618 -3.451 -15.999 1.00 94.56 457 ARG A CA 1
ATOM 3414 C C . ARG A 1 457 ? 28.643 -3.676 -14.898 1.00 94.56 457 ARG A C 1
ATOM 3416 O O . ARG A 1 457 ? 28.264 -3.632 -13.731 1.00 94.56 457 ARG A O 1
ATOM 3423 N N . ASP A 1 458 ? 29.901 -3.835 -15.281 1.00 92.00 458 ASP A N 1
ATOM 3424 C CA . ASP A 1 458 ? 31.022 -3.858 -14.349 1.00 92.00 458 ASP A CA 1
ATOM 3425 C C . ASP A 1 458 ? 31.420 -2.421 -13.961 1.00 92.00 458 ASP A C 1
ATOM 3427 O O . ASP A 1 458 ? 31.564 -1.522 -14.802 1.00 92.00 458 ASP A O 1
ATOM 3431 N N . ALA A 1 459 ? 31.547 -2.179 -12.662 1.00 91.19 459 ALA A N 1
ATOM 3432 C CA . ALA A 1 459 ? 31.886 -0.890 -12.087 1.00 91.19 459 ALA A CA 1
ATOM 3433 C C . ALA A 1 459 ? 33.384 -0.587 -12.174 1.00 91.19 459 ALA A C 1
ATOM 3435 O O . ALA A 1 459 ? 33.769 0.567 -12.023 1.00 91.19 459 ALA A O 1
ATOM 3436 N N . THR A 1 460 ? 34.252 -1.555 -12.445 1.00 90.25 460 THR A N 1
ATOM 3437 C CA . THR A 1 460 ? 35.693 -1.311 -12.576 1.00 90.25 460 THR A CA 1
ATOM 3438 C C . THR A 1 460 ? 36.020 -0.754 -13.959 1.00 90.25 460 THR A C 1
ATOM 3440 O O . THR A 1 460 ? 36.609 0.323 -14.075 1.00 90.25 460 THR A O 1
ATOM 3443 N N . ASP A 1 461 ? 35.593 -1.446 -15.013 1.00 91.06 461 ASP A N 1
ATOM 3444 C CA . ASP A 1 461 ? 35.916 -1.119 -16.406 1.00 91.06 461 ASP A CA 1
ATOM 3445 C C . ASP A 1 461 ? 34.825 -0.325 -17.142 1.00 91.06 461 ASP A C 1
ATOM 3447 O O . ASP A 1 461 ? 35.038 0.165 -18.260 1.00 91.06 461 ASP A O 1
ATOM 3451 N N . LYS A 1 462 ? 33.671 -0.141 -16.488 1.00 90.75 462 LYS A N 1
ATOM 3452 C CA . LYS A 1 462 ? 32.539 0.648 -16.978 1.00 90.75 462 LYS A CA 1
ATOM 3453 C C . LYS A 1 462 ? 31.890 0.049 -18.236 1.00 90.75 462 LYS A C 1
ATOM 3455 O O . LYS A 1 462 ? 31.247 0.800 -18.980 1.00 90.75 462 LYS A O 1
ATOM 3460 N N . GLN A 1 463 ? 32.015 -1.257 -18.474 1.00 91.19 463 GLN A N 1
ATOM 3461 C CA . GLN A 1 463 ? 31.442 -1.973 -19.620 1.00 91.19 463 GLN A CA 1
ATOM 3462 C C . GLN A 1 463 ? 30.242 -2.836 -19.231 1.00 91.19 463 GLN A C 1
ATOM 3464 O O . GLN A 1 463 ? 30.096 -3.242 -18.084 1.00 91.19 463 GLN A O 1
ATOM 3469 N N . TYR A 1 464 ? 29.381 -3.127 -20.209 1.00 94.38 464 TYR A N 1
ATOM 3470 C CA . TYR A 1 464 ? 28.335 -4.140 -20.070 1.00 94.38 464 TYR A CA 1
ATOM 3471 C C . TYR A 1 464 ? 28.817 -5.484 -20.613 1.00 94.38 464 TYR A C 1
ATOM 3473 O O . TYR A 1 464 ? 29.288 -5.575 -21.746 1.00 94.38 464 TYR A O 1
ATOM 3481 N N . TYR A 1 465 ? 28.612 -6.532 -19.826 1.00 94.19 465 TYR A N 1
ATOM 3482 C CA . TYR A 1 465 ? 28.874 -7.917 -20.168 1.00 94.19 465 TYR A CA 1
ATOM 3483 C C . TYR A 1 465 ? 27.556 -8.666 -20.297 1.00 94.19 465 TYR A C 1
ATOM 3485 O O . TYR A 1 465 ? 26.822 -8.825 -19.321 1.00 94.19 465 TYR A O 1
ATOM 3493 N N . LEU A 1 466 ? 27.276 -9.155 -21.505 1.00 95.62 466 LEU A N 1
ATOM 3494 C CA . LEU A 1 466 ? 26.354 -10.268 -21.697 1.00 95.62 466 LEU A CA 1
ATOM 3495 C C . LEU A 1 466 ? 27.166 -11.549 -21.484 1.00 95.62 466 LEU A C 1
ATOM 3497 O O . LEU A 1 466 ? 28.120 -11.803 -22.224 1.00 95.62 466 LEU A O 1
ATOM 3501 N N . PHE A 1 467 ? 26.833 -12.333 -20.464 1.00 95.12 467 PHE A N 1
ATOM 3502 C CA . PHE A 1 467 ? 27.664 -13.460 -20.031 1.00 95.12 467 PHE A CA 1
ATOM 3503 C C . PHE A 1 467 ? 26.856 -14.731 -19.784 1.00 95.12 467 PHE A C 1
ATOM 3505 O O . PHE A 1 467 ? 25.636 -14.702 -19.604 1.00 95.12 467 PHE A O 1
ATOM 3512 N N . ASN A 1 468 ? 27.555 -15.861 -19.773 1.00 94.19 468 ASN A N 1
ATOM 3513 C CA . ASN A 1 468 ? 27.021 -17.166 -19.426 1.00 94.19 468 ASN A CA 1
ATOM 3514 C C . ASN A 1 468 ? 28.092 -18.033 -18.734 1.00 94.19 468 ASN A C 1
ATOM 3516 O O . ASN A 1 468 ? 29.282 -17.739 -18.837 1.00 94.19 468 ASN A O 1
ATOM 3520 N N . ALA A 1 469 ? 27.658 -19.105 -18.067 1.00 93.44 469 ALA A N 1
ATOM 3521 C CA . ALA A 1 469 ? 28.492 -20.112 -17.406 1.00 93.44 469 ALA A CA 1
ATOM 3522 C C . ALA A 1 469 ? 29.394 -19.538 -16.298 1.00 93.44 469 ALA A C 1
ATOM 3524 O O . ALA A 1 469 ? 30.489 -20.032 -16.064 1.00 93.44 469 ALA A O 1
ATOM 3525 N N . TYR A 1 470 ? 28.946 -18.470 -15.633 1.00 93.75 470 TYR A N 1
ATOM 3526 C CA . TYR A 1 470 ? 29.652 -17.929 -14.476 1.00 93.75 470 TYR A CA 1
ATOM 3527 C C . TYR A 1 470 ? 29.382 -18.819 -13.260 1.00 93.75 470 TYR A C 1
ATOM 3529 O O . TYR A 1 470 ? 28.238 -18.925 -12.829 1.00 93.75 470 TYR A O 1
ATOM 3537 N N . ASP A 1 471 ? 30.416 -19.456 -12.718 1.00 91.62 471 ASP A N 1
ATOM 3538 C CA . ASP A 1 471 ? 30.284 -20.488 -11.678 1.00 91.62 471 ASP A CA 1
ATOM 3539 C C . ASP A 1 471 ? 30.179 -19.915 -10.250 1.00 91.62 471 ASP A C 1
ATOM 3541 O O . ASP A 1 471 ? 29.883 -20.645 -9.304 1.00 91.62 471 ASP A O 1
ATOM 3545 N N . ALA A 1 472 ? 30.463 -18.624 -10.056 1.00 90.12 472 ALA A N 1
ATOM 3546 C CA . ALA A 1 472 ? 30.438 -18.009 -8.731 1.00 90.12 472 ALA A CA 1
ATOM 3547 C C . ALA A 1 472 ? 29.065 -17.408 -8.406 1.00 90.12 472 ALA A C 1
ATOM 3549 O O . ALA A 1 472 ? 28.530 -16.617 -9.181 1.00 90.12 472 ALA A O 1
ATOM 3550 N N . GLU A 1 473 ? 28.543 -17.717 -7.216 1.00 88.56 473 GLU A N 1
ATOM 3551 C CA . GLU A 1 473 ? 27.301 -17.120 -6.723 1.00 88.56 473 GLU A CA 1
ATOM 3552 C C . GLU A 1 473 ? 27.481 -15.598 -6.555 1.00 88.56 473 GLU A C 1
ATOM 3554 O O . GLU A 1 473 ? 28.413 -15.163 -5.863 1.00 88.56 473 GLU A O 1
ATOM 3559 N N . PRO A 1 474 ? 26.615 -14.765 -7.156 1.00 82.31 474 PRO A N 1
ATOM 3560 C CA . PRO A 1 474 ? 26.683 -13.323 -6.995 1.00 82.31 474 PRO A CA 1
ATOM 3561 C C . PRO A 1 474 ? 26.436 -12.929 -5.536 1.00 82.31 474 PRO A C 1
ATOM 3563 O O . PRO A 1 474 ? 25.352 -13.124 -4.988 1.00 82.31 474 PRO A O 1
ATOM 3566 N N . ALA A 1 475 ? 27.435 -12.321 -4.906 1.00 84.06 475 ALA A N 1
ATOM 3567 C CA . ALA A 1 475 ? 27.334 -11.773 -3.560 1.00 84.06 475 ALA A CA 1
ATOM 3568 C C . ALA A 1 475 ? 27.792 -10.313 -3.565 1.00 84.06 475 ALA A C 1
ATOM 3570 O O . ALA A 1 475 ? 28.632 -9.926 -4.372 1.00 84.06 475 ALA A O 1
ATOM 3571 N N . ASN A 1 476 ? 27.240 -9.496 -2.662 1.00 82.62 476 ASN A N 1
ATOM 3572 C CA . ASN A 1 476 ? 27.647 -8.099 -2.448 1.00 82.62 476 ASN A CA 1
ATOM 3573 C C . ASN A 1 476 ? 27.687 -7.227 -3.721 1.00 82.62 476 ASN A C 1
ATOM 3575 O O . ASN A 1 476 ? 28.487 -6.296 -3.797 1.00 82.62 476 ASN A O 1
ATOM 3579 N N . ASN A 1 477 ? 26.836 -7.517 -4.713 1.00 82.75 477 ASN A N 1
ATOM 3580 C CA . ASN A 1 477 ? 26.804 -6.825 -6.009 1.00 82.75 477 ASN A CA 1
ATOM 3581 C C . ASN A 1 477 ? 28.175 -6.783 -6.705 1.00 82.75 477 ASN A C 1
ATOM 3583 O O . ASN A 1 477 ? 28.530 -5.761 -7.287 1.00 82.75 477 ASN A O 1
ATOM 3587 N N . THR A 1 478 ? 28.956 -7.861 -6.573 1.00 83.06 478 THR A N 1
ATOM 3588 C CA . THR A 1 478 ? 30.288 -7.980 -7.170 1.00 83.06 478 THR A CA 1
ATOM 3589 C C . THR A 1 478 ? 30.294 -9.041 -8.271 1.00 83.06 478 THR A C 1
ATOM 3591 O O . THR A 1 478 ? 29.891 -10.187 -8.063 1.00 83.06 478 THR A O 1
ATOM 3594 N N . PHE A 1 479 ? 30.787 -8.659 -9.438 1.00 89.81 479 PHE A N 1
ATOM 3595 C CA . PHE A 1 479 ? 30.994 -9.455 -10.633 1.00 89.81 479 PHE A CA 1
ATOM 3596 C C . PHE A 1 479 ? 32.450 -9.279 -11.064 1.00 89.81 479 PHE A C 1
ATOM 3598 O O . PHE A 1 479 ? 33.007 -8.194 -10.965 1.00 89.81 479 PHE A O 1
ATOM 3605 N N . VAL A 1 480 ? 33.098 -10.359 -11.501 1.00 88.62 480 VAL A N 1
ATOM 3606 C CA . VAL A 1 480 ? 34.503 -10.304 -11.926 1.00 88.62 480 VAL A CA 1
ATOM 3607 C C . VAL A 1 480 ? 34.594 -10.786 -13.372 1.00 88.62 480 VAL A C 1
ATOM 3609 O O . VAL A 1 480 ? 34.600 -12.002 -13.606 1.00 88.62 480 VAL A O 1
ATOM 3612 N N . PRO A 1 481 ? 34.664 -9.865 -14.351 1.00 87.44 481 PRO A N 1
ATOM 3613 C CA . PRO A 1 481 ? 34.753 -10.220 -15.758 1.00 87.44 481 PRO A CA 1
ATOM 3614 C C . PRO A 1 481 ? 35.925 -11.167 -16.051 1.00 87.44 481 PRO A C 1
ATOM 3616 O O . PRO A 1 481 ? 37.041 -10.989 -15.563 1.00 87.44 481 PRO A O 1
ATOM 3619 N N . GLY A 1 482 ? 35.672 -12.196 -16.864 1.00 85.81 482 GLY A N 1
ATOM 3620 C CA . GLY A 1 482 ? 36.695 -13.139 -17.340 1.00 85.81 482 GLY A CA 1
ATOM 3621 C C . GLY A 1 482 ? 37.202 -14.149 -16.301 1.00 85.81 482 GLY A C 1
ATOM 3622 O O . GLY A 1 482 ? 38.150 -14.878 -16.585 1.00 85.81 482 GLY A O 1
ATOM 3623 N N . SER A 1 483 ? 36.589 -14.207 -15.117 1.00 87.81 483 SER A N 1
ATOM 3624 C CA . SER A 1 483 ? 36.903 -15.171 -14.050 1.00 87.81 483 SER A CA 1
ATOM 3625 C C . SER A 1 483 ? 35.763 -16.175 -13.840 1.00 87.81 483 SER A C 1
ATOM 3627 O O . SER A 1 483 ? 34.714 -16.058 -14.462 1.00 87.81 483 SER A O 1
ATOM 3629 N N . ASN A 1 484 ? 35.951 -17.172 -12.965 1.00 89.56 484 ASN A N 1
ATOM 3630 C CA . ASN A 1 484 ? 34.911 -18.147 -12.580 1.00 89.56 484 ASN A CA 1
ATOM 3631 C C . ASN A 1 484 ? 34.229 -18.820 -13.782 1.00 89.56 484 ASN A C 1
ATOM 3633 O O . ASN A 1 484 ? 33.006 -18.904 -13.843 1.00 89.56 484 ASN A O 1
ATOM 3637 N N . ASN A 1 485 ? 35.040 -19.228 -14.761 1.00 90.19 485 ASN A N 1
ATOM 3638 C CA . ASN A 1 485 ? 34.619 -19.882 -16.003 1.00 90.19 485 ASN A CA 1
ATOM 3639 C C . ASN A 1 485 ? 33.620 -19.081 -16.858 1.00 90.19 485 ASN A C 1
ATOM 3641 O O . ASN A 1 485 ? 33.028 -19.632 -17.785 1.00 90.19 485 ASN A O 1
ATOM 3645 N N . MET A 1 486 ? 33.495 -17.772 -16.607 1.00 91.88 486 MET A N 1
ATOM 3646 C CA . MET A 1 486 ? 32.663 -16.878 -17.400 1.00 91.88 486 MET A CA 1
ATOM 3647 C C . MET A 1 486 ? 33.003 -16.979 -18.883 1.00 91.88 486 MET A C 1
ATOM 3649 O O . MET A 1 486 ? 34.159 -16.845 -19.288 1.00 91.88 486 MET A O 1
ATOM 3653 N N . VAL A 1 487 ? 31.967 -17.085 -19.703 1.00 91.44 487 VAL A N 1
ATOM 3654 C CA . VAL A 1 487 ? 32.066 -16.943 -21.151 1.00 91.44 487 VAL A CA 1
ATOM 3655 C C . VAL A 1 487 ? 31.206 -15.761 -21.580 1.00 91.44 487 VAL A C 1
ATOM 3657 O O . VAL A 1 487 ? 30.080 -15.594 -21.107 1.00 91.44 487 VAL A O 1
ATOM 3660 N N . ASN A 1 488 ? 31.710 -14.935 -22.497 1.00 91.81 488 ASN A N 1
ATOM 3661 C CA . ASN A 1 488 ? 30.881 -13.936 -23.167 1.00 91.81 488 ASN A CA 1
ATOM 3662 C C . ASN A 1 488 ? 29.750 -14.654 -23.912 1.00 91.81 488 ASN A C 1
ATOM 3664 O O . ASN A 1 488 ? 29.990 -15.527 -24.747 1.00 91.81 488 ASN A O 1
ATOM 3668 N N . ALA A 1 489 ? 28.511 -14.299 -23.596 1.00 93.69 489 ALA A N 1
ATOM 3669 C CA . ALA A 1 489 ? 27.351 -14.924 -24.202 1.00 93.69 489 ALA A CA 1
ATOM 3670 C C . ALA A 1 489 ? 27.125 -14.419 -25.631 1.00 93.69 489 ALA A C 1
ATOM 3672 O O . ALA A 1 489 ? 27.490 -13.302 -26.001 1.00 93.69 489 ALA A O 1
ATOM 3673 N N . VAL A 1 490 ? 26.487 -15.265 -26.437 1.00 92.88 490 VAL A N 1
ATOM 3674 C CA . VAL A 1 490 ? 26.099 -14.932 -27.807 1.00 92.88 490 VAL A CA 1
ATOM 3675 C C . VAL A 1 490 ? 24.807 -14.120 -27.776 1.00 92.88 490 VAL A C 1
ATOM 3677 O O . VAL A 1 490 ? 23.788 -14.591 -27.275 1.00 92.88 490 VAL A O 1
ATOM 3680 N N . LEU A 1 491 ? 24.839 -12.915 -28.349 1.00 92.62 491 LEU A N 1
ATOM 3681 C CA . LEU A 1 491 ? 23.650 -12.100 -28.586 1.00 92.62 491 LEU A CA 1
ATOM 3682 C C . LEU A 1 491 ? 23.095 -12.388 -29.986 1.00 92.62 491 LEU A C 1
ATOM 3684 O O . LEU A 1 491 ? 23.774 -12.146 -30.981 1.00 92.62 491 LEU A O 1
ATOM 3688 N N . VAL A 1 492 ? 21.852 -12.860 -30.066 1.00 95.19 492 VAL A N 1
ATOM 3689 C CA . VAL A 1 492 ? 21.112 -12.994 -31.330 1.00 95.19 492 VAL A CA 1
ATOM 3690 C C . VAL A 1 492 ? 20.152 -11.812 -31.448 1.00 95.19 492 VAL A C 1
ATOM 3692 O O . VAL A 1 492 ? 19.076 -11.831 -30.854 1.00 95.19 492 VAL A O 1
ATOM 3695 N N . ALA A 1 493 ? 20.561 -10.760 -32.161 1.00 92.69 493 ALA A N 1
ATOM 3696 C CA . ALA A 1 493 ? 19.771 -9.543 -32.350 1.00 92.69 493 ALA A CA 1
ATOM 3697 C C . ALA A 1 493 ? 20.226 -8.752 -33.588 1.00 92.69 493 ALA A C 1
ATOM 3699 O O . ALA A 1 493 ? 21.394 -8.820 -33.974 1.00 92.69 493 ALA A O 1
ATOM 3700 N N . ASP A 1 494 ? 19.330 -7.935 -34.144 1.00 93.06 494 ASP A N 1
ATOM 3701 C CA . ASP A 1 494 ? 19.699 -6.861 -35.069 1.00 93.06 494 ASP A CA 1
ATOM 3702 C C . ASP A 1 494 ? 20.212 -5.660 -34.262 1.00 93.06 494 ASP A C 1
ATOM 3704 O O . ASP A 1 494 ? 19.473 -5.047 -33.489 1.00 93.06 494 ASP A O 1
ATOM 3708 N N . ILE A 1 495 ? 21.495 -5.324 -34.411 1.00 89.69 495 ILE A N 1
ATOM 3709 C CA . ILE A 1 495 ? 22.148 -4.270 -33.623 1.00 89.69 495 ILE A CA 1
ATOM 3710 C C . ILE A 1 495 ? 22.265 -2.995 -34.461 1.00 89.69 495 ILE A C 1
ATOM 3712 O O . ILE A 1 495 ? 22.991 -2.957 -35.453 1.00 89.69 495 ILE A O 1
ATOM 3716 N N . ASN A 1 496 ? 21.612 -1.920 -34.020 1.00 90.06 496 ASN A N 1
ATOM 3717 C CA . ASN A 1 496 ? 21.848 -0.575 -34.542 1.00 90.06 496 ASN A CA 1
ATOM 3718 C C . ASN A 1 496 ? 22.901 0.128 -33.675 1.00 90.06 496 ASN A C 1
ATOM 3720 O O . ASN A 1 496 ? 22.652 0.431 -32.510 1.00 90.06 496 ASN A O 1
ATOM 3724 N N . THR A 1 497 ? 24.086 0.372 -34.230 1.00 87.44 497 THR A N 1
ATOM 3725 C CA . THR A 1 497 ? 25.187 1.037 -33.527 1.00 87.44 497 THR A CA 1
ATOM 3726 C C . THR A 1 497 ? 25.888 2.038 -34.440 1.00 87.44 497 THR A C 1
ATOM 3728 O O . THR A 1 497 ? 26.053 1.801 -35.634 1.00 87.44 497 THR A O 1
ATOM 3731 N N . SER A 1 498 ? 26.343 3.157 -33.872 1.00 84.19 498 SER A N 1
ATOM 3732 C CA . SER A 1 498 ? 27.213 4.121 -34.558 1.00 84.19 498 SER A CA 1
ATOM 3733 C C . SER A 1 498 ? 28.671 3.654 -34.628 1.00 84.19 498 SER A C 1
ATOM 3735 O O . SER A 1 498 ? 29.458 4.185 -35.412 1.00 84.19 498 SER A O 1
ATOM 3737 N N . ASN A 1 499 ? 29.037 2.662 -33.812 1.00 82.12 499 ASN A N 1
ATOM 3738 C CA . ASN A 1 499 ? 30.376 2.101 -33.737 1.00 82.12 499 ASN A CA 1
ATOM 3739 C C . ASN A 1 499 ? 30.295 0.602 -33.411 1.00 82.12 499 ASN A C 1
ATOM 3741 O O . ASN A 1 499 ? 29.881 0.214 -32.319 1.00 82.12 499 ASN A O 1
ATOM 3745 N N . LEU A 1 500 ? 30.681 -0.246 -34.363 1.00 89.31 500 LEU A N 1
ATOM 3746 C CA . LEU A 1 500 ? 30.805 -1.687 -34.150 1.00 89.31 500 LEU A CA 1
ATOM 3747 C C . LEU A 1 500 ? 32.289 -2.027 -34.051 1.00 89.31 500 LEU A C 1
ATOM 3749 O O . LEU A 1 500 ? 32.965 -2.066 -35.072 1.00 89.31 500 LEU A O 1
ATOM 3753 N N . THR A 1 501 ? 32.805 -2.271 -32.849 1.00 83.88 501 THR A N 1
ATOM 3754 C CA . THR A 1 501 ? 34.210 -2.658 -32.663 1.00 83.88 501 THR A CA 1
ATOM 3755 C C . THR A 1 501 ? 34.343 -4.180 -32.677 1.00 83.88 501 THR A C 1
ATOM 3757 O O . THR A 1 501 ? 33.849 -4.844 -31.771 1.00 83.88 501 THR A O 1
ATOM 3760 N N . LEU A 1 502 ? 35.038 -4.742 -33.669 1.00 83.69 502 LEU A N 1
ATOM 3761 C CA . LEU A 1 502 ? 35.384 -6.168 -33.736 1.00 83.69 502 LEU A CA 1
ATOM 3762 C C . LEU A 1 502 ? 36.910 -6.302 -33.730 1.00 83.69 502 LEU A C 1
ATOM 3764 O O . LEU A 1 502 ? 37.588 -5.654 -34.524 1.00 83.69 502 LEU A O 1
ATOM 3768 N N . GLY A 1 503 ? 37.467 -7.096 -32.809 1.00 81.12 503 GLY A N 1
ATOM 3769 C CA . GLY A 1 503 ? 38.924 -7.288 -32.709 1.00 81.12 503 GLY A CA 1
ATOM 3770 C C . GLY A 1 503 ? 39.724 -5.998 -32.466 1.00 81.12 503 GLY A C 1
ATOM 3771 O O . GLY A 1 503 ? 40.875 -5.907 -32.878 1.00 81.12 503 GLY A O 1
ATOM 3772 N N . GLY A 1 504 ? 39.111 -4.983 -31.844 1.00 82.19 504 GLY A N 1
ATOM 3773 C CA . GLY A 1 504 ? 39.744 -3.688 -31.557 1.00 82.19 504 GLY A CA 1
ATOM 3774 C C . GLY A 1 504 ? 39.642 -2.636 -32.670 1.00 82.19 504 GLY A C 1
ATOM 3775 O O . GLY A 1 504 ? 40.114 -1.520 -32.475 1.00 82.19 504 GLY A O 1
ATOM 3776 N N . ALA A 1 505 ? 39.002 -2.938 -33.806 1.00 81.75 505 ALA A N 1
ATOM 3777 C CA . ALA A 1 505 ? 38.801 -1.985 -34.901 1.00 81.75 505 ALA A CA 1
ATOM 3778 C C . ALA A 1 505 ? 37.314 -1.714 -35.172 1.00 81.75 505 ALA A C 1
ATOM 3780 O O . ALA A 1 505 ? 36.481 -2.613 -35.071 1.00 81.75 505 ALA A O 1
ATOM 3781 N N . ASN A 1 506 ? 36.979 -0.479 -35.564 1.00 87.69 506 ASN A N 1
ATOM 3782 C CA . ASN A 1 506 ? 35.621 -0.119 -35.977 1.00 87.69 506 ASN A CA 1
ATOM 3783 C C . ASN A 1 506 ? 35.290 -0.774 -37.333 1.00 87.69 506 ASN A C 1
ATOM 3785 O O . ASN A 1 506 ? 35.726 -0.318 -38.391 1.00 87.69 506 ASN A O 1
ATOM 3789 N N . ALA A 1 507 ? 34.495 -1.838 -37.296 1.00 89.06 507 ALA A N 1
ATOM 3790 C CA . ALA A 1 507 ? 34.058 -2.614 -38.445 1.00 89.06 507 ALA A CA 1
ATOM 3791 C C . ALA A 1 507 ? 33.250 -1.784 -39.455 1.00 89.06 507 ALA A C 1
ATOM 3793 O O . ALA A 1 507 ? 33.359 -2.033 -40.651 1.00 89.06 507 ALA A O 1
ATOM 3794 N N . ILE A 1 508 ? 32.501 -0.760 -39.022 1.00 87.31 508 ILE A N 1
ATOM 3795 C CA . ILE A 1 508 ? 31.742 0.122 -39.929 1.00 87.31 508 ILE A CA 1
ATOM 3796 C C . ILE A 1 508 ? 32.705 0.887 -40.847 1.00 87.31 508 ILE A C 1
ATOM 3798 O O . ILE A 1 508 ? 32.483 0.970 -42.056 1.00 87.31 508 ILE A O 1
ATOM 3802 N N . VAL A 1 509 ? 33.816 1.392 -40.299 1.00 88.44 509 VAL A N 1
ATOM 3803 C CA . VAL A 1 509 ? 34.858 2.087 -41.076 1.00 88.44 509 VAL A CA 1
ATOM 3804 C C . VAL A 1 509 ? 35.533 1.137 -42.063 1.00 88.44 509 VAL A C 1
ATOM 3806 O O . VAL A 1 509 ? 35.763 1.509 -43.216 1.00 88.44 509 VAL A O 1
ATOM 3809 N N . TRP A 1 510 ? 35.815 -0.094 -41.637 1.00 87.94 510 TRP A N 1
ATOM 3810 C CA . TRP A 1 510 ? 36.419 -1.117 -42.493 1.00 87.94 510 TRP A CA 1
ATOM 3811 C C . TRP A 1 510 ? 35.495 -1.537 -43.638 1.00 87.94 510 TRP A C 1
ATOM 3813 O O . TRP A 1 510 ? 35.931 -1.550 -44.787 1.00 87.94 510 TRP A O 1
ATOM 3823 N N . ILE A 1 511 ? 34.217 -1.808 -43.356 1.00 89.62 511 ILE A N 1
ATOM 3824 C CA . ILE A 1 511 ? 33.214 -2.158 -44.371 1.00 89.62 511 ILE A CA 1
ATOM 3825 C C . ILE A 1 511 ? 33.059 -1.016 -45.379 1.00 89.62 511 ILE A C 1
ATOM 3827 O O . ILE A 1 511 ? 33.077 -1.258 -46.585 1.00 89.62 511 ILE A O 1
ATOM 3831 N N . LYS A 1 512 ? 32.980 0.237 -44.907 1.00 91.12 512 LYS A N 1
ATOM 3832 C CA . LYS A 1 512 ? 32.910 1.405 -45.793 1.00 91.12 512 LYS A CA 1
ATOM 3833 C C . LYS A 1 512 ? 34.156 1.529 -46.669 1.00 91.12 512 LYS A C 1
ATOM 3835 O O . LYS A 1 512 ? 34.035 1.717 -47.874 1.00 91.12 512 LYS A O 1
ATOM 3840 N N . SER A 1 513 ? 35.342 1.385 -46.083 1.00 91.31 513 SER A N 1
ATOM 3841 C CA . SER A 1 513 ? 36.608 1.447 -46.825 1.00 91.31 513 SER A CA 1
ATOM 3842 C C . SER A 1 513 ? 36.702 0.346 -47.882 1.00 91.31 513 SER A C 1
ATOM 3844 O O . SER A 1 513 ? 37.136 0.607 -49.000 1.00 91.31 513 SER A O 1
ATOM 3846 N N . ALA A 1 514 ? 36.253 -0.871 -47.563 1.00 91.31 514 ALA A N 1
ATOM 3847 C CA . ALA A 1 514 ? 36.207 -1.982 -48.510 1.00 91.31 514 ALA A CA 1
ATOM 3848 C C . ALA A 1 514 ? 35.215 -1.723 -49.657 1.00 91.31 514 ALA A C 1
ATOM 3850 O O . ALA A 1 514 ? 35.538 -1.972 -50.819 1.00 91.31 514 ALA A O 1
ATOM 3851 N N . TYR A 1 515 ? 34.035 -1.176 -49.349 1.00 94.50 515 TYR A N 1
ATOM 3852 C CA . TYR A 1 515 ? 33.051 -0.760 -50.349 1.00 94.50 515 TYR A CA 1
ATOM 3853 C C . TYR A 1 515 ? 33.603 0.339 -51.272 1.00 94.50 515 TYR A C 1
ATOM 3855 O O . TYR A 1 515 ? 33.539 0.212 -52.495 1.00 94.50 515 TYR A O 1
ATOM 3863 N N . ASP A 1 516 ? 34.216 1.380 -50.704 1.00 95.06 516 ASP A N 1
ATOM 3864 C CA . ASP A 1 516 ? 34.831 2.477 -51.458 1.00 95.06 516 ASP A CA 1
ATOM 3865 C C . ASP A 1 516 ? 35.991 1.974 -52.332 1.00 95.06 516 ASP A C 1
ATOM 3867 O O . ASP A 1 516 ? 36.093 2.347 -53.502 1.00 95.06 516 ASP A O 1
ATOM 3871 N N . PHE A 1 517 ? 36.827 1.071 -51.807 1.00 95.19 517 PHE A N 1
ATOM 3872 C CA . PHE A 1 517 ? 37.885 0.416 -52.575 1.00 95.19 517 PHE A CA 1
ATOM 3873 C C . PHE A 1 517 ? 37.315 -0.379 -53.755 1.00 95.19 517 PHE A C 1
ATOM 3875 O O . PHE A 1 517 ? 37.772 -0.206 -54.884 1.00 95.19 517 PHE A O 1
ATOM 3882 N N . SER A 1 518 ? 36.280 -1.195 -53.530 1.00 95.06 518 SER A N 1
ATOM 3883 C CA . SER A 1 518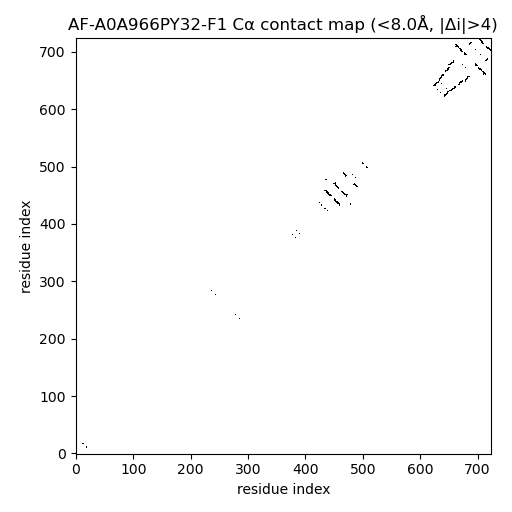 ? 35.603 -1.952 -54.592 1.00 95.06 518 SER A CA 1
ATOM 3884 C C . SER A 1 518 ? 35.019 -1.031 -55.673 1.00 95.06 518 SER A C 1
ATOM 3886 O O . SER A 1 518 ? 35.164 -1.295 -56.868 1.00 95.06 518 SER A O 1
ATOM 3888 N N . ASN A 1 519 ? 34.420 0.097 -55.282 1.00 94.06 519 ASN A N 1
ATOM 3889 C CA . ASN A 1 519 ? 33.930 1.111 -56.221 1.00 94.06 519 ASN A CA 1
ATOM 3890 C C . ASN A 1 519 ? 35.063 1.792 -57.000 1.00 94.06 519 ASN A C 1
ATOM 3892 O O . ASN A 1 519 ? 34.922 2.056 -58.198 1.00 94.06 519 ASN A O 1
ATOM 3896 N N . GLY A 1 520 ? 36.202 2.035 -56.349 1.00 95.25 520 GLY A N 1
ATOM 3897 C CA . GLY A 1 520 ? 37.423 2.527 -56.987 1.00 95.25 520 GLY A CA 1
ATOM 3898 C C . GLY A 1 520 ? 37.974 1.545 -58.025 1.00 95.25 520 GLY A C 1
ATOM 3899 O O . GLY A 1 520 ? 38.346 1.934 -59.130 1.00 95.25 520 GLY A O 1
ATOM 3900 N N . VAL A 1 521 ? 37.965 0.245 -57.721 1.00 95.00 521 VAL A N 1
ATOM 3901 C CA . VAL A 1 521 ? 38.333 -0.804 -58.685 1.00 95.00 521 VAL A CA 1
ATOM 3902 C C . VAL A 1 521 ? 37.356 -0.827 -59.866 1.00 95.00 521 VAL A C 1
ATOM 3904 O O . VAL A 1 521 ? 37.794 -0.896 -61.013 1.00 95.00 521 VAL A O 1
ATOM 3907 N N . SER A 1 522 ? 36.048 -0.700 -59.629 1.00 95.06 522 SER A N 1
ATOM 3908 C CA . SER A 1 522 ? 35.032 -0.639 -60.695 1.00 95.06 522 SER A CA 1
ATOM 3909 C C . SER A 1 522 ? 35.217 0.569 -61.631 1.00 95.06 522 SER A C 1
ATOM 3911 O O . SER A 1 522 ? 35.193 0.443 -62.858 1.00 95.06 522 SER A O 1
ATOM 3913 N N . THR A 1 523 ? 35.502 1.751 -61.081 1.00 94.69 523 THR A N 1
ATOM 3914 C CA . THR A 1 523 ? 35.799 2.947 -61.889 1.00 94.69 523 THR A CA 1
ATOM 3915 C C . THR A 1 523 ? 37.105 2.802 -62.668 1.00 94.69 523 THR A C 1
ATOM 3917 O O . THR A 1 523 ? 37.136 3.089 -63.865 1.00 94.69 523 THR A O 1
ATOM 3920 N N . ASN A 1 524 ? 38.165 2.289 -62.039 1.00 93.94 524 ASN A N 1
ATOM 3921 C CA . ASN A 1 524 ? 39.448 2.057 -62.705 1.00 93.94 524 ASN A CA 1
ATOM 3922 C C . ASN A 1 524 ? 39.349 1.013 -63.823 1.00 93.94 524 ASN A C 1
ATOM 3924 O O . ASN A 1 524 ? 39.912 1.213 -64.898 1.00 93.94 524 ASN A O 1
ATOM 3928 N N . THR A 1 525 ? 38.616 -0.080 -63.606 1.00 94.19 525 THR A N 1
ATOM 3929 C CA . THR A 1 525 ? 38.381 -1.106 -64.635 1.00 94.19 525 THR A CA 1
ATOM 3930 C C . THR A 1 525 ? 37.548 -0.557 -65.788 1.00 94.19 525 THR A C 1
ATOM 3932 O O . THR A 1 525 ? 37.901 -0.781 -66.944 1.00 94.19 525 THR A O 1
ATOM 3935 N N . THR A 1 526 ? 36.524 0.254 -65.506 1.00 93.94 526 THR A N 1
ATOM 3936 C CA . THR A 1 526 ? 35.746 0.961 -66.537 1.00 93.94 526 THR A CA 1
ATOM 3937 C C . THR A 1 526 ? 36.628 1.912 -67.356 1.00 93.94 526 THR A C 1
ATOM 3939 O O . THR A 1 526 ? 36.574 1.913 -68.586 1.00 93.94 526 THR A O 1
ATOM 3942 N N . ALA A 1 527 ? 37.499 2.686 -66.701 1.00 93.12 527 ALA A N 1
ATOM 3943 C CA . ALA A 1 527 ? 38.436 3.586 -67.372 1.00 93.12 527 ALA A CA 1
ATOM 3944 C C . ALA A 1 527 ? 39.487 2.827 -68.201 1.00 93.12 527 ALA A C 1
ATOM 3946 O O . ALA A 1 527 ? 39.821 3.242 -69.314 1.00 93.12 527 ALA A O 1
ATOM 3947 N N . ALA A 1 528 ? 39.995 1.703 -67.690 1.00 92.25 528 ALA A N 1
ATOM 3948 C CA . ALA A 1 528 ? 40.908 0.826 -68.415 1.00 92.25 528 ALA A CA 1
ATOM 3949 C C . ALA A 1 528 ? 40.232 0.210 -69.650 1.00 92.25 528 ALA A C 1
ATOM 3951 O O . ALA A 1 528 ? 40.822 0.213 -70.729 1.00 92.25 528 ALA A O 1
ATOM 3952 N N . PHE A 1 529 ? 38.979 -0.235 -69.525 1.00 94.00 529 PHE A N 1
ATOM 3953 C CA . PHE A 1 529 ? 38.181 -0.740 -70.641 1.00 94.00 529 PHE A CA 1
ATOM 3954 C C . PHE A 1 529 ? 37.933 0.341 -71.703 1.00 94.00 529 PHE A C 1
ATOM 3956 O O . PHE A 1 529 ? 38.132 0.099 -72.891 1.00 94.00 529 PHE A O 1
ATOM 3963 N N . ALA A 1 530 ? 37.594 1.567 -71.293 1.00 92.94 530 ALA A N 1
ATOM 3964 C CA . ALA A 1 530 ? 37.445 2.698 -72.208 1.00 92.94 530 ALA A CA 1
ATOM 3965 C C . ALA A 1 530 ? 38.756 3.027 -72.944 1.00 92.94 530 ALA A C 1
ATOM 3967 O O . ALA A 1 530 ? 38.745 3.236 -74.157 1.00 92.94 530 ALA A O 1
ATOM 3968 N N . LYS A 1 531 ? 39.899 3.018 -72.241 1.00 92.88 531 LYS A N 1
ATOM 3969 C CA . LYS A 1 531 ? 41.227 3.172 -72.860 1.00 92.88 531 LYS A CA 1
ATOM 3970 C C . LYS A 1 531 ? 41.513 2.051 -73.859 1.00 92.88 531 LYS A C 1
ATOM 3972 O O . LYS A 1 531 ? 41.958 2.347 -74.963 1.00 92.88 531 LYS A O 1
ATOM 3977 N N . ALA A 1 532 ? 41.234 0.796 -73.507 1.00 91.38 532 ALA A N 1
ATOM 3978 C CA . ALA A 1 532 ? 41.416 -0.347 -74.401 1.00 91.38 532 ALA A CA 1
ATOM 3979 C C . ALA A 1 532 ? 40.550 -0.224 -75.669 1.00 91.38 532 ALA A C 1
ATOM 3981 O O . ALA A 1 532 ? 41.061 -0.394 -76.774 1.00 91.38 532 ALA A O 1
ATOM 3982 N N . ASN A 1 533 ? 39.282 0.177 -75.535 1.00 91.69 533 ASN A N 1
ATOM 3983 C CA . ASN A 1 533 ? 38.404 0.463 -76.675 1.00 91.69 533 ASN A CA 1
ATOM 3984 C C . ASN A 1 533 ? 38.903 1.640 -77.521 1.00 91.69 533 ASN A C 1
ATOM 3986 O O . ASN A 1 533 ? 38.824 1.593 -78.748 1.00 91.69 533 ASN A O 1
ATOM 3990 N N . GLY A 1 534 ? 39.446 2.686 -76.892 1.00 90.56 534 GLY A N 1
ATOM 3991 C CA . GLY A 1 534 ? 40.073 3.808 -77.590 1.00 90.56 534 GLY A CA 1
ATOM 3992 C C . GLY A 1 534 ? 41.289 3.372 -78.410 1.00 90.56 534 GLY A C 1
ATOM 3993 O O . GLY A 1 534 ? 41.394 3.724 -79.583 1.00 90.56 534 GLY A O 1
ATOM 3994 N N . VAL A 1 535 ? 42.164 2.540 -77.834 1.00 90.31 535 VAL A N 1
ATOM 3995 C CA . VAL A 1 535 ? 43.301 1.931 -78.544 1.00 90.31 535 VAL A CA 1
ATOM 3996 C C . VAL A 1 535 ? 42.816 1.056 -79.701 1.00 90.31 535 VAL A C 1
ATOM 3998 O O . VAL A 1 535 ? 43.339 1.186 -80.803 1.00 90.31 535 VAL A O 1
ATOM 4001 N N . ALA A 1 536 ? 41.792 0.222 -79.497 1.00 89.12 536 ALA A N 1
ATOM 4002 C CA . ALA A 1 536 ? 41.211 -0.604 -80.557 1.00 89.12 536 ALA A CA 1
ATOM 4003 C C . ALA A 1 536 ? 40.609 0.246 -81.692 1.00 89.12 536 ALA A C 1
ATOM 4005 O O . ALA A 1 536 ? 40.824 -0.040 -82.867 1.00 89.12 536 ALA A O 1
ATOM 4006 N N . THR A 1 537 ? 39.914 1.336 -81.357 1.00 88.19 537 THR A N 1
ATOM 4007 C CA . THR A 1 537 ? 39.367 2.288 -82.337 1.00 88.19 537 THR A CA 1
ATOM 4008 C C . THR A 1 537 ? 40.484 2.974 -83.125 1.00 88.19 537 THR A C 1
ATOM 4010 O O . THR A 1 537 ? 40.410 3.062 -84.349 1.00 88.19 537 THR A O 1
ATOM 4013 N N . GLY A 1 538 ? 41.548 3.411 -82.444 1.00 87.38 538 GLY A N 1
ATOM 4014 C CA . GLY A 1 538 ? 42.732 3.992 -83.075 1.00 87.38 538 GLY A CA 1
ATOM 4015 C C . GLY A 1 538 ? 43.467 3.002 -83.983 1.00 87.38 538 GLY A C 1
ATOM 4016 O O . GLY A 1 538 ? 43.831 3.359 -85.100 1.00 87.38 538 GLY A O 1
ATOM 4017 N N . ALA A 1 539 ? 43.622 1.747 -83.554 1.00 86.12 539 ALA A N 1
ATOM 4018 C CA . ALA A 1 539 ? 44.211 0.678 -84.359 1.00 86.12 539 ALA A CA 1
ATOM 4019 C C . ALA A 1 539 ? 43.372 0.377 -85.611 1.00 86.12 539 ALA A C 1
ATOM 4021 O O . ALA A 1 539 ? 43.924 0.279 -86.706 1.00 86.12 539 ALA A O 1
ATOM 4022 N N . ASN A 1 540 ? 42.042 0.318 -85.478 1.00 86.56 540 ASN A N 1
ATOM 4023 C CA . ASN A 1 540 ? 41.129 0.178 -86.614 1.00 86.56 540 ASN A CA 1
ATOM 4024 C C . ASN A 1 540 ? 41.242 1.371 -87.578 1.00 86.56 540 ASN A C 1
ATOM 4026 O O . ASN A 1 540 ? 41.322 1.175 -88.789 1.00 86.56 540 ASN A O 1
ATOM 4030 N N . GLY A 1 541 ? 41.313 2.602 -87.061 1.00 86.31 541 GLY A N 1
ATOM 4031 C CA . GLY A 1 541 ? 41.525 3.807 -87.870 1.00 86.31 541 GLY A CA 1
ATOM 4032 C C . GLY A 1 541 ? 42.861 3.794 -88.622 1.00 86.31 541 GLY A C 1
ATOM 4033 O O . GLY A 1 541 ? 42.899 4.082 -89.818 1.00 86.31 541 GLY A O 1
ATOM 4034 N N . TYR A 1 542 ? 43.944 3.388 -87.955 1.00 85.81 542 TYR A N 1
ATOM 4035 C CA . TYR A 1 542 ? 45.260 3.225 -88.574 1.00 85.81 542 TYR A CA 1
ATOM 4036 C C . TYR A 1 542 ? 45.245 2.152 -89.672 1.00 85.81 542 TYR A C 1
ATOM 4038 O O . TYR A 1 542 ? 45.760 2.389 -90.762 1.00 85.81 542 TYR A O 1
ATOM 4046 N N . ALA A 1 543 ? 44.590 1.009 -89.442 1.00 82.69 543 ALA A N 1
ATOM 4047 C CA . ALA A 1 543 ? 44.439 -0.043 -90.448 1.00 82.69 543 ALA A CA 1
ATOM 4048 C C . ALA A 1 543 ? 43.682 0.446 -91.699 1.00 82.69 543 ALA A C 1
ATOM 4050 O O . ALA A 1 543 ? 44.103 0.161 -92.821 1.00 82.69 543 ALA A O 1
ATOM 4051 N N . VAL A 1 544 ? 42.617 1.239 -91.528 1.00 85.44 544 VAL A N 1
ATOM 4052 C CA . VAL A 1 544 ? 41.894 1.878 -92.644 1.00 85.44 544 VAL A CA 1
ATOM 4053 C C . VAL A 1 544 ? 42.798 2.856 -93.401 1.00 85.44 544 VAL A C 1
ATOM 4055 O O . VAL A 1 544 ? 42.823 2.838 -94.632 1.00 85.44 544 VAL A O 1
ATOM 4058 N N . GLN A 1 545 ? 43.577 3.678 -92.693 1.00 84.50 545 GLN A N 1
ATOM 4059 C CA . GLN A 1 545 ? 44.486 4.650 -93.306 1.00 84.50 545 GLN A CA 1
ATOM 4060 C C . GLN A 1 545 ? 45.624 3.973 -94.086 1.00 84.50 545 GLN A C 1
ATOM 4062 O O . GLN A 1 545 ? 45.920 4.379 -95.210 1.00 84.50 545 GLN A O 1
ATOM 4067 N N . VAL A 1 546 ? 46.228 2.915 -93.535 1.00 82.00 546 VAL A N 1
ATOM 4068 C CA . VAL A 1 546 ? 47.251 2.107 -94.218 1.00 82.00 546 VAL A CA 1
ATOM 4069 C C . VAL A 1 546 ? 46.653 1.373 -95.419 1.00 82.00 546 VAL A C 1
ATOM 4071 O O . VAL A 1 546 ? 47.277 1.344 -96.479 1.00 82.00 546 VAL A O 1
ATOM 4074 N N . GLY A 1 547 ? 45.434 0.840 -95.302 1.00 83.62 547 GLY A N 1
ATOM 4075 C CA . GLY A 1 547 ? 44.709 0.243 -96.426 1.00 83.62 547 GLY A CA 1
ATOM 4076 C C . GLY A 1 547 ? 44.450 1.246 -97.557 1.00 83.62 547 GLY A C 1
ATOM 4077 O O . GLY A 1 547 ? 44.726 0.957 -98.720 1.00 83.62 547 GLY A O 1
ATOM 4078 N N . ALA A 1 548 ? 44.004 2.461 -97.227 1.00 79.56 548 ALA A N 1
ATOM 4079 C CA . ALA A 1 548 ? 43.794 3.538 -98.195 1.00 79.56 548 ALA A CA 1
ATOM 4080 C C . ALA A 1 548 ? 45.105 4.008 -98.853 1.00 79.56 548 ALA A C 1
ATOM 4082 O O . ALA A 1 548 ? 45.159 4.185 -100.073 1.00 79.56 548 ALA A O 1
ATOM 4083 N N . ALA A 1 549 ? 46.178 4.168 -98.073 1.00 79.56 549 ALA A N 1
ATOM 4084 C CA . ALA A 1 549 ? 47.501 4.526 -98.582 1.00 79.56 549 ALA A CA 1
ATOM 4085 C C . ALA A 1 549 ? 48.076 3.434 -99.501 1.00 79.56 549 ALA A C 1
ATOM 4087 O O . ALA A 1 549 ? 48.594 3.748 -100.572 1.00 79.56 549 ALA A O 1
ATOM 4088 N N . SER A 1 550 ? 47.913 2.159 -99.135 1.00 79.56 550 SER A N 1
ATOM 4089 C CA . SER A 1 550 ? 48.338 1.011 -99.948 1.00 79.56 550 SER A CA 1
ATOM 4090 C C . SER A 1 550 ? 47.566 0.935 -101.266 1.00 79.56 550 SER A C 1
ATOM 4092 O O . SER A 1 550 ? 48.177 0.751 -102.315 1.00 79.56 550 SER A O 1
ATOM 4094 N N . ASN A 1 551 ? 46.247 1.163 -101.244 1.00 77.25 551 ASN A N 1
ATOM 4095 C CA . ASN A 1 551 ? 45.431 1.251 -102.460 1.00 77.25 551 ASN A CA 1
ATOM 4096 C C . ASN A 1 551 ? 45.840 2.434 -103.352 1.00 77.25 551 ASN A C 1
ATOM 4098 O O . ASN A 1 551 ? 45.904 2.296 -104.571 1.00 77.25 551 ASN A O 1
ATOM 4102 N N . THR A 1 552 ? 46.155 3.589 -102.761 1.00 77.94 552 THR A N 1
ATOM 4103 C CA . THR A 1 552 ? 46.618 4.778 -103.499 1.00 77.94 552 THR A CA 1
ATOM 4104 C C . THR A 1 552 ? 47.978 4.531 -104.156 1.00 77.94 552 THR A C 1
ATOM 4106 O O . THR A 1 552 ? 48.182 4.887 -105.316 1.00 77.94 552 THR A O 1
ATOM 4109 N N . TRP A 1 553 ? 48.895 3.879 -103.438 1.00 77.06 553 TRP A N 1
ATOM 4110 C CA . TRP A 1 553 ? 50.205 3.496 -103.958 1.00 77.06 553 TRP A CA 1
ATOM 4111 C C . TRP A 1 553 ? 50.096 2.439 -105.066 1.00 77.06 553 TRP A C 1
ATOM 4113 O O . TRP A 1 553 ? 50.690 2.609 -106.126 1.00 77.06 553 TRP A O 1
ATOM 4123 N N . ALA A 1 554 ? 49.259 1.410 -104.891 1.00 71.00 554 ALA A N 1
ATOM 4124 C CA . ALA A 1 554 ? 48.979 0.419 -105.932 1.00 71.00 554 ALA A CA 1
ATOM 4125 C C . ALA A 1 554 ? 48.395 1.063 -107.207 1.00 71.00 554 ALA A C 1
ATOM 4127 O O . ALA A 1 554 ? 48.821 0.732 -108.314 1.00 71.00 554 ALA A O 1
ATOM 4128 N N . ASN A 1 555 ? 47.492 2.041 -107.062 1.00 70.81 555 ASN A N 1
ATOM 4129 C CA . ASN A 1 555 ? 46.954 2.807 -108.191 1.00 70.81 555 ASN A CA 1
ATOM 4130 C C . ASN A 1 555 ? 48.014 3.675 -108.894 1.00 70.81 555 ASN A C 1
ATOM 4132 O O . ASN A 1 555 ? 47.986 3.781 -110.120 1.00 70.81 555 ASN A O 1
ATOM 4136 N N . SER A 1 556 ? 48.961 4.283 -108.166 1.00 65.69 556 SER A N 1
ATOM 4137 C CA . SER A 1 556 ? 50.011 5.114 -108.785 1.00 65.69 556 SER A CA 1
ATOM 4138 C C . SER A 1 556 ? 51.084 4.282 -109.503 1.00 65.69 556 SER A C 1
ATOM 4140 O O . SER A 1 556 ? 51.603 4.698 -110.541 1.00 65.69 556 SER A O 1
ATOM 4142 N N . VAL A 1 557 ? 51.366 3.067 -109.022 1.00 67.25 557 VAL A N 1
ATOM 4143 C CA . VAL A 1 557 ? 52.230 2.097 -109.716 1.00 67.25 557 VAL A CA 1
ATOM 4144 C C . VAL A 1 557 ? 51.576 1.623 -111.022 1.00 67.25 557 VAL A C 1
ATOM 4146 O O . VAL A 1 557 ? 52.248 1.552 -112.050 1.00 67.25 557 VAL A O 1
ATOM 4149 N N . PHE A 1 558 ? 50.255 1.401 -111.035 1.00 60.22 558 PHE A N 1
ATOM 4150 C CA . PHE A 1 558 ? 49.515 1.107 -112.269 1.00 60.22 558 PHE A CA 1
ATOM 4151 C C . PHE A 1 558 ? 49.476 2.294 -113.249 1.00 60.22 558 PHE A C 1
ATOM 4153 O O . PHE A 1 558 ? 49.540 2.081 -114.458 1.00 60.22 558 PHE A O 1
ATOM 4160 N N . SER A 1 559 ? 49.433 3.543 -112.768 1.00 58.53 559 SER A N 1
ATOM 4161 C CA . SER A 1 559 ? 49.396 4.730 -113.641 1.00 58.53 559 SER A CA 1
ATOM 4162 C C . SER A 1 559 ? 50.763 5.153 -114.200 1.00 58.53 559 SER A C 1
ATOM 4164 O O . SER A 1 559 ? 50.818 5.997 -115.091 1.00 58.53 559 SER A O 1
ATOM 4166 N N . THR A 1 560 ? 51.872 4.610 -113.690 1.00 59.56 560 THR A N 1
ATOM 4167 C CA . THR A 1 560 ? 53.241 4.996 -114.088 1.00 59.56 560 THR A CA 1
ATOM 4168 C C . THR A 1 560 ? 53.939 3.982 -115.000 1.00 59.56 560 THR A C 1
ATOM 4170 O O . THR A 1 560 ? 55.015 4.277 -115.517 1.00 59.56 560 THR A O 1
ATOM 4173 N N . GLN A 1 561 ? 53.318 2.830 -115.287 1.00 54.94 561 GLN A N 1
ATOM 4174 C CA . GLN A 1 561 ? 53.905 1.773 -116.125 1.00 54.94 561 GLN A CA 1
ATOM 4175 C C . GLN A 1 561 ? 53.419 1.764 -117.594 1.00 54.94 561 GLN A C 1
ATOM 4177 O O . GLN A 1 561 ? 53.867 0.941 -118.388 1.00 54.94 561 GLN A O 1
ATOM 4182 N N . THR A 1 562 ? 52.588 2.728 -118.012 1.00 55.94 562 THR A N 1
ATOM 4183 C CA . THR A 1 562 ? 52.167 2.915 -119.417 1.00 55.94 562 THR A CA 1
ATOM 4184 C C . THR A 1 562 ? 52.393 4.354 -119.889 1.00 55.94 562 THR A C 1
ATOM 4186 O O . THR A 1 562 ? 51.451 5.133 -120.012 1.00 55.94 562 THR A O 1
ATOM 4189 N N . ASN A 1 563 ? 53.646 4.724 -120.176 1.00 54.59 563 ASN A N 1
ATOM 4190 C CA . ASN A 1 563 ? 53.954 5.955 -120.914 1.00 54.59 563 ASN A CA 1
ATOM 4191 C C . ASN A 1 563 ? 54.121 5.646 -122.411 1.00 54.59 563 ASN A C 1
ATOM 4193 O O . ASN A 1 563 ? 55.215 5.451 -122.939 1.00 54.59 563 ASN A O 1
ATOM 4197 N N . THR A 1 564 ? 52.977 5.591 -123.081 1.00 60.41 564 THR A N 1
ATOM 4198 C CA . THR A 1 564 ? 52.752 5.385 -124.516 1.00 60.41 564 THR A CA 1
ATOM 4199 C C . THR A 1 564 ? 53.153 6.583 -125.396 1.00 60.41 564 THR A C 1
ATOM 4201 O O . THR A 1 564 ? 52.949 6.532 -126.605 1.00 60.41 564 THR A O 1
ATOM 4204 N N . ALA A 1 565 ? 53.780 7.639 -124.858 1.00 62.22 565 ALA A N 1
ATOM 4205 C CA . ALA A 1 565 ? 54.148 8.835 -125.631 1.00 62.22 565 ALA A CA 1
ATOM 4206 C C . ALA A 1 565 ? 55.498 8.734 -126.379 1.00 62.22 565 ALA A C 1
ATOM 4208 O O . ALA A 1 565 ? 55.674 9.357 -127.424 1.00 62.22 565 ALA A O 1
ATOM 4209 N N . VAL A 1 566 ? 56.452 7.923 -125.906 1.00 65.62 566 VAL A N 1
ATOM 4210 C CA . VAL A 1 566 ? 57.763 7.753 -126.580 1.00 65.62 566 VAL A CA 1
ATOM 4211 C C . VAL A 1 566 ? 57.667 6.777 -127.763 1.00 65.62 566 VAL A C 1
ATOM 4213 O O . VAL A 1 566 ? 58.310 6.972 -128.792 1.00 65.62 566 VAL A O 1
ATOM 4216 N N . ILE A 1 567 ? 56.788 5.777 -127.667 1.00 65.50 567 ILE A N 1
ATOM 4217 C CA . ILE A 1 567 ? 56.547 4.776 -128.719 1.00 65.50 567 ILE A CA 1
ATOM 4218 C C . ILE A 1 567 ? 55.725 5.375 -129.878 1.00 65.50 567 ILE A C 1
ATOM 4220 O O . ILE A 1 567 ? 55.971 5.054 -131.039 1.00 65.50 567 ILE A O 1
ATOM 4224 N N . PHE A 1 568 ? 54.821 6.321 -129.594 1.00 68.88 568 PHE A N 1
ATOM 4225 C CA . PHE A 1 568 ? 53.998 7.000 -130.605 1.00 68.88 568 PHE A CA 1
ATOM 4226 C C . PHE A 1 568 ? 54.808 7.957 -131.505 1.00 68.88 568 PHE A C 1
ATOM 4228 O O . PHE A 1 568 ? 54.575 8.031 -132.711 1.00 68.88 568 PHE A O 1
ATOM 4235 N N . ASN A 1 569 ? 55.823 8.636 -130.957 1.00 70.25 569 ASN A N 1
ATOM 4236 C CA . ASN A 1 569 ? 56.675 9.558 -131.722 1.00 70.25 569 ASN A CA 1
ATOM 4237 C C . ASN A 1 569 ? 57.709 8.839 -132.610 1.00 70.25 569 ASN A C 1
ATOM 4239 O O . ASN A 1 569 ? 58.004 9.310 -133.708 1.00 70.25 569 ASN A O 1
ATOM 4243 N N . VAL A 1 570 ? 58.206 7.668 -132.193 1.00 73.69 570 VAL A N 1
ATOM 4244 C CA . VAL A 1 570 ? 59.088 6.819 -133.020 1.00 73.69 570 VAL A CA 1
ATOM 4245 C C . VAL A 1 570 ? 58.298 6.112 -134.132 1.00 73.69 570 VAL A C 1
ATOM 4247 O O . VAL A 1 570 ? 58.780 6.017 -135.261 1.00 73.69 570 VAL A O 1
ATOM 4250 N N . ALA A 1 571 ? 57.051 5.706 -133.866 1.00 67.81 571 ALA A N 1
ATOM 4251 C CA . ALA A 1 571 ? 56.160 5.128 -134.874 1.00 67.81 571 ALA A CA 1
ATOM 4252 C C . ALA A 1 571 ? 55.745 6.143 -135.962 1.00 67.81 571 ALA A C 1
ATOM 4254 O O . ALA A 1 571 ? 55.746 5.801 -137.143 1.00 67.81 571 ALA A O 1
ATOM 4255 N N . ASN A 1 572 ? 55.479 7.407 -135.606 1.00 70.88 572 ASN A N 1
ATOM 4256 C CA . ASN A 1 572 ? 55.152 8.460 -136.581 1.00 70.88 572 ASN A CA 1
ATOM 4257 C C . ASN A 1 572 ? 56.357 8.914 -137.428 1.00 70.88 572 ASN A C 1
ATOM 4259 O O . ASN A 1 572 ? 56.197 9.247 -138.603 1.00 70.88 572 ASN A O 1
ATOM 4263 N N . ALA A 1 573 ? 57.573 8.895 -136.875 1.00 71.88 573 ALA A N 1
ATOM 4264 C CA . ALA A 1 573 ? 58.793 9.172 -137.637 1.00 71.88 573 ALA A CA 1
ATOM 4265 C C . ALA A 1 573 ? 59.121 8.043 -138.639 1.00 71.88 573 ALA A C 1
ATOM 4267 O O . ALA A 1 573 ? 59.522 8.321 -139.769 1.00 71.88 573 ALA A O 1
ATOM 4268 N N . ALA A 1 574 ? 58.866 6.781 -138.271 1.00 70.44 574 ALA A N 1
ATOM 4269 C CA . ALA A 1 574 ? 58.973 5.634 -139.176 1.00 70.44 574 ALA A CA 1
ATOM 4270 C C . ALA A 1 574 ? 57.878 5.631 -140.268 1.00 70.44 574 ALA A C 1
ATOM 4272 O O . ALA A 1 574 ? 58.151 5.285 -141.416 1.00 70.44 574 ALA A O 1
ATOM 4273 N N . PHE A 1 575 ? 56.664 6.093 -139.946 1.00 74.38 575 PHE A N 1
ATOM 4274 C CA . PHE A 1 575 ? 55.544 6.233 -140.886 1.00 74.38 575 PHE A CA 1
ATOM 4275 C C . PHE A 1 575 ? 55.780 7.317 -141.958 1.00 74.38 575 PHE A C 1
ATOM 4277 O O . PHE A 1 575 ? 55.449 7.120 -143.126 1.00 74.38 575 PHE A O 1
ATOM 4284 N N . ASN A 1 576 ? 56.421 8.435 -141.602 1.00 70.00 576 ASN A N 1
ATOM 4285 C CA . ASN A 1 576 ? 56.762 9.503 -142.553 1.00 70.00 576 ASN A CA 1
ATOM 4286 C C . ASN A 1 576 ? 57.985 9.175 -143.433 1.00 70.00 576 ASN A C 1
ATOM 4288 O O . ASN A 1 576 ? 58.065 9.653 -144.563 1.00 70.00 576 ASN A O 1
ATOM 4292 N N . ALA A 1 577 ? 58.902 8.319 -142.968 1.00 68.06 577 ALA A N 1
ATOM 4293 C CA . ALA A 1 577 ? 60.018 7.813 -143.774 1.00 68.06 577 ALA A CA 1
ATOM 4294 C C . ALA A 1 577 ? 59.594 6.703 -144.762 1.00 68.06 577 ALA A C 1
ATOM 4296 O O . ALA A 1 577 ? 60.180 6.584 -145.837 1.00 68.06 577 ALA A O 1
ATOM 4297 N N . ALA A 1 578 ? 58.547 5.932 -144.443 1.00 60.66 578 ALA A N 1
ATOM 4298 C CA . ALA A 1 578 ? 57.999 4.888 -145.316 1.00 60.66 578 ALA A CA 1
ATOM 4299 C C . ALA A 1 578 ? 57.089 5.423 -146.445 1.00 60.66 578 ALA A C 1
ATOM 4301 O O . ALA A 1 578 ? 56.880 4.731 -147.437 1.00 60.66 578 ALA A O 1
ATOM 4302 N N . ASN A 1 579 ? 56.577 6.655 -146.332 1.00 59.22 579 ASN A N 1
ATOM 4303 C CA . ASN A 1 579 ? 55.598 7.236 -147.266 1.00 59.22 579 ASN A CA 1
ATOM 4304 C C . ASN A 1 579 ? 56.193 8.136 -148.374 1.00 59.22 579 ASN A C 1
ATOM 4306 O O . ASN A 1 579 ? 55.447 8.804 -149.087 1.00 59.22 579 ASN A O 1
ATOM 4310 N N . ASN A 1 580 ? 57.516 8.126 -148.590 1.00 61.72 580 ASN A N 1
ATOM 4311 C CA . ASN A 1 580 ? 58.185 8.910 -149.644 1.00 61.72 580 ASN A CA 1
ATOM 4312 C C . ASN A 1 580 ? 58.570 8.082 -150.894 1.00 61.72 580 ASN A C 1
ATOM 4314 O O . ASN A 1 580 ? 59.620 8.294 -151.497 1.00 61.72 580 ASN A O 1
ATOM 4318 N N . VAL A 1 581 ? 57.725 7.118 -151.285 1.00 59.09 581 VAL A N 1
ATOM 4319 C CA . VAL A 1 581 ? 57.976 6.202 -152.422 1.00 59.09 581 VAL A CA 1
ATOM 4320 C C . VAL A 1 581 ? 57.338 6.691 -153.740 1.00 59.09 581 VAL A C 1
ATOM 4322 O O . VAL A 1 581 ? 57.660 6.201 -154.819 1.00 59.09 581 VAL A O 1
ATOM 4325 N N . GLY A 1 582 ? 56.478 7.715 -153.698 1.00 62.84 582 GLY A N 1
ATOM 4326 C CA . GLY A 1 582 ? 55.785 8.255 -154.881 1.00 62.84 582 GLY A CA 1
ATOM 4327 C C . GLY A 1 582 ? 56.703 8.815 -155.990 1.00 62.84 582 GLY A C 1
ATOM 4328 O O . GLY A 1 582 ? 56.514 8.461 -157.153 1.00 62.84 582 GLY A O 1
ATOM 4329 N N . PRO A 1 583 ? 57.732 9.631 -155.687 1.00 63.22 583 PRO A N 1
ATOM 4330 C CA . PRO A 1 583 ? 58.615 10.203 -156.716 1.00 63.22 583 PRO A CA 1
ATOM 4331 C C . PRO A 1 583 ? 59.686 9.242 -157.268 1.00 63.22 583 PRO A C 1
ATOM 4333 O O . PRO A 1 583 ? 60.318 9.552 -158.274 1.00 63.22 583 PRO A O 1
ATOM 4336 N N . GLN A 1 584 ? 59.899 8.078 -156.642 1.00 60.72 584 GLN A N 1
ATOM 4337 C CA . GLN A 1 584 ? 60.931 7.102 -157.033 1.00 60.72 584 GLN A CA 1
ATOM 4338 C C . GLN A 1 584 ? 60.384 5.947 -157.899 1.00 60.72 584 GLN A C 1
ATOM 4340 O O . GLN A 1 584 ? 61.164 5.237 -158.531 1.00 60.72 584 GLN A O 1
ATOM 4345 N N . ILE A 1 585 ? 59.055 5.791 -157.997 1.00 60.31 585 ILE A N 1
ATOM 4346 C CA . ILE A 1 585 ? 58.395 4.748 -158.810 1.00 60.31 585 ILE A CA 1
ATOM 4347 C C . ILE A 1 585 ? 58.007 5.259 -160.219 1.00 60.31 585 ILE A C 1
ATOM 4349 O O . ILE A 1 585 ? 57.776 4.458 -161.122 1.00 60.31 585 ILE A O 1
ATOM 4353 N N . ALA A 1 586 ? 58.014 6.572 -160.481 1.00 62.28 586 ALA A N 1
ATOM 4354 C CA . ALA A 1 586 ? 57.585 7.146 -161.769 1.00 62.28 586 ALA A CA 1
ATOM 4355 C C . ALA A 1 586 ? 58.380 6.674 -163.023 1.00 62.28 586 ALA A C 1
ATOM 4357 O O . ALA A 1 586 ? 57.755 6.426 -164.058 1.00 62.28 586 ALA A O 1
ATOM 4358 N N . PRO A 1 587 ? 59.713 6.461 -162.988 1.00 61.97 587 PRO A N 1
ATOM 4359 C CA . PRO A 1 587 ? 60.452 5.931 -164.146 1.00 61.97 587 PRO A CA 1
ATOM 4360 C C . PRO A 1 587 ? 60.198 4.430 -164.396 1.00 61.97 587 PRO A C 1
ATOM 4362 O O . PRO A 1 587 ? 60.148 3.981 -165.544 1.00 61.97 587 PRO A O 1
ATOM 4365 N N . ALA A 1 588 ? 59.981 3.656 -163.326 1.00 59.91 588 ALA A N 1
ATOM 4366 C CA . ALA A 1 588 ? 59.659 2.228 -163.391 1.00 59.91 588 ALA A CA 1
ATOM 4367 C C . ALA A 1 588 ? 58.205 1.988 -163.836 1.00 59.91 588 ALA A C 1
ATOM 4369 O O . ALA A 1 588 ? 57.944 1.072 -164.608 1.00 59.91 588 ALA A O 1
ATOM 4370 N N . TYR A 1 589 ? 57.281 2.866 -163.439 1.00 67.75 589 TYR A N 1
ATOM 4371 C CA . TYR A 1 589 ? 55.881 2.881 -163.868 1.00 67.75 589 TYR A CA 1
ATOM 4372 C C . TYR A 1 589 ? 55.730 3.131 -165.384 1.00 67.75 589 TYR A C 1
ATOM 4374 O O . TYR A 1 589 ? 54.992 2.413 -166.057 1.00 67.75 589 TYR A O 1
ATOM 4382 N N . ASN A 1 590 ? 56.500 4.063 -165.963 1.00 68.88 590 ASN A N 1
ATOM 4383 C CA . ASN A 1 590 ? 56.477 4.332 -167.411 1.00 68.88 590 ASN A CA 1
ATOM 4384 C C . ASN A 1 590 ? 57.147 3.220 -168.250 1.00 68.88 590 ASN A C 1
ATOM 4386 O O . ASN A 1 590 ? 56.728 2.961 -169.377 1.00 68.88 590 ASN A O 1
ATOM 4390 N N . THR A 1 591 ? 58.131 2.509 -167.685 1.00 67.19 591 THR A N 1
ATOM 4391 C CA . THR A 1 591 ? 58.817 1.367 -168.330 1.00 67.19 591 THR A CA 1
ATOM 4392 C C . THR A 1 591 ? 58.007 0.060 -168.209 1.00 67.19 591 THR A C 1
ATOM 4394 O O . THR A 1 591 ? 57.978 -0.760 -169.131 1.00 67.19 591 THR A O 1
ATOM 4397 N N . ALA A 1 592 ? 57.264 -0.112 -167.109 1.00 60.00 592 ALA A N 1
ATOM 4398 C CA . ALA A 1 592 ? 56.350 -1.233 -166.888 1.00 60.00 592 ALA A CA 1
ATOM 4399 C C . ALA A 1 592 ? 55.065 -1.129 -167.733 1.00 60.00 592 ALA A C 1
ATOM 4401 O O . ALA A 1 592 ? 54.626 -2.138 -168.282 1.00 60.00 592 ALA A O 1
ATOM 4402 N N . ASN A 1 593 ? 54.515 0.076 -167.945 1.00 64.62 593 ASN A N 1
ATOM 4403 C CA . ASN A 1 593 ? 53.355 0.283 -168.827 1.00 64.62 593 ASN A CA 1
ATOM 4404 C C . ASN A 1 593 ? 53.656 0.013 -170.317 1.00 64.62 593 ASN A C 1
ATOM 4406 O O . ASN A 1 593 ? 52.776 -0.446 -171.045 1.00 64.62 593 ASN A O 1
ATOM 4410 N N . ALA A 1 594 ? 54.895 0.219 -170.779 1.00 58.28 594 ALA A N 1
ATOM 4411 C CA . ALA A 1 594 ? 55.318 -0.164 -172.133 1.00 58.28 594 ALA A CA 1
ATOM 4412 C C . ALA A 1 594 ? 55.448 -1.696 -172.308 1.00 58.28 594 ALA A C 1
ATOM 4414 O O . ALA A 1 594 ? 55.155 -2.236 -173.375 1.00 58.28 594 ALA A O 1
ATOM 4415 N N . SER A 1 595 ? 55.810 -2.412 -171.236 1.00 58.47 595 SER A N 1
ATOM 4416 C CA . SER A 1 595 ? 55.944 -3.879 -171.218 1.00 58.47 595 SER A CA 1
ATOM 4417 C C . SER A 1 595 ? 54.590 -4.593 -171.055 1.00 58.47 595 SER A C 1
ATOM 4419 O O . SER A 1 595 ? 54.355 -5.642 -171.654 1.00 58.47 595 SER A O 1
ATOM 4421 N N . PHE A 1 596 ? 53.653 -3.985 -170.321 1.00 68.19 596 PHE A N 1
ATOM 4422 C CA . PHE A 1 596 ? 52.283 -4.470 -170.122 1.00 68.19 596 PHE A CA 1
ATOM 4423 C C . PHE A 1 596 ? 51.436 -4.445 -171.412 1.00 68.19 596 PHE A C 1
ATOM 4425 O O . PHE A 1 596 ? 50.678 -5.378 -171.669 1.00 68.19 596 PHE A O 1
ATOM 4432 N N . ASN A 1 597 ? 51.644 -3.462 -172.296 1.00 62.47 597 ASN A N 1
ATOM 4433 C CA . ASN A 1 597 ? 51.001 -3.417 -173.620 1.00 62.47 597 ASN A CA 1
ATOM 4434 C C . ASN A 1 597 ? 51.553 -4.457 -174.622 1.00 62.47 597 ASN A C 1
ATOM 4436 O O . ASN A 1 597 ? 50.936 -4.685 -175.658 1.00 62.47 597 ASN A O 1
ATOM 4440 N N . THR A 1 598 ? 52.675 -5.120 -174.306 1.00 59.78 598 THR A N 1
ATOM 4441 C CA . THR A 1 598 ? 53.296 -6.165 -175.145 1.00 59.78 598 THR A CA 1
ATOM 4442 C C . THR A 1 598 ? 52.911 -7.588 -174.696 1.00 59.78 598 THR A C 1
ATOM 4444 O O . THR A 1 598 ? 52.939 -8.510 -175.504 1.00 59.78 598 THR A O 1
ATOM 4447 N N . ALA A 1 599 ? 52.494 -7.787 -173.436 1.00 53.97 599 ALA A N 1
ATOM 4448 C CA . ALA A 1 599 ? 52.168 -9.111 -172.882 1.00 53.97 599 ALA A CA 1
ATOM 4449 C C . ALA A 1 599 ? 50.659 -9.425 -172.804 1.00 53.97 599 ALA A C 1
ATOM 4451 O O . ALA A 1 599 ? 50.285 -10.581 -172.638 1.00 53.97 599 ALA A O 1
ATOM 4452 N N . ASN A 1 600 ? 49.779 -8.429 -172.978 1.00 54.69 600 ASN A N 1
ATOM 4453 C CA . ASN A 1 600 ? 48.318 -8.608 -172.999 1.00 54.69 600 ASN A CA 1
ATOM 4454 C C . ASN A 1 600 ? 47.774 -9.119 -174.355 1.00 54.69 600 ASN A C 1
ATOM 4456 O O . ASN A 1 600 ? 46.593 -8.978 -174.675 1.00 54.69 600 ASN A O 1
ATOM 4460 N N . GLY A 1 601 ? 48.637 -9.747 -175.156 1.00 47.50 601 GLY A N 1
ATOM 4461 C CA . GLY A 1 601 ? 48.208 -10.718 -176.148 1.00 47.50 601 GLY A CA 1
ATOM 4462 C C . GLY A 1 601 ? 47.900 -12.033 -175.438 1.00 47.50 601 GLY A C 1
ATOM 4463 O O . GLY A 1 601 ? 48.826 -12.769 -175.139 1.00 47.50 601 GLY A O 1
ATOM 4464 N N . LEU A 1 602 ? 46.612 -12.266 -175.154 1.00 46.19 602 LEU A N 1
ATOM 4465 C CA . LEU A 1 602 ? 45.914 -13.563 -175.168 1.00 46.19 602 LEU A CA 1
ATOM 4466 C C . LEU A 1 602 ? 46.753 -14.815 -174.808 1.00 46.19 602 LEU A C 1
ATOM 4468 O O . LEU A 1 602 ? 47.681 -15.176 -175.514 1.00 46.19 602 LEU A O 1
ATOM 4472 N N . SER A 1 603 ? 46.375 -15.699 -173.891 1.00 46.34 603 SER A N 1
ATOM 4473 C CA . SER A 1 603 ? 45.065 -16.056 -173.347 1.00 46.34 603 SER A CA 1
ATOM 4474 C C . SER A 1 603 ? 45.276 -17.383 -172.591 1.00 46.34 603 SER A C 1
ATOM 4476 O O . SER A 1 603 ? 46.201 -18.119 -172.915 1.00 46.34 603 SER A O 1
ATOM 4478 N N . ASN A 1 604 ? 44.374 -17.734 -171.674 1.00 42.78 604 ASN A N 1
ATOM 4479 C CA . ASN A 1 604 ? 43.913 -19.116 -171.476 1.00 42.78 604 ASN A CA 1
ATOM 4480 C C . ASN A 1 604 ? 44.968 -20.233 -171.258 1.00 42.78 604 ASN A C 1
ATOM 4482 O O . ASN A 1 604 ? 45.473 -20.829 -172.207 1.00 42.78 604 ASN A O 1
ATOM 4486 N N . GLY A 1 605 ? 45.176 -20.639 -170.002 1.00 41.53 605 GLY A N 1
ATOM 4487 C CA . GLY A 1 605 ? 45.885 -21.883 -169.699 1.00 41.53 605 GLY A CA 1
ATOM 4488 C C . GLY A 1 605 ? 45.773 -22.310 -168.238 1.00 41.53 605 GLY A C 1
ATOM 4489 O O . GLY A 1 605 ? 46.369 -21.701 -167.357 1.00 41.53 605 GLY A O 1
ATOM 4490 N N . THR A 1 606 ? 45.033 -23.395 -167.997 1.00 41.03 606 THR A N 1
ATOM 4491 C CA . THR A 1 606 ? 45.203 -24.334 -166.869 1.00 41.03 606 THR A CA 1
ATOM 4492 C C . THR A 1 606 ? 46.715 -24.648 -166.723 1.00 41.03 606 THR A C 1
ATOM 4494 O O . THR A 1 606 ? 47.462 -24.527 -167.687 1.00 41.03 606 THR A O 1
ATOM 4497 N N . ILE A 1 607 ? 47.295 -25.008 -165.580 1.00 44.19 607 ILE A N 1
ATOM 4498 C CA . ILE A 1 607 ? 47.178 -26.290 -164.883 1.00 44.19 607 ILE A CA 1
ATOM 4499 C C . ILE A 1 607 ? 47.950 -26.132 -163.554 1.00 44.19 607 ILE A C 1
ATOM 4501 O O . ILE A 1 607 ? 49.047 -25.579 -163.514 1.00 44.19 607 ILE A O 1
ATOM 4505 N N . SER A 1 608 ? 47.348 -26.649 -162.480 1.00 43.56 608 SER A N 1
ATOM 4506 C CA . SER A 1 608 ? 47.967 -27.552 -161.494 1.00 43.56 608 SER A CA 1
ATOM 4507 C C . SER A 1 608 ? 49.434 -27.925 -161.788 1.00 43.56 608 SER A C 1
ATOM 4509 O O . SER A 1 608 ? 49.733 -28.350 -162.899 1.00 43.56 608 SER A O 1
ATOM 4511 N N . HIS A 1 609 ? 50.325 -27.860 -160.791 1.00 43.97 609 HIS A N 1
ATOM 4512 C CA . HIS A 1 609 ? 51.111 -29.027 -160.368 1.00 43.97 609 HIS A CA 1
ATOM 4513 C C . HIS A 1 609 ? 52.193 -28.741 -159.317 1.00 43.97 609 HIS A C 1
ATOM 4515 O O . HIS A 1 609 ? 52.881 -27.724 -159.295 1.00 43.97 609 HIS A O 1
ATOM 4521 N N . SER A 1 610 ? 52.374 -29.808 -158.543 1.00 43.75 610 SER A N 1
ATOM 4522 C CA . SER A 1 610 ? 53.625 -30.403 -158.073 1.00 43.75 610 SER A CA 1
ATOM 4523 C C . SER A 1 610 ? 54.295 -29.929 -156.800 1.00 43.75 610 SER A C 1
ATOM 4525 O O . SER A 1 610 ? 55.153 -30.680 -156.368 1.00 43.75 610 SER A O 1
ATOM 4527 N N . ASN A 1 611 ? 53.912 -28.833 -156.137 1.00 51.47 611 ASN A N 1
ATOM 4528 C CA . ASN A 1 611 ? 54.390 -28.585 -154.763 1.00 51.47 611 ASN A CA 1
ATOM 4529 C C . ASN A 1 611 ? 53.569 -27.520 -154.020 1.00 51.47 611 ASN A C 1
ATOM 4531 O O . ASN A 1 611 ? 54.021 -26.398 -153.810 1.00 51.47 611 ASN A O 1
ATOM 4535 N N . ILE A 1 612 ? 52.367 -27.884 -153.567 1.00 49.19 612 ILE A N 1
ATOM 4536 C CA . ILE A 1 612 ? 51.707 -27.160 -152.473 1.00 49.19 612 ILE A CA 1
ATOM 4537 C C . ILE A 1 612 ? 51.544 -28.140 -151.318 1.00 49.19 612 ILE A C 1
ATOM 4539 O O . ILE A 1 612 ? 50.748 -29.075 -151.374 1.00 49.19 612 ILE A O 1
ATOM 4543 N N . ALA A 1 613 ? 52.361 -27.935 -150.289 1.00 43.44 613 ALA A N 1
ATOM 4544 C CA . ALA A 1 613 ? 52.304 -28.675 -149.045 1.00 43.44 613 ALA A CA 1
ATOM 4545 C C . ALA A 1 613 ? 51.004 -28.341 -148.302 1.00 43.44 613 ALA A C 1
ATOM 4547 O O . ALA A 1 613 ? 50.840 -27.239 -147.781 1.00 43.44 613 ALA A O 1
ATOM 4548 N N . LEU A 1 614 ? 50.096 -29.316 -148.248 1.00 60.06 614 LEU A N 1
ATOM 4549 C CA . LEU A 1 614 ? 48.964 -29.336 -147.327 1.00 60.06 614 LEU A CA 1
ATOM 4550 C C . LEU A 1 614 ? 48.505 -30.786 -147.088 1.00 60.06 614 LEU A C 1
ATOM 4552 O O . LEU A 1 614 ? 47.887 -31.350 -147.980 1.00 60.06 614 LEU A O 1
ATOM 4556 N N . THR A 1 615 ? 48.739 -31.363 -145.896 1.00 41.66 615 THR A N 1
ATOM 4557 C CA . THR A 1 615 ? 48.022 -32.565 -145.385 1.00 41.66 615 THR A CA 1
ATOM 4558 C C . THR A 1 615 ? 48.285 -32.838 -143.885 1.00 41.66 615 THR A C 1
ATOM 4560 O O . THR A 1 615 ? 49.334 -33.387 -143.572 1.00 41.66 615 THR A O 1
ATOM 4563 N N . GLY A 1 616 ? 47.306 -32.528 -143.007 1.00 43.91 616 GLY A N 1
ATOM 4564 C CA . GLY A 1 616 ? 46.894 -33.260 -141.768 1.00 43.91 616 GLY A CA 1
ATOM 4565 C C . GLY A 1 616 ? 47.900 -33.498 -140.614 1.00 43.91 616 GLY A C 1
ATOM 4566 O O . GLY A 1 616 ? 49.096 -33.551 -140.828 1.00 43.91 616 GLY A O 1
ATOM 4567 N N . THR A 1 617 ? 47.510 -33.676 -139.337 1.00 42.66 617 THR A N 1
ATOM 4568 C CA . THR A 1 617 ? 46.286 -34.295 -138.772 1.00 42.66 617 THR A CA 1
ATOM 4569 C C . THR A 1 617 ? 45.637 -33.456 -137.656 1.00 42.66 617 THR A C 1
ATOM 4571 O O . THR A 1 617 ? 46.311 -32.986 -136.744 1.00 42.66 617 THR A O 1
ATOM 4574 N N . ILE A 1 618 ? 44.305 -33.342 -137.711 1.00 55.75 618 ILE A N 1
ATOM 4575 C CA . ILE A 1 618 ? 43.399 -32.828 -136.672 1.00 55.75 618 ILE A CA 1
ATOM 4576 C C . ILE A 1 618 ? 42.763 -34.038 -135.980 1.00 55.75 618 ILE A C 1
ATOM 4578 O O . ILE A 1 618 ? 42.211 -34.885 -136.676 1.00 55.75 618 ILE A O 1
ATOM 4582 N N . ASN A 1 619 ? 42.763 -34.092 -134.645 1.00 50.50 619 ASN A N 1
ATOM 4583 C CA . ASN A 1 619 ? 41.896 -35.003 -133.891 1.00 50.50 619 ASN A CA 1
ATOM 4584 C C . ASN A 1 619 ? 40.980 -34.205 -132.957 1.00 50.50 619 ASN A C 1
ATOM 4586 O O . ASN A 1 619 ? 41.342 -33.831 -131.845 1.00 50.50 619 ASN A O 1
ATOM 4590 N N . ASN A 1 620 ? 39.780 -33.948 -133.476 1.00 49.09 620 ASN A N 1
ATOM 4591 C CA . ASN A 1 620 ? 38.626 -33.397 -132.784 1.00 49.09 620 ASN A CA 1
ATOM 4592 C C . ASN A 1 620 ? 37.982 -34.464 -131.892 1.00 49.09 620 ASN A C 1
ATOM 4594 O O . ASN A 1 620 ? 37.670 -35.550 -132.374 1.00 49.09 620 ASN A O 1
ATOM 4598 N N . ASN A 1 621 ? 37.647 -34.114 -130.652 1.00 44.19 621 ASN A N 1
ATOM 4599 C CA . ASN A 1 621 ? 36.422 -34.627 -130.041 1.00 44.19 621 ASN A CA 1
ATOM 4600 C C . ASN A 1 621 ? 35.818 -33.560 -129.117 1.00 44.19 621 ASN A C 1
ATOM 4602 O O . ASN A 1 621 ? 35.852 -33.654 -127.894 1.00 44.19 621 ASN A O 1
ATOM 4606 N N . ALA A 1 622 ? 35.281 -32.507 -129.734 1.00 45.75 622 ALA A N 1
ATOM 4607 C CA . ALA A 1 622 ? 34.118 -31.837 -129.175 1.00 45.75 622 ALA A CA 1
ATOM 4608 C C . ALA A 1 622 ? 32.932 -32.809 -129.247 1.00 45.75 622 ALA A C 1
ATOM 4610 O O . ALA A 1 622 ? 32.844 -33.571 -130.207 1.00 45.75 622 ALA A O 1
ATOM 4611 N N . ASN A 1 623 ? 31.998 -32.747 -128.297 1.00 52.03 623 ASN A N 1
ATOM 4612 C CA . ASN A 1 623 ? 30.627 -32.354 -128.641 1.00 52.03 623 ASN A CA 1
ATOM 4613 C C . ASN A 1 623 ? 29.673 -32.449 -127.447 1.00 52.03 623 ASN A C 1
ATOM 4615 O O . ASN A 1 623 ? 29.054 -33.477 -127.205 1.00 52.03 623 ASN A O 1
ATOM 4619 N N . ALA A 1 624 ? 29.413 -31.300 -126.826 1.00 56.50 624 ALA A N 1
ATOM 4620 C CA . ALA A 1 624 ? 28.056 -30.951 -126.411 1.00 56.50 624 ALA A CA 1
ATOM 4621 C C . ALA A 1 624 ? 27.342 -30.265 -127.597 1.00 56.50 624 ALA A C 1
ATOM 4623 O O . ALA A 1 624 ? 26.865 -29.140 -127.485 1.00 56.50 624 ALA A O 1
ATOM 4624 N N . SER A 1 625 ? 27.352 -30.900 -128.778 1.00 72.19 625 SER A N 1
ATOM 4625 C CA . SER A 1 625 ? 26.579 -30.414 -129.925 1.00 72.19 625 SER A CA 1
ATOM 4626 C C . SER A 1 625 ? 25.103 -30.658 -129.633 1.00 72.19 625 SER A C 1
ATOM 4628 O O . SER A 1 625 ? 24.697 -31.783 -129.318 1.00 72.19 625 SER A O 1
ATOM 4630 N N . THR A 1 626 ? 24.328 -29.579 -129.677 1.00 78.38 626 THR A N 1
ATOM 4631 C CA . THR A 1 626 ? 22.880 -29.603 -129.519 1.00 78.38 626 THR A CA 1
ATOM 4632 C C . THR A 1 626 ? 22.211 -29.769 -130.883 1.00 78.38 626 THR A C 1
ATOM 4634 O O . THR A 1 626 ? 22.693 -29.251 -131.888 1.00 78.38 626 THR A O 1
ATOM 4637 N N . GLN A 1 627 ? 21.084 -30.473 -130.928 1.00 89.19 627 GLN A N 1
ATOM 4638 C CA . GLN A 1 627 ? 20.213 -30.540 -132.098 1.00 89.19 627 GLN A CA 1
ATOM 4639 C C . GLN A 1 627 ? 18.759 -30.289 -131.698 1.00 89.19 627 GLN A C 1
ATOM 4641 O O . GLN A 1 627 ? 18.352 -30.571 -130.571 1.00 89.19 627 GLN A O 1
ATOM 4646 N N . VAL A 1 628 ? 17.959 -29.777 -132.628 1.00 88.38 628 VAL A N 1
ATOM 4647 C CA . VAL A 1 628 ? 16.505 -29.694 -132.469 1.00 88.38 628 VAL A CA 1
ATOM 4648 C C . VAL A 1 628 ? 15.894 -30.803 -133.314 1.00 88.38 628 VAL A C 1
ATOM 4650 O O . VAL A 1 628 ? 16.096 -30.833 -134.527 1.00 88.38 628 VAL A O 1
ATOM 4653 N N . LEU A 1 629 ? 15.189 -31.738 -132.681 1.00 92.94 629 LEU A N 1
ATOM 4654 C CA . LEU A 1 629 ? 14.497 -32.803 -133.396 1.00 92.94 629 LEU A CA 1
ATOM 4655 C C . LEU A 1 629 ? 13.206 -32.250 -133.985 1.00 92.94 629 LEU A C 1
ATOM 4657 O O . LEU A 1 629 ? 12.514 -31.435 -133.375 1.00 92.94 629 LEU A O 1
ATOM 4661 N N . THR A 1 630 ? 12.880 -32.716 -135.182 1.00 88.25 630 THR A N 1
ATOM 4662 C CA . THR A 1 630 ? 11.618 -32.381 -135.835 1.00 88.25 630 THR A CA 1
ATOM 4663 C C . THR A 1 630 ? 10.486 -33.189 -135.205 1.00 88.25 630 THR A C 1
ATOM 4665 O O . THR A 1 630 ? 10.597 -34.408 -135.068 1.00 88.25 630 THR A O 1
ATOM 4668 N N . ASP A 1 631 ? 9.400 -32.514 -134.824 1.00 91.19 631 ASP A N 1
ATOM 4669 C CA . ASP A 1 63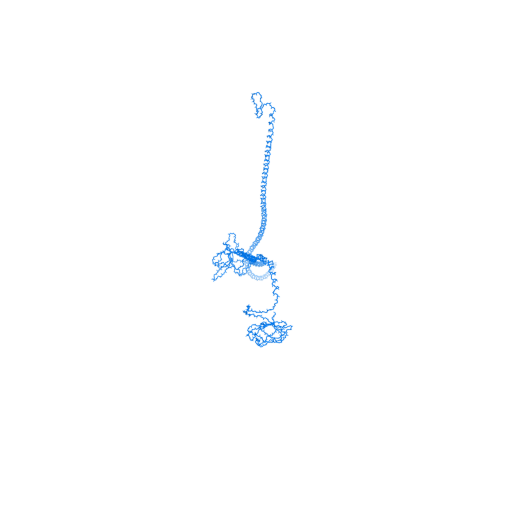1 ? 8.185 -33.178 -134.356 1.00 91.19 631 ASP A CA 1
ATOM 4670 C C . ASP A 1 631 ? 7.521 -33.963 -135.493 1.00 91.19 631 ASP A C 1
ATOM 4672 O O . ASP A 1 631 ? 7.391 -33.493 -136.623 1.00 91.19 631 ASP A O 1
ATOM 4676 N N . GLY A 1 632 ? 7.080 -35.172 -135.175 1.00 87.69 632 GLY A N 1
ATOM 4677 C CA . GLY A 1 632 ? 6.372 -36.066 -136.077 1.00 87.69 632 GLY A CA 1
ATOM 4678 C C . GLY A 1 632 ? 5.753 -37.202 -135.276 1.00 87.69 632 GLY A C 1
ATOM 4679 O O . GLY A 1 632 ? 6.122 -37.417 -134.123 1.00 87.69 632 GLY A O 1
ATOM 4680 N N . ALA A 1 633 ? 4.818 -37.952 -135.869 1.00 90.00 633 ALA A N 1
ATOM 4681 C CA . ALA A 1 633 ? 4.156 -39.071 -135.183 1.00 90.00 633 ALA A CA 1
ATOM 4682 C C . ALA A 1 633 ? 5.164 -40.061 -134.554 1.00 90.00 633 ALA A C 1
ATOM 4684 O O . ALA A 1 633 ? 4.953 -40.558 -133.446 1.00 90.00 633 ALA A O 1
ATOM 4685 N N . THR A 1 634 ? 6.300 -40.274 -135.227 1.00 91.12 634 THR A N 1
ATOM 4686 C CA . THR A 1 634 ? 7.486 -40.934 -134.676 1.00 91.12 634 THR A CA 1
ATOM 4687 C C . THR A 1 634 ? 8.701 -40.019 -134.809 1.00 91.12 634 THR A C 1
ATOM 4689 O O . THR A 1 634 ? 9.070 -39.628 -135.915 1.00 91.12 634 THR A O 1
ATOM 4692 N N . ILE A 1 635 ? 9.336 -39.692 -133.688 1.00 95.50 635 ILE A N 1
ATOM 4693 C CA . ILE A 1 635 ? 10.501 -38.810 -133.617 1.00 95.50 635 ILE A CA 1
ATOM 4694 C C . ILE A 1 635 ? 11.765 -39.665 -133.714 1.00 95.50 635 ILE A C 1
ATOM 4696 O O . ILE A 1 635 ? 11.949 -40.602 -132.937 1.00 95.50 635 ILE A O 1
ATOM 4700 N N . SER A 1 636 ? 12.643 -39.340 -134.664 1.00 91.38 636 SER A N 1
ATOM 4701 C CA . SER A 1 636 ? 13.931 -40.018 -134.856 1.00 91.38 636 SER A CA 1
ATOM 4702 C C . SER A 1 636 ? 15.070 -39.172 -134.301 1.00 91.38 636 SER A C 1
ATOM 4704 O O . SER A 1 636 ? 15.175 -37.991 -134.625 1.00 91.38 636 SER A O 1
ATOM 4706 N N . TRP A 1 637 ? 15.952 -39.781 -133.506 1.00 92.56 637 TRP A N 1
ATOM 4707 C CA . TRP A 1 637 ? 17.119 -39.102 -132.945 1.00 92.56 637 TRP A CA 1
ATOM 4708 C C . TRP A 1 637 ? 18.422 -39.735 -133.446 1.00 92.56 637 TRP A C 1
ATOM 4710 O O . TRP A 1 637 ? 18.804 -40.831 -133.033 1.00 92.56 637 TRP A O 1
ATOM 4720 N N . ASN A 1 638 ? 19.123 -39.027 -134.338 1.00 88.50 638 ASN A N 1
ATOM 4721 C CA . ASN A 1 638 ? 20.474 -39.391 -134.762 1.00 88.50 638 ASN A CA 1
ATOM 4722 C C . ASN A 1 638 ? 21.500 -38.706 -133.862 1.00 88.50 638 ASN A C 1
ATOM 4724 O O . ASN A 1 638 ? 21.807 -37.528 -134.048 1.00 88.50 638 ASN A O 1
ATOM 4728 N N . VAL A 1 639 ? 22.061 -39.437 -132.903 1.00 85.06 639 VAL A N 1
ATOM 4729 C CA . VAL A 1 639 ? 22.906 -38.819 -131.875 1.00 85.06 639 VAL A CA 1
ATOM 4730 C C . VAL A 1 639 ? 24.260 -38.321 -132.396 1.00 85.06 639 VAL A C 1
ATOM 4732 O O . VAL A 1 639 ? 24.885 -37.482 -131.753 1.00 85.06 639 VAL A O 1
ATOM 4735 N N . ALA A 1 640 ? 24.697 -38.751 -133.587 1.00 82.38 640 ALA A N 1
ATOM 4736 C CA . ALA A 1 640 ? 25.898 -38.209 -134.230 1.00 82.38 640 ALA A CA 1
ATOM 4737 C C . ALA A 1 640 ? 25.722 -36.747 -134.685 1.00 82.38 640 ALA A C 1
ATOM 4739 O O . ALA A 1 640 ? 26.707 -36.020 -134.784 1.00 82.38 640 ALA A O 1
ATOM 4740 N N . ALA A 1 641 ? 24.480 -36.313 -134.936 1.00 80.94 641 ALA A N 1
ATOM 4741 C CA . ALA A 1 641 ? 24.150 -34.926 -135.270 1.00 80.94 641 ALA A CA 1
ATOM 4742 C C . ALA A 1 641 ? 24.046 -34.014 -134.030 1.00 80.94 641 ALA A C 1
ATOM 4744 O O . ALA A 1 641 ? 23.956 -32.800 -134.176 1.00 80.94 641 ALA A O 1
ATOM 4745 N N . GLY A 1 642 ? 24.051 -34.590 -132.822 1.00 81.62 642 GLY A N 1
ATOM 4746 C CA . GLY A 1 642 ? 23.995 -33.858 -131.558 1.00 81.62 642 GLY A CA 1
ATOM 4747 C C . GLY A 1 642 ? 23.595 -34.757 -130.386 1.00 81.62 642 GLY A C 1
ATOM 4748 O O . GLY A 1 642 ? 22.571 -35.442 -130.434 1.00 81.62 642 GLY A O 1
ATOM 4749 N N . MET A 1 643 ? 24.387 -34.756 -129.316 1.00 85.00 643 MET A N 1
ATOM 4750 C CA . MET A 1 643 ? 24.161 -35.620 -128.146 1.00 85.00 643 MET A CA 1
ATOM 4751 C C . MET A 1 643 ? 23.152 -35.017 -127.157 1.00 85.00 643 MET A C 1
ATOM 4753 O O . MET A 1 643 ? 22.620 -35.728 -126.304 1.00 85.00 643 MET A O 1
ATOM 4757 N N . ILE A 1 644 ? 22.856 -33.721 -127.294 1.00 89.31 644 ILE A N 1
ATOM 4758 C CA . ILE A 1 644 ? 21.781 -33.035 -126.575 1.00 89.31 644 ILE A CA 1
ATOM 4759 C C . ILE A 1 644 ? 20.706 -32.664 -127.594 1.00 89.31 644 ILE A C 1
ATOM 4761 O O . ILE A 1 644 ? 20.960 -31.898 -128.516 1.00 89.31 644 ILE A O 1
ATOM 4765 N N . ALA A 1 645 ? 19.505 -33.200 -127.454 1.00 92.06 645 ALA A N 1
ATOM 4766 C CA . ALA A 1 645 ? 18.393 -32.930 -128.348 1.00 92.06 645 ALA A CA 1
ATOM 4767 C C . ALA A 1 645 ? 17.313 -32.097 -127.658 1.00 92.06 645 ALA A C 1
ATOM 4769 O O . ALA A 1 645 ? 17.107 -32.198 -126.453 1.00 92.06 645 ALA A O 1
ATOM 4770 N N . THR A 1 646 ? 16.592 -31.284 -128.421 1.00 92.62 646 THR A N 1
ATOM 4771 C CA . THR A 1 646 ? 15.361 -30.624 -127.971 1.00 92.62 646 THR A CA 1
ATOM 4772 C C . THR A 1 646 ? 14.237 -30.909 -128.954 1.00 92.62 646 THR A C 1
ATOM 4774 O O . THR A 1 646 ? 14.444 -30.790 -130.155 1.00 92.62 646 THR A O 1
ATOM 4777 N N . VAL A 1 647 ? 13.053 -31.260 -128.462 1.00 94.38 647 VAL A N 1
ATOM 4778 C CA . VAL A 1 647 ? 11.848 -31.438 -129.278 1.00 94.38 647 VAL A CA 1
ATOM 4779 C C . VAL A 1 647 ? 10.647 -30.808 -128.588 1.00 94.38 647 VAL A C 1
ATOM 4781 O O . VAL A 1 647 ? 10.480 -30.956 -127.380 1.00 94.38 647 VAL A O 1
ATOM 4784 N N . THR A 1 648 ? 9.807 -30.118 -129.356 1.00 92.50 648 THR A N 1
ATOM 4785 C CA . THR A 1 648 ? 8.499 -29.643 -128.891 1.00 92.50 648 THR A CA 1
ATOM 4786 C C . THR A 1 648 ? 7.428 -30.556 -129.470 1.00 92.50 648 THR A C 1
ATOM 4788 O O . THR A 1 648 ? 7.322 -30.654 -130.689 1.00 92.50 648 THR A O 1
ATOM 4791 N N . LEU A 1 649 ? 6.662 -31.243 -128.624 1.00 93.62 649 LEU A N 1
ATOM 4792 C CA . LEU A 1 649 ? 5.674 -32.231 -129.064 1.00 93.62 649 LEU A CA 1
ATOM 4793 C C . LEU A 1 649 ? 4.404 -31.543 -129.563 1.00 93.62 649 LEU A C 1
ATOM 4795 O O . LEU A 1 649 ? 3.704 -30.924 -128.771 1.00 93.62 649 LEU A O 1
ATOM 4799 N N . GLY A 1 650 ? 4.069 -31.708 -130.845 1.00 87.94 650 GLY A N 1
ATOM 4800 C CA . GLY A 1 650 ? 2.832 -31.189 -131.453 1.00 87.94 650 GLY A CA 1
ATOM 4801 C C . GLY A 1 650 ? 1.624 -32.134 -131.356 1.00 87.94 650 GLY A C 1
ATOM 4802 O O . GLY A 1 650 ? 0.592 -31.899 -131.981 1.00 87.94 650 GLY A O 1
ATOM 4803 N N . GLY A 1 651 ? 1.760 -33.252 -130.638 1.00 90.94 651 GLY A N 1
ATOM 4804 C CA . GLY A 1 651 ? 0.755 -34.305 -130.468 1.00 90.94 651 GLY A CA 1
ATOM 4805 C C . GLY A 1 651 ? 1.304 -35.446 -129.605 1.00 90.94 651 GLY A C 1
ATOM 4806 O O . GLY A 1 651 ? 2.456 -35.385 -129.186 1.00 90.94 651 GLY A O 1
ATOM 4807 N N . ASP A 1 652 ? 0.522 -36.501 -129.365 1.00 93.38 652 ASP A N 1
ATOM 4808 C CA . ASP A 1 652 ? 1.040 -37.723 -128.728 1.00 93.38 652 ASP A CA 1
ATOM 4809 C C . ASP A 1 652 ? 2.007 -38.436 -129.681 1.00 93.38 652 ASP A C 1
ATOM 4811 O O . ASP A 1 652 ? 1.637 -38.778 -130.812 1.00 93.38 652 ASP A O 1
ATOM 4815 N N . ARG A 1 653 ? 3.273 -38.590 -129.271 1.00 96.00 653 ARG A N 1
ATOM 4816 C CA . ARG A 1 653 ? 4.365 -39.060 -130.142 1.00 96.00 653 ARG A CA 1
ATOM 4817 C C . ARG A 1 653 ? 5.008 -40.341 -129.634 1.00 96.00 653 ARG A C 1
ATOM 4819 O O . ARG A 1 653 ? 4.936 -40.681 -128.457 1.00 96.00 653 ARG A O 1
ATOM 4826 N N . THR A 1 654 ? 5.705 -41.030 -130.535 1.00 93.44 654 THR A N 1
ATOM 4827 C CA . THR A 1 654 ? 6.633 -42.113 -130.183 1.00 93.44 654 THR A CA 1
ATOM 4828 C C . THR A 1 654 ? 8.073 -41.688 -130.456 1.00 93.44 654 THR A C 1
ATOM 4830 O O . THR A 1 654 ? 8.373 -41.224 -131.552 1.00 93.44 654 THR A O 1
ATOM 4833 N N . LEU A 1 655 ? 8.984 -41.878 -129.505 1.00 95.38 655 LEU A N 1
ATOM 4834 C CA . LEU A 1 655 ? 10.420 -41.724 -129.723 1.00 95.38 655 LEU A CA 1
ATOM 4835 C C . LEU A 1 655 ? 11.009 -43.051 -130.224 1.00 95.38 655 LEU A C 1
ATOM 4837 O O . LEU A 1 655 ? 10.950 -44.072 -129.528 1.00 95.38 655 LEU A O 1
ATOM 4841 N N . ALA A 1 656 ? 11.550 -43.047 -131.443 1.00 92.94 656 ALA A N 1
ATOM 4842 C CA . ALA A 1 656 ? 12.203 -44.207 -132.049 1.00 92.94 656 ALA A CA 1
ATOM 4843 C C . ALA A 1 656 ? 13.545 -44.521 -131.375 1.00 92.94 656 ALA A C 1
ATOM 4845 O O . ALA A 1 656 ? 14.156 -43.646 -130.766 1.00 92.94 656 ALA A O 1
ATOM 4846 N N . ASN A 1 657 ? 14.036 -45.756 -131.523 1.00 92.50 657 ASN A N 1
ATOM 4847 C CA . ASN A 1 657 ? 15.387 -46.102 -131.072 1.00 92.50 657 ASN A CA 1
ATOM 4848 C C . ASN A 1 657 ? 16.422 -45.171 -131.741 1.00 92.50 657 ASN A C 1
ATOM 4850 O O . ASN A 1 657 ? 16.348 -44.955 -132.955 1.00 92.50 657 ASN A O 1
ATOM 4854 N N . PRO A 1 658 ? 17.386 -44.628 -130.982 1.00 89.88 658 PRO A N 1
ATOM 4855 C CA . PRO A 1 658 ? 18.359 -43.683 -131.516 1.00 89.88 658 PRO A CA 1
ATOM 4856 C C . PRO A 1 658 ? 19.338 -44.370 -132.477 1.00 89.88 658 PRO A C 1
ATOM 4858 O O . PRO A 1 658 ? 19.725 -45.522 -132.277 1.00 89.88 658 PRO A O 1
ATOM 4861 N N . THR A 1 659 ? 19.790 -43.649 -133.504 1.00 88.25 659 THR A N 1
ATOM 4862 C CA . THR A 1 659 ? 20.777 -44.152 -134.477 1.00 88.25 659 THR A CA 1
ATOM 4863 C C . THR A 1 659 ? 22.163 -43.575 -134.221 1.00 88.25 659 THR A C 1
ATOM 4865 O O . THR A 1 659 ? 22.287 -42.439 -133.764 1.00 88.25 659 THR A O 1
ATOM 4868 N N . ASN A 1 660 ? 23.204 -44.329 -134.592 1.00 87.38 660 ASN A N 1
ATOM 4869 C CA . ASN A 1 660 ? 24.616 -43.988 -134.361 1.00 87.38 660 ASN A CA 1
ATOM 4870 C C . ASN A 1 660 ? 24.974 -43.829 -132.875 1.00 87.38 660 ASN A C 1
ATOM 4872 O O . ASN A 1 660 ? 25.871 -43.061 -132.522 1.00 87.38 660 ASN A O 1
ATOM 4876 N N . LEU A 1 661 ? 24.261 -44.560 -132.015 1.00 86.62 661 LEU A N 1
ATOM 4877 C CA . LEU A 1 661 ? 24.472 -44.548 -130.578 1.00 86.62 661 LEU A CA 1
ATOM 4878 C C . LEU A 1 661 ? 25.869 -45.074 -130.220 1.00 86.62 661 LEU A C 1
ATOM 4880 O O . LEU A 1 661 ? 26.329 -46.080 -130.756 1.00 86.62 661 LEU A O 1
ATOM 4884 N N . LYS A 1 662 ? 26.552 -44.372 -129.315 1.00 83.75 662 LYS A N 1
ATOM 4885 C CA . LYS A 1 662 ? 27.844 -44.767 -128.733 1.00 83.75 662 LYS A CA 1
ATOM 4886 C C . LYS A 1 662 ? 27.768 -44.710 -127.208 1.00 83.75 662 LYS A C 1
ATOM 4888 O O . LYS A 1 662 ? 26.900 -44.027 -126.670 1.00 83.75 662 LYS A O 1
ATOM 4893 N N . VAL A 1 663 ? 28.690 -45.375 -126.513 1.00 83.56 663 VAL A N 1
ATOM 4894 C CA . VAL A 1 663 ? 28.821 -45.253 -125.049 1.00 83.56 663 VAL A CA 1
ATOM 4895 C C . VAL A 1 663 ? 29.004 -43.777 -124.677 1.00 83.56 663 VAL A C 1
ATOM 4897 O O . VAL A 1 663 ? 29.867 -43.107 -125.244 1.00 83.56 663 VAL A O 1
ATOM 4900 N N . GLY A 1 664 ? 28.188 -43.263 -123.757 1.00 82.25 664 GLY A N 1
ATOM 4901 C CA . GLY A 1 664 ? 28.224 -41.851 -123.365 1.00 82.25 664 GLY A CA 1
ATOM 4902 C C . GLY A 1 664 ? 26.912 -41.340 -122.773 1.00 82.25 664 GLY A C 1
ATOM 4903 O O . GLY A 1 664 ? 25.969 -42.106 -122.571 1.00 82.25 664 GLY A O 1
ATOM 4904 N N . THR A 1 665 ? 26.861 -40.036 -122.501 1.00 85.56 665 THR A N 1
ATOM 4905 C CA . THR A 1 665 ? 25.690 -39.360 -121.923 1.00 85.56 665 THR A CA 1
ATOM 4906 C C . THR A 1 665 ? 24.917 -38.608 -123.002 1.00 85.56 665 THR A C 1
ATOM 4908 O O . THR A 1 665 ? 25.511 -37.880 -123.795 1.00 85.56 665 THR A O 1
ATOM 4911 N N . TYR A 1 666 ? 23.593 -38.753 -122.996 1.00 91.31 666 TYR A N 1
ATOM 4912 C CA . TYR A 1 666 ? 22.674 -38.101 -123.926 1.00 91.31 666 TYR A CA 1
ATOM 4913 C C . TYR A 1 666 ? 21.552 -37.418 -123.152 1.00 91.31 666 TYR A C 1
ATOM 4915 O O . TYR A 1 666 ? 21.065 -37.959 -122.161 1.00 91.31 666 TYR A O 1
ATOM 4923 N N . ILE A 1 667 ? 21.126 -36.239 -123.599 1.00 91.31 667 ILE A N 1
ATOM 4924 C CA . ILE A 1 667 ? 20.064 -35.471 -122.934 1.00 91.31 667 ILE A CA 1
ATOM 4925 C C . ILE A 1 667 ? 19.003 -35.105 -123.964 1.00 91.31 667 ILE A C 1
ATOM 4927 O O . ILE A 1 667 ? 19.331 -34.592 -125.030 1.00 91.31 667 ILE A O 1
ATOM 4931 N N . LEU A 1 668 ? 17.737 -35.355 -123.646 1.00 93.44 668 LEU A N 1
ATOM 4932 C CA . LEU A 1 668 ? 16.593 -34.933 -124.440 1.00 93.44 668 LEU A CA 1
ATOM 4933 C C . LEU A 1 668 ? 15.746 -33.951 -123.633 1.00 93.44 668 LEU A C 1
ATOM 4935 O O . LEU A 1 668 ? 15.218 -34.288 -122.575 1.00 93.44 668 LEU A O 1
ATOM 4939 N N . HIS A 1 669 ? 15.588 -32.744 -124.162 1.00 93.44 669 HIS A N 1
ATOM 4940 C CA . HIS A 1 669 ? 14.587 -31.792 -123.707 1.00 93.44 669 HIS A CA 1
ATOM 4941 C C . HIS A 1 669 ? 13.294 -32.039 -124.473 1.00 93.44 669 HIS A C 1
ATOM 4943 O O . HIS A 1 669 ? 13.275 -31.924 -125.699 1.00 93.44 669 HIS A O 1
ATOM 4949 N N . VAL A 1 670 ? 12.219 -32.338 -123.757 1.00 94.12 670 VAL A N 1
ATOM 4950 C CA . VAL A 1 670 ? 10.883 -32.485 -124.330 1.00 94.12 670 VAL A CA 1
ATOM 4951 C C . VAL A 1 670 ? 10.037 -31.323 -123.847 1.00 94.12 670 VAL A C 1
ATOM 4953 O O . VAL A 1 670 ? 9.953 -31.076 -122.651 1.00 94.12 670 VAL A O 1
ATOM 4956 N N . ILE A 1 671 ? 9.454 -30.576 -124.776 1.00 93.25 671 ILE A N 1
ATOM 4957 C CA . ILE A 1 671 ? 8.651 -29.392 -124.478 1.00 93.25 671 ILE A CA 1
ATOM 4958 C C . ILE A 1 671 ? 7.211 -29.652 -124.918 1.00 93.25 671 ILE A C 1
ATOM 4960 O O . ILE A 1 671 ? 6.982 -30.133 -126.028 1.00 93.25 671 ILE A O 1
ATOM 4964 N N . GLN A 1 672 ? 6.240 -29.315 -124.076 1.00 94.94 672 GLN A N 1
ATOM 4965 C CA . GLN A 1 672 ? 4.826 -29.303 -124.454 1.00 94.94 672 GLN A CA 1
ATOM 4966 C C . GLN A 1 672 ? 4.533 -28.186 -125.469 1.00 94.94 672 GLN A C 1
ATOM 4968 O O . GLN A 1 672 ? 5.035 -27.068 -125.331 1.00 94.94 672 GLN A O 1
ATOM 4973 N N . ASP A 1 673 ? 3.701 -28.459 -126.478 1.00 89.50 673 ASP A N 1
ATOM 4974 C CA . ASP A 1 673 ? 3.204 -27.419 -127.387 1.00 89.50 673 ASP A CA 1
ATOM 4975 C C . ASP A 1 673 ? 2.298 -26.394 -126.673 1.00 89.50 673 ASP A C 1
ATOM 4977 O O . ASP A 1 673 ? 2.066 -26.435 -125.462 1.00 89.50 673 ASP A O 1
ATOM 4981 N N . GLY A 1 674 ? 1.749 -25.464 -127.459 1.00 86.56 674 GLY A N 1
ATOM 4982 C CA . GLY A 1 674 ? 0.791 -24.458 -127.002 1.00 86.56 674 GLY A CA 1
ATOM 4983 C C . GLY A 1 674 ? -0.532 -25.007 -126.444 1.00 86.56 674 GLY A C 1
ATOM 4984 O O . GLY A 1 674 ? -1.334 -24.211 -125.970 1.00 86.56 674 GLY A O 1
ATOM 4985 N N . THR A 1 675 ? -0.785 -26.323 -126.506 1.00 87.81 675 THR A N 1
ATOM 4986 C CA . THR A 1 675 ? -1.989 -26.975 -125.950 1.00 87.81 675 THR A CA 1
ATOM 4987 C C . THR A 1 675 ? -1.683 -27.739 -124.661 1.00 87.81 675 THR A C 1
ATOM 4989 O O . THR A 1 675 ? -2.497 -27.730 -123.738 1.00 87.81 675 THR A O 1
ATOM 4992 N N . GLY A 1 676 ? -0.505 -28.359 -124.569 1.00 87.38 676 GLY A N 1
ATOM 4993 C CA . GLY A 1 676 ? -0.124 -29.200 -123.440 1.00 87.38 676 GLY A CA 1
ATOM 4994 C C . GLY A 1 676 ? -0.770 -30.587 -123.472 1.00 87.38 676 GLY A C 1
ATOM 4995 O O . GLY A 1 676 ? -1.509 -30.952 -124.386 1.00 87.38 676 GLY A O 1
ATOM 4996 N N . SER A 1 677 ? -0.490 -31.373 -122.436 1.00 90.56 677 SER A N 1
ATOM 4997 C CA . SER A 1 677 ? -0.983 -32.743 -122.230 1.00 90.56 677 SER A CA 1
ATOM 4998 C C . SER A 1 677 ? -0.599 -33.752 -123.318 1.00 90.56 677 SER A C 1
ATOM 5000 O O . SER A 1 677 ? -1.298 -34.745 -123.503 1.00 90.56 677 SER A O 1
ATOM 5002 N N . ARG A 1 678 ? 0.514 -33.531 -124.027 1.00 93.62 678 ARG A N 1
ATOM 5003 C CA . ARG A 1 678 ? 1.076 -34.501 -124.973 1.00 93.62 678 ARG A CA 1
ATOM 5004 C C . ARG A 1 678 ? 1.871 -35.573 -124.249 1.00 93.62 678 ARG A C 1
ATOM 5006 O O . ARG A 1 678 ? 2.627 -35.286 -123.321 1.00 93.62 678 ARG A O 1
ATOM 5013 N N . THR A 1 679 ? 1.748 -36.800 -124.722 1.00 91.25 679 THR A N 1
ATOM 5014 C CA . THR A 1 679 ? 2.488 -37.959 -124.232 1.00 91.25 679 THR A CA 1
ATOM 5015 C C . THR A 1 679 ? 3.611 -38.339 -125.193 1.00 91.25 679 THR A C 1
ATOM 5017 O O . THR A 1 679 ? 3.525 -38.135 -126.407 1.00 91.25 679 THR A O 1
ATOM 5020 N N . LEU A 1 680 ? 4.686 -38.903 -124.641 1.00 93.81 680 LEU A N 1
ATOM 5021 C CA . LEU A 1 680 ? 5.780 -39.478 -125.413 1.00 93.81 680 LEU A CA 1
ATOM 5022 C C . LEU A 1 680 ? 5.945 -40.944 -125.029 1.00 93.81 680 LEU A C 1
ATOM 5024 O O . LEU A 1 680 ? 6.294 -41.270 -123.897 1.00 93.81 680 LEU A O 1
ATOM 5028 N N . THR A 1 681 ? 5.696 -41.825 -125.987 1.00 92.62 681 THR A N 1
ATOM 5029 C CA . THR A 1 681 ? 5.918 -43.265 -125.838 1.00 92.62 681 THR A CA 1
ATOM 5030 C C . THR A 1 681 ? 7.331 -43.609 -126.303 1.00 92.62 681 THR A C 1
ATOM 5032 O O . THR A 1 681 ? 7.787 -43.098 -127.322 1.00 92.62 681 THR A O 1
ATOM 5035 N N . PHE A 1 682 ? 8.050 -44.472 -125.585 1.00 93.88 682 PHE A N 1
ATOM 5036 C CA . PHE A 1 682 ? 9.447 -44.797 -125.893 1.00 93.88 682 PHE A CA 1
ATOM 5037 C C . PHE A 1 682 ? 9.591 -46.180 -126.530 1.00 93.88 682 PHE A C 1
ATOM 5039 O O . PHE A 1 682 ? 8.969 -47.145 -126.088 1.00 93.88 682 PHE A O 1
ATOM 5046 N N . SER A 1 683 ? 10.447 -46.282 -127.549 1.00 92.88 683 SER A N 1
ATOM 5047 C CA . SER A 1 683 ? 10.797 -47.561 -128.179 1.00 92.88 683 SER A CA 1
ATOM 5048 C C . SER A 1 683 ? 11.707 -48.429 -127.295 1.00 92.88 683 SER A C 1
ATOM 5050 O O . SER A 1 683 ? 12.185 -48.014 -126.240 1.00 92.88 683 SER A O 1
ATOM 5052 N N . SER A 1 684 ? 11.964 -49.664 -127.730 1.00 90.50 684 SER A N 1
ATOM 5053 C CA . SER A 1 684 ? 12.574 -50.718 -126.910 1.00 90.50 684 SER A CA 1
ATOM 5054 C C . SER A 1 684 ? 13.985 -50.434 -126.370 1.00 90.50 684 SER A C 1
ATOM 5056 O O . SER A 1 684 ? 14.367 -51.074 -125.386 1.00 90.50 684 SER A O 1
ATOM 5058 N N . ALA A 1 685 ? 14.757 -49.519 -126.966 1.00 90.38 685 ALA A N 1
ATOM 5059 C CA . ALA A 1 685 ? 16.111 -49.179 -126.514 1.00 90.38 685 ALA A CA 1
ATOM 5060 C C . ALA A 1 685 ? 16.132 -48.312 -125.245 1.00 90.38 685 ALA A C 1
ATOM 5062 O O . ALA A 1 685 ? 17.149 -48.280 -124.552 1.00 90.38 685 ALA A O 1
ATOM 5063 N N . TYR A 1 686 ? 15.029 -47.632 -124.917 1.00 94.19 686 TYR A N 1
ATOM 5064 C CA . TYR A 1 686 ? 14.919 -46.811 -123.713 1.00 94.19 686 TYR A CA 1
ATOM 5065 C C . TYR A 1 686 ? 14.481 -47.675 -122.531 1.00 94.19 686 TYR A C 1
ATOM 5067 O O . TYR A 1 686 ? 13.412 -48.288 -122.547 1.00 94.19 686 TYR A O 1
ATOM 5075 N N . LYS A 1 687 ? 15.322 -47.749 -121.501 1.00 92.38 687 LYS A N 1
ATOM 5076 C CA . LYS A 1 687 ? 15.086 -48.541 -120.294 1.00 92.38 687 LYS A CA 1
ATOM 5077 C C . LYS A 1 687 ? 14.783 -47.617 -119.125 1.00 92.38 687 LYS A C 1
ATOM 5079 O O . LYS A 1 687 ? 15.590 -46.748 -118.794 1.00 92.38 687 LYS A O 1
ATOM 5084 N N . TRP A 1 688 ? 13.635 -47.847 -118.494 1.00 92.00 688 TRP A N 1
ATOM 5085 C CA . TRP A 1 688 ? 13.158 -47.069 -117.355 1.00 92.00 688 TRP A CA 1
ATOM 5086 C C . TRP A 1 688 ? 13.150 -47.899 -116.068 1.00 92.00 688 TRP A C 1
ATOM 5088 O O . TRP A 1 688 ? 12.948 -49.119 -116.133 1.00 92.00 688 TRP A O 1
ATOM 5098 N N . PRO A 1 689 ? 13.353 -47.269 -114.897 1.00 84.62 689 PRO A N 1
ATOM 5099 C CA . PRO A 1 689 ? 13.265 -47.947 -113.607 1.00 84.62 689 PRO A CA 1
ATOM 5100 C C . PRO A 1 689 ? 11.945 -48.721 -113.456 1.00 84.62 689 PRO A C 1
ATOM 5102 O O . PRO A 1 689 ? 10.877 -48.212 -113.786 1.00 84.62 689 PRO A O 1
ATOM 5105 N N . ALA A 1 690 ? 12.025 -49.974 -112.995 1.00 84.56 690 ALA A N 1
ATOM 5106 C CA . ALA A 1 690 ? 10.890 -50.903 -112.871 1.00 84.56 690 ALA A CA 1
ATOM 5107 C C . ALA A 1 690 ? 10.080 -51.162 -114.168 1.00 84.56 690 ALA A C 1
ATOM 5109 O O . ALA A 1 690 ? 8.998 -51.739 -114.108 1.00 84.56 690 ALA A O 1
ATOM 5110 N N . GLY A 1 691 ? 10.601 -50.780 -115.343 1.00 80.75 691 GLY A N 1
ATOM 5111 C CA . GLY A 1 691 ? 9.959 -51.001 -116.644 1.00 80.75 691 GLY A CA 1
ATOM 5112 C C . GLY A 1 691 ? 8.817 -50.035 -116.980 1.00 80.75 691 GLY A C 1
ATOM 5113 O O . GLY A 1 691 ? 8.148 -50.233 -117.991 1.00 80.75 691 GLY A O 1
ATOM 5114 N N . VAL A 1 692 ? 8.597 -48.994 -116.170 1.00 83.56 692 VAL A N 1
ATOM 5115 C CA . VAL A 1 692 ? 7.505 -48.025 -116.357 1.00 83.56 692 VAL A CA 1
ATOM 5116 C C . VAL A 1 692 ? 8.061 -46.726 -116.934 1.00 83.56 692 VAL A C 1
ATOM 5118 O O . VAL A 1 692 ? 8.932 -46.102 -116.332 1.00 83.56 692 VAL A O 1
ATOM 5121 N N . ALA A 1 693 ? 7.570 -46.314 -118.105 1.00 87.12 693 ALA A N 1
ATOM 5122 C CA . ALA A 1 693 ? 7.980 -45.054 -118.719 1.00 87.12 693 ALA A CA 1
ATOM 5123 C C . ALA A 1 693 ? 7.469 -43.839 -117.914 1.00 87.12 693 ALA A C 1
ATOM 5125 O O . ALA A 1 693 ? 6.347 -43.881 -117.401 1.00 87.12 693 ALA A O 1
ATOM 5126 N N . PRO A 1 694 ? 8.264 -42.759 -117.800 1.00 88.31 694 PRO A N 1
ATOM 5127 C CA . PRO A 1 694 ? 7.870 -41.556 -117.080 1.00 88.31 694 PRO A CA 1
ATOM 5128 C C . PRO A 1 694 ? 6.698 -40.844 -117.764 1.00 88.31 694 PRO A C 1
ATOM 5130 O O . PRO A 1 694 ? 6.606 -40.801 -118.991 1.00 88.31 694 PRO A O 1
ATOM 5133 N N . ILE A 1 695 ? 5.818 -40.259 -116.950 1.00 89.81 695 ILE A N 1
ATOM 5134 C CA . ILE A 1 695 ? 4.682 -39.455 -117.411 1.00 89.81 695 ILE A CA 1
ATOM 5135 C C . ILE A 1 695 ? 5.151 -38.005 -117.547 1.00 89.81 695 ILE A C 1
ATOM 5137 O O . ILE A 1 695 ? 5.609 -37.420 -116.568 1.00 89.81 695 ILE A O 1
ATOM 5141 N N . LEU A 1 696 ? 5.037 -37.443 -118.753 1.00 91.81 696 LEU A N 1
ATOM 5142 C CA . LEU A 1 696 ? 5.425 -36.059 -119.035 1.00 91.81 696 LEU A CA 1
ATOM 5143 C C . LEU A 1 696 ? 4.517 -35.047 -118.326 1.00 91.81 696 LEU A C 1
ATOM 5145 O O . LEU A 1 696 ? 3.325 -35.294 -118.122 1.00 91.81 696 LEU A O 1
ATOM 5149 N N . THR A 1 697 ? 5.076 -33.883 -118.001 1.00 92.50 697 THR A N 1
ATOM 5150 C CA . THR A 1 697 ? 4.323 -32.755 -117.452 1.00 92.50 697 THR A CA 1
ATOM 5151 C C . THR A 1 697 ? 3.357 -32.241 -118.510 1.00 92.50 697 THR A C 1
ATOM 5153 O O . THR A 1 697 ? 3.729 -32.011 -119.658 1.00 92.50 697 THR A O 1
ATOM 5156 N N . THR A 1 698 ? 2.096 -32.046 -118.131 1.00 91.00 698 THR A N 1
ATOM 5157 C CA . THR A 1 698 ? 1.009 -31.737 -119.068 1.00 91.00 698 THR A CA 1
ATOM 5158 C C . THR A 1 698 ? 0.778 -30.240 -119.293 1.00 91.00 698 THR A C 1
ATOM 5160 O O . THR A 1 698 ? 0.014 -29.869 -120.183 1.00 91.00 698 THR A O 1
ATOM 5163 N N . THR A 1 699 ? 1.423 -29.361 -118.528 1.00 89.81 699 THR A N 1
ATOM 5164 C CA . THR A 1 699 ? 1.253 -27.906 -118.653 1.00 89.81 699 THR A CA 1
ATOM 5165 C C . THR A 1 699 ? 1.799 -27.389 -119.987 1.00 89.81 699 THR A C 1
ATOM 5167 O O . THR A 1 699 ? 2.856 -27.815 -120.443 1.00 89.81 699 THR A O 1
ATOM 5170 N N . ILE A 1 700 ? 1.098 -26.436 -120.605 1.00 91.25 700 ILE A N 1
ATOM 5171 C CA . ILE A 1 700 ? 1.536 -25.759 -121.837 1.00 91.25 700 ILE A CA 1
ATOM 5172 C C . ILE A 1 700 ? 2.955 -25.207 -121.673 1.00 91.25 700 ILE A C 1
ATOM 5174 O O . ILE A 1 700 ? 3.242 -24.512 -120.698 1.00 91.25 700 ILE A O 1
ATOM 5178 N N . GLY A 1 701 ? 3.833 -25.498 -122.636 1.00 85.69 701 GLY A N 1
ATOM 5179 C CA . GLY A 1 701 ? 5.218 -25.024 -122.632 1.00 85.69 701 GLY A CA 1
ATOM 5180 C C . GLY A 1 701 ? 6.119 -25.625 -121.548 1.00 85.69 701 GLY A C 1
ATOM 5181 O O . GLY A 1 701 ? 7.288 -25.241 -121.485 1.00 85.69 701 GLY A O 1
ATOM 5182 N N . ALA A 1 702 ? 5.622 -26.557 -120.722 1.00 90.56 702 ALA A N 1
ATOM 5183 C CA . ALA A 1 702 ? 6.448 -27.258 -119.745 1.00 90.56 702 ALA A CA 1
ATOM 5184 C C . ALA A 1 702 ? 7.601 -27.973 -120.445 1.00 90.56 702 ALA A C 1
ATOM 5186 O O . ALA A 1 702 ? 7.418 -28.578 -121.508 1.00 90.56 702 ALA A O 1
ATOM 5187 N N . ARG A 1 703 ? 8.789 -27.892 -119.845 1.00 91.81 703 ARG A N 1
ATOM 5188 C CA . ARG A 1 703 ? 9.992 -28.564 -120.323 1.00 91.81 703 ARG A CA 1
ATOM 5189 C C . ARG A 1 703 ? 10.343 -29.681 -119.363 1.00 91.81 703 ARG A C 1
ATOM 5191 O O . ARG A 1 703 ? 10.687 -29.440 -118.213 1.00 91.81 703 ARG A O 1
ATOM 5198 N N . ASP A 1 704 ? 10.348 -30.888 -119.885 1.00 94.25 704 ASP A N 1
ATOM 5199 C CA . ASP A 1 704 ? 10.818 -32.060 -119.181 1.00 94.25 704 ASP A CA 1
ATOM 5200 C C . ASP A 1 704 ? 12.211 -32.451 -119.681 1.00 94.25 704 ASP A C 1
ATOM 5202 O O . ASP A 1 704 ? 12.497 -32.416 -120.885 1.00 94.25 704 ASP A O 1
ATOM 5206 N N . LEU A 1 705 ? 13.089 -32.839 -118.755 1.00 92.38 705 LEU A N 1
ATOM 5207 C CA . LEU A 1 705 ? 14.423 -33.338 -119.077 1.00 92.38 705 LEU A CA 1
ATOM 5208 C C . LEU A 1 705 ? 14.481 -34.850 -118.915 1.00 92.38 705 LEU A C 1
ATOM 5210 O O . LEU A 1 705 ? 14.269 -35.378 -117.822 1.00 92.38 705 LEU A O 1
ATOM 5214 N N . LEU A 1 706 ? 14.867 -35.536 -119.987 1.00 93.06 706 LEU A N 1
ATOM 5215 C CA . LEU A 1 706 ? 15.199 -36.952 -119.951 1.00 93.06 706 LEU A CA 1
ATOM 5216 C C . LEU A 1 706 ? 16.694 -37.105 -120.188 1.00 93.06 706 LEU A C 1
ATOM 5218 O O . LEU A 1 706 ? 17.207 -36.772 -121.257 1.00 93.06 706 LEU A O 1
ATOM 5222 N N . SER A 1 707 ? 17.396 -37.583 -119.168 1.00 91.25 707 SER A N 1
ATOM 5223 C CA . SER A 1 707 ? 18.828 -37.854 -119.248 1.00 91.25 707 SER A CA 1
ATOM 5224 C C . SER A 1 707 ? 19.046 -39.344 -119.397 1.00 91.25 707 SER A C 1
ATOM 5226 O O . SER A 1 707 ? 18.409 -40.139 -118.711 1.00 91.25 707 SER A O 1
ATOM 5228 N N . PHE A 1 708 ? 19.970 -39.719 -120.269 1.00 93.50 708 PHE A N 1
ATOM 5229 C CA . PHE A 1 708 ? 20.285 -41.107 -120.536 1.00 93.50 708 PHE A CA 1
ATOM 5230 C C . PHE A 1 708 ? 21.785 -41.348 -120.470 1.00 93.50 708 PHE A C 1
ATOM 5232 O O . PHE A 1 708 ? 22.579 -40.590 -121.030 1.00 93.50 708 PHE A O 1
ATOM 5239 N N . VAL A 1 709 ? 22.166 -42.460 -119.851 1.00 89.50 709 VAL A N 1
ATOM 5240 C CA . VAL A 1 709 ? 23.506 -43.033 -120.002 1.00 89.50 709 VAL A CA 1
ATOM 5241 C C . VAL A 1 709 ? 23.399 -44.221 -120.948 1.00 89.50 709 VAL A C 1
ATOM 5243 O O . VAL A 1 709 ? 22.530 -45.079 -120.774 1.00 89.50 709 VAL A O 1
ATOM 5246 N N . SER A 1 710 ? 24.259 -44.260 -121.965 1.00 90.62 710 SER A N 1
ATOM 5247 C CA . SER A 1 710 ? 24.302 -45.345 -122.938 1.00 90.62 710 SER A CA 1
ATOM 5248 C C . SER A 1 710 ? 25.464 -46.294 -122.701 1.00 90.62 710 SER A C 1
ATOM 5250 O O . SER A 1 710 ? 26.603 -45.858 -122.538 1.00 90.62 710 SER A O 1
ATOM 5252 N N . ASP A 1 711 ? 25.182 -47.590 -122.815 1.00 85.56 711 ASP A N 1
ATOM 5253 C CA . ASP A 1 711 ? 26.181 -48.655 -122.968 1.00 85.56 711 ASP A CA 1
ATOM 5254 C C . ASP A 1 711 ? 26.565 -48.899 -124.447 1.00 85.56 711 ASP A C 1
ATOM 5256 O O . ASP A 1 711 ? 27.257 -49.862 -124.769 1.00 85.56 711 ASP A O 1
ATOM 5260 N N . GLY A 1 712 ? 26.135 -48.018 -125.359 1.00 82.62 712 GLY A N 1
ATOM 5261 C CA . GLY A 1 712 ? 26.329 -48.128 -126.805 1.00 82.62 712 GLY A CA 1
ATOM 5262 C C . GLY A 1 712 ? 25.209 -48.872 -127.537 1.00 82.62 712 GLY A C 1
ATOM 5263 O O . GLY A 1 712 ? 25.153 -48.792 -128.759 1.00 82.62 712 GLY A O 1
ATOM 5264 N N . THR A 1 713 ? 24.299 -49.545 -126.822 1.00 84.75 713 THR A N 1
ATOM 5265 C CA . THR A 1 713 ? 23.145 -50.250 -127.415 1.00 84.75 713 THR A CA 1
ATOM 5266 C C . THR A 1 713 ? 21.814 -49.785 -126.824 1.00 84.75 713 THR A C 1
ATOM 5268 O O . THR A 1 713 ? 20.871 -49.516 -127.565 1.00 84.75 713 THR A O 1
ATOM 5271 N N . ASN A 1 714 ? 21.729 -49.661 -125.499 1.00 90.44 714 ASN A N 1
ATOM 5272 C CA . ASN A 1 714 ? 20.552 -49.196 -124.770 1.00 90.44 714 ASN A CA 1
ATOM 5273 C C . ASN A 1 714 ? 20.782 -47.798 -124.181 1.00 90.44 714 ASN A C 1
ATOM 5275 O O . ASN A 1 714 ? 21.915 -47.323 -124.050 1.00 90.44 714 ASN A O 1
ATOM 5279 N N . LEU A 1 715 ? 19.683 -47.145 -123.804 1.00 92.75 715 LEU A N 1
ATOM 5280 C CA . LEU A 1 715 ? 19.659 -45.888 -123.063 1.00 92.75 715 LEU A CA 1
ATOM 5281 C C . LEU A 1 715 ? 18.940 -46.093 -121.729 1.00 92.75 715 LEU A C 1
ATOM 5283 O O . LEU A 1 715 ? 17.734 -46.334 -121.711 1.00 92.75 715 LEU A O 1
ATOM 5287 N N . TYR A 1 716 ? 19.662 -45.969 -120.616 1.00 91.56 716 TYR A N 1
ATOM 5288 C CA . TYR A 1 716 ? 19.088 -46.061 -119.270 1.00 91.56 716 TYR A CA 1
ATOM 5289 C C . TYR A 1 716 ? 18.713 -44.662 -118.795 1.00 91.56 716 TYR A C 1
ATOM 5291 O O . TYR A 1 716 ? 19.589 -43.809 -118.632 1.00 91.56 716 TYR A O 1
ATOM 5299 N N . GLY A 1 717 ? 17.411 -44.416 -118.661 1.00 89.50 717 GLY A N 1
ATOM 5300 C CA . GLY A 1 717 ? 16.861 -43.075 -118.510 1.00 89.50 717 GLY A CA 1
ATOM 5301 C C . GLY A 1 717 ? 16.523 -42.677 -117.076 1.00 89.50 717 GLY A C 1
ATOM 5302 O O . GLY A 1 717 ? 16.033 -43.488 -116.288 1.00 89.50 717 GLY A O 1
ATOM 5303 N N . SER A 1 718 ? 16.708 -41.393 -116.773 1.00 88.25 718 SER A N 1
ATOM 5304 C CA . SER A 1 718 ? 16.111 -40.683 -115.639 1.00 88.25 718 SER A CA 1
ATOM 5305 C C . SER A 1 718 ? 15.295 -39.483 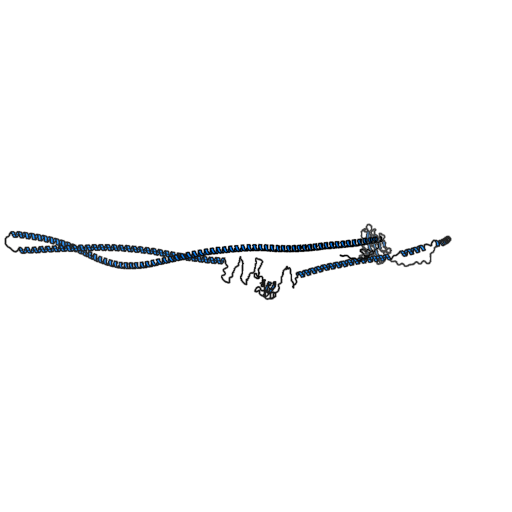-116.134 1.00 88.25 718 SER A C 1
ATOM 5307 O O . SER A 1 718 ? 15.527 -38.970 -117.231 1.00 88.25 718 SER A O 1
ATOM 5309 N N . PHE A 1 719 ? 14.308 -39.063 -115.343 1.00 90.44 719 PHE A N 1
ATOM 5310 C CA . PHE A 1 719 ? 13.321 -38.052 -115.723 1.00 90.44 719 PHE A CA 1
ATOM 5311 C C . PHE A 1 719 ? 13.220 -36.960 -114.657 1.00 90.44 719 PHE A C 1
ATOM 5313 O O . PHE A 1 719 ? 13.041 -37.268 -113.478 1.00 90.44 719 PHE A O 1
ATOM 5320 N N . LEU A 1 720 ? 13.319 -35.700 -115.085 1.00 89.06 720 LEU A N 1
ATOM 5321 C CA . LEU A 1 720 ? 13.035 -34.517 -114.276 1.00 89.06 720 LEU A CA 1
ATOM 5322 C C . LEU A 1 720 ? 11.847 -33.756 -114.892 1.00 89.06 720 LEU A C 1
ATOM 5324 O O . LEU A 1 720 ? 12.027 -33.153 -115.957 1.00 89.06 720 LEU A O 1
ATOM 5328 N N . PRO A 1 721 ? 10.657 -33.796 -114.258 1.00 88.62 721 PRO A N 1
ATOM 5329 C CA . PRO A 1 721 ? 9.482 -33.082 -114.746 1.00 88.62 721 PRO A CA 1
ATOM 5330 C C . PRO A 1 721 ? 9.555 -31.569 -114.485 1.00 88.62 721 PRO A C 1
ATOM 5332 O O . PRO A 1 721 ? 10.041 -31.151 -113.435 1.00 88.62 721 PRO A O 1
ATOM 5335 N N . ASP A 1 722 ? 9.015 -30.777 -115.414 1.00 84.31 722 ASP A N 1
ATOM 5336 C CA . ASP A 1 722 ? 8.759 -29.326 -115.339 1.00 84.31 722 ASP A CA 1
ATOM 5337 C C . ASP A 1 722 ? 9.931 -28.481 -114.816 1.00 84.31 722 ASP A C 1
ATOM 5339 O O . ASP A 1 722 ? 9.837 -27.784 -113.800 1.00 84.31 722 ASP A O 1
ATOM 5343 N N . VAL A 1 723 ? 11.061 -28.528 -115.524 1.00 79.12 723 VAL A N 1
ATOM 5344 C CA . VAL A 1 723 ? 12.179 -27.622 -115.253 1.00 79.12 723 VAL A CA 1
ATOM 5345 C C . VAL A 1 723 ? 11.848 -26.217 -115.782 1.00 79.12 723 VAL A C 1
ATOM 5347 O O . VAL A 1 723 ? 11.785 -25.988 -116.992 1.00 79.12 723 VAL A O 1
ATOM 5350 N N . LYS A 1 724 ? 11.591 -25.279 -114.866 1.00 63.78 724 LYS A N 1
ATOM 5351 C CA . LYS A 1 724 ? 11.234 -23.887 -115.188 1.00 63.78 724 LYS A CA 1
ATOM 5352 C C . LYS A 1 724 ? 12.435 -22.992 -115.447 1.00 63.78 724 LYS A C 1
ATOM 5354 O O . LYS A 1 724 ? 13.435 -23.121 -114.706 1.00 63.78 724 LYS A O 1
#

Secondary structure (DSSP, 8-state):
--------TT-PBPTT--B--S-TTHHHHHHHHHHHHHHHHHHHHHHHHHHHHHHHHHHHHHHHHHHHHHHHHHHHHHHHHHHHHHHHHHHHHHHHHHHHHHHHHHHHHHHHHHHHHHHHHHHHHHHHHHHHHHHHHHHHHHHHHHHHHHHHHHHHHHHHHHHHHHHHHHHHHHHHHHHHHHHHHHHHHHHHHHHHHHHHHHHHHHHHHHHHHHHHHHHHHHHHHHHHHHHHHHHHHHHHHHHHHHHHHHHHHHHHHHHS-S--SSHHHHHHHHHHHHHHHHHHHHHHHHHHHHHHHHHHHHHHHHHHHHHHHHHHHHHHHHHHHHHHHHHHHHHHHHHHHHHHHHHHHHHHHHHHHHHHHHHHHHHHHHHHHHHHHHHHS----SSS----S----SS-----SS------S----SSS-----TT--TT-----EEEEEEEE-TTS-EEEEEEEE-TTT--EEEEEEE-SPPBTTB--TT-TT-EEPPP-S----S--EETTEEHHHHHHHHHHHHHHHHHHHHHHHHHHHHHHHHHHHHHHHHHHHHHHHHHHHHHHS--THHHHHHHHHHHHHHT--HHHHHHHHHHHHHHHHHH-S--------S---------------EEEPPP-SEE--BGGG-SEEEEEESSSEEEPPPBS--SEEEEEEEEE-SS----EEE-TTEE-GGGPPPPPP-STT-EEEEEEEE-SS-EEEEEE----

pLDDT: mean 79.12, std 13.47, range [33.72, 96.25]

Sequence (724 aa):
MTDAKTDLPGIYKTPEGFLINKDNNALAAYKAKRQREDTFDTWRLRTNQIILYSNQLNEQQNLVFETSNAVYNVANAVYAQSNTDNARLSAAYVVLNAAFTQSNTDNIRLSAAYVVTNSAFARVNSVYDLANSNYGLTNAAFDVANAAFAAQNADYSMSNAAYTVANAAYTSGNANYTLTNAAFTQSNTDNVRLSAAYVSSNAAYVVVNAAYTSINAGYVVVNAAYTYTNSSYVVANAAYTQANTARNRANDAYGLAQVLGGDSANIVIYLADNWYVTNTAFDVANAAFVQSNTDNSRLTTAFNQSNTNNTRLSAAYVSSNAAYVVVNAAYTSINAGYTVANAAFARANLAANNLANTATAANNYAGAMANSVNAYTTATYIKLTSATQTITGDLSITGNLTLLGNVTTLTSNNLIVGDSLIYLAANNYSGTDFLDIGFIGNYGNTTGANVHTGLIRDATDKQYYLFNAYDAEPANNTFVPGSNNMVNAVLVADINTSNLTLGGANAIVWIKSAYDFSNGVSTNTTAAFAKANGVATGANGYAVQVGAASNTWANSVFSTQTNTAVIFNVANAAFNAANNVGPQIAPAYNTANASFNTANGLSNGTISHSNIALTGTINNNANASTQVLTDGATISWNVAAGMIATVTLGGDRTLANPTNLKVGTYILHVIQDGTGSRTLTFSSAYKWPAGVAPILTTTIGARDLLSFVSDGTNLYGSFLPDVK

Solvent-accessible surface area (backbone atoms only — not comparable to full-atom values): 42017 Å² total; per-residue (Å²): 134,81,90,83,88,86,92,78,95,87,78,61,69,50,99,90,70,56,82,69,78,99,60,96,67,66,70,64,65,59,58,64,56,53,60,58,56,54,52,53,54,50,51,52,52,52,51,52,49,49,52,51,50,52,49,52,50,50,52,51,50,50,51,52,50,52,51,51,50,50,52,50,52,50,51,51,50,51,51,54,49,50,53,52,50,52,50,50,50,52,52,50,50,52,53,50,52,52,52,52,53,50,52,53,51,50,52,50,52,50,52,52,51,49,54,52,50,52,52,50,49,53,51,51,51,54,52,48,54,51,50,52,51,53,49,53,52,50,50,53,51,48,53,51,51,50,51,53,51,52,50,53,52,49,51,51,51,51,50,54,51,50,51,53,51,51,51,54,50,50,53,48,49,53,52,48,50,52,52,48,52,51,49,49,52,48,51,51,52,46,49,50,50,49,51,50,49,49,51,50,46,51,50,44,48,52,50,47,50,51,45,50,52,48,47,52,51,42,48,52,49,49,51,50,46,48,50,48,48,50,49,46,50,49,48,50,52,48,49,52,50,47,50,53,49,50,52,49,50,54,50,51,52,56,55,54,63,72,74,65,85,79,91,81,81,74,68,65,64,64,56,56,60,54,55,54,58,53,53,54,55,52,53,55,54,53,54,54,53,54,52,54,55,53,52,54,53,53,52,55,53,54,52,54,53,52,56,54,50,53,53,53,53,54,52,52,53,52,54,52,54,54,52,53,52,53,53,53,55,50,54,54,53,51,55,53,50,53,54,53,51,52,52,51,52,53,51,52,54,51,52,52,50,53,50,52,54,52,51,50,52,52,52,53,51,53,52,52,52,54,51,48,53,54,50,52,46,63,74,75,40,89,78,77,89,48,102,73,82,86,78,93,67,91,86,87,74,94,69,87,89,84,82,92,70,95,77,86,88,81,95,60,99,72,90,86,68,92,62,91,76,83,85,72,69,86,82,61,49,97,94,51,67,70,60,38,50,72,51,78,46,82,44,71,48,99,85,70,46,69,24,30,30,39,44,34,31,39,41,86,83,72,42,74,44,49,34,28,56,24,54,65,81,82,50,94,53,54,76,65,90,84,42,57,73,39,37,80,45,88,83,92,73,92,81,90,70,99,70,47,70,56,98,87,39,52,45,60,60,51,53,50,50,52,51,52,49,53,52,49,51,53,52,50,51,51,53,51,49,52,50,51,52,50,51,52,52,50,51,53,51,49,52,52,51,52,52,51,50,50,53,52,51,55,52,51,57,63,68,66,75,70,76,68,67,67,61,51,57,55,51,52,55,52,50,61,67,70,67,70,54,71,86,74,42,56,72,56,52,60,56,48,55,62,50,52,74,67,62,73,66,79,76,90,76,88,75,91,84,95,81,79,95,79,81,86,88,85,87,84,81,84,70,90,36,64,35,76,46,68,68,48,71,63,27,70,44,53,39,79,72,19,36,32,34,35,33,53,39,86,47,70,28,32,39,47,62,63,40,77,56,54,66,46,73,36,37,39,39,43,26,27,28,95,79,27,64,41,46,71,45,74,33,90,38,58,43,36,73,96,74,52,80,78,82,65,51,41,51,58,60,27,29,28,42,39,40,27,48,27,82,37,76,43,31,48,48,49,80,46,71,54,63,128

Mean predicted aligned error: 24.52 Å

Radius of gyration: 109.72 Å; Cα contacts (8 Å, |Δi|>4): 415; chains: 1; bounding box: 207×165×348 Å